Protein AF-0000000069440292 (afdb_homodimer)

pLDDT: mean 96.79, std 5.26, range [40.03, 98.94]

Foldseek 3Di:
DAEAEEEEQLDDLVQLLVVLQLCLPDRHAAYEYEADCWDLPDDPVRTTRGDGDLVSLLVSLQSHAHHAYEYLADACQVDQLLVVLLSQQVSLVSNVNRYEHEYELDDRDVRCVVVVTDSDDPVVSLQLVLQSLQNNQCQQAHQFHAGDDPNDGDDRDHHPDHHPDRRRAYEYEDQDLSSLLSCLVRGQEYEYFDFQPGLQPSLVSSCVSNVVVPHHSLSYAYEYEFEEEADDDDVSQVVQVVVCVPDPGHYAYYHLLRSLVRCLSCLVSRHRYYYYYQPRQDGDPSSSVRVVRNCVNNVVVDPPDD/DAEAEEEEQLDDLVQLLVVLQLCLPDRHAAYEYEADCWDLPDDPVRTTDGDGDLVSLLVSLQSHAGHAYEYLADACQVDQLLVVLLSQQVSLVSNVNRYEHEYELDDRDVRCVVVVTDSDDPVVSLQLVLQSLQNNQCQQAHQFHAGDDPNDGDDRDHHPDHHPDRRRAYEYEDQDLSSLLSCLVRGQEYEYFDFQPGLQVSLVSSCVSNVVVPHHSLSYAYEYEFEEEADDDDVSQVVQVVVCVPDPGHYAYYHLLRSLVRCLSVLVSRHRYYYYYQPRQDGDPSSSVRVVRNCVNNVVVDPPDD

Sequence (612 aa):
MRFSIWGQTNQSWADLLDIAQYADDGTWRAFYAADHFMSHADTAEERTDFHEATALFAALAAATSRIRLAPLVLSMTFRHPAVLANWAATVDHVSQGRFTLGLGAGWQENEHQRYGLELGKPGARVDRFSEGLQVITGLLNEPVTTVDGQYYRLAEGICEPKPLQRPLPILIGATQPRMLALTARYAHEWNQWSSPGTFREVSGRLDAAAEKIGRDPATIWRSTQARVIVTDGPQSEARAAETAAASPIPVLYGTAERIAEQMAPWTQEGVDEVILPDHLLGSGSARRDAYDALAQALRPLSNETDMRFSIWGQTNQSWADLLDIAQYADDGTWRAFYAADHFMSHADTAEERTDFHEATALFAALAAATSRIRLAPLVLSMTFRHPAVLANWAATVDHVSQGRFTLGLGAGWQENEHQRYGLELGKPGARVDRFSEGLQVITGLLNEPVTTVDGQYYRLAEGICEPKPLQRPLPILIGATQPRMLALTARYAHEWNQWSSPGTFREVSGRLDAAAEKIGRDPATIWRSTQARVIVTDGPQSEARAAETAAASPIPVLYGTAERIAEQMAPWTQEGVDEVILPDHLLGSGSARRDAYDALAQALRPLSNETD

Organism: Mycobacteroides abscessus (strain ATCC 19977 / DSM 44196 / CCUG 20993 / CIP 104536 / JCM 13569 / NCTC 13031 / TMC 1543 / L948) (NCBI:txid561007)

Nearest PDB structures (foldseek):
  1xkj-assembly1_A  TM=8.063E-01  e=1.390E-15  Vibrio harveyi
  3fgc-assembly2_C  TM=7.981E-01  e=4.593E-15  Vibrio harveyi
  3fgc-assembly1_A  TM=8.193E-01  e=4.193E-14  Vibrio harveyi
  1luc-assembly1_A  TM=7.952E-01  e=8.864E-15  Vibrio harveyi
  6fri-assembly2_C  TM=7.538E-01  e=2.929E-14  Photobacterium leiognathi

InterPro domains:
  IPR011251 Luciferase-like domain [PF00296] (4-270)
  IPR036661 Luciferase-like domain superfamily [G3DSA:3.20.20.30] (1-301)
  IPR036661 Luciferase-like domain superfamily [SSF51679] (1-298)
  IPR050172 SsuD/RutA monooxygenase [PTHR42847] (7-243)

Secondary structure (DSSP, 8-state):
-EEEEE--SSS-HHHHHHHHHHHHTTT--EEEE---SS-TT--SSS------HHHHHHHHHHH-SSSEEEES-EETTTS-HHHHHHHHHHHHHHHTS-B-EEEE----HHHHHHHT-----HHHHHHHHHHHHHHHHHHHHSSSEEEE-SS-EEEEE---SPPSSSSPPEEEE--SHHHHHHHHHH-SEEEEE--TTTHHHHHHHHHHHHHHTT--GGGSEEEEE-EEEE--SHHHHHHHHHHHHH-SS-EEEESHHHHHHHHHHHHHTT--EEEEE-TTS-SHHHHHHHHHHHHHHHGGG-----/-EEEEE--SSS-HHHHHHHHHHHHTTT--EEEE---SS-TT--SSS------HHHHHHHHHHH-SSSEEEES-EETTTS-HHHHHHHHHHHHHHHTS-B-EEEE----HHHHHHHT-----HHHHHHHHHHHHHHHHHHHHSSSEEEE-SS-EEEEE---SPPSSSSPPEEEE--SHHHHHHHHHH-SEEEEE--TTTHHHHHHHHHHHHHHTT--GGGSEEEEE-EEEE--SHHHHHHHHHHHHH-SS-EEEESHHHHHHHHHHHHHTT--EEEEE-TTS-SHHHHHHHHHHHHHHHGGG-----

Radius of gyration: 25.64 Å; Cα contacts (8 Å, |Δi|>4): 1276; chains: 2; bounding box: 50×78×62 Å

Solvent-accessible surface area (backbone atoms only — not comparable to full-atom values): 30822 Å² total; per-residue (Å²): 52,45,43,27,39,25,52,64,39,65,52,53,62,69,56,49,51,50,52,50,45,52,38,34,76,52,87,38,53,32,44,28,32,47,54,48,58,60,51,90,81,45,45,83,86,50,74,49,42,24,38,27,42,66,29,48,52,18,17,45,25,48,63,45,86,66,40,24,40,30,42,66,31,35,40,54,57,69,46,52,40,66,58,48,36,38,32,49,24,34,34,17,52,56,32,69,52,32,47,35,52,19,38,35,53,56,79,67,58,63,64,24,55,16,55,51,43,73,64,74,54,72,70,59,22,50,52,44,37,52,52,36,49,51,47,26,52,30,28,53,74,34,72,53,23,69,39,88,54,95,82,52,40,26,53,64,21,66,40,28,54,55,35,72,37,85,73,63,43,28,28,32,64,51,79,48,69,73,51,28,42,50,34,48,72,66,32,40,27,38,32,43,80,41,47,66,79,52,51,45,62,57,50,50,55,35,36,53,38,12,47,75,73,71,40,68,50,84,68,45,46,32,34,34,34,40,42,44,35,77,28,90,46,72,66,51,38,52,54,45,49,53,50,38,72,72,43,93,56,47,55,43,58,30,40,38,56,51,36,35,59,58,48,49,51,32,58,80,51,63,39,45,28,42,38,42,44,41,85,56,36,65,59,73,66,53,25,50,52,47,49,50,46,36,53,61,42,37,48,85,62,38,59,77,72,126,52,44,42,26,40,26,50,65,40,66,52,54,63,70,55,50,51,52,53,49,46,52,38,34,75,51,86,38,54,32,43,28,33,47,55,46,57,60,52,90,79,46,46,83,86,50,71,49,42,23,40,26,42,67,29,47,52,17,17,46,26,46,63,46,85,66,41,25,40,30,41,64,32,35,40,54,56,68,46,50,39,66,57,48,37,39,31,50,24,35,34,15,52,55,32,69,52,33,47,34,52,20,38,35,52,57,81,68,59,64,63,24,54,16,55,52,41,72,65,76,55,72,70,58,22,52,53,44,38,53,54,36,50,52,46,26,53,29,27,55,74,35,74,54,22,71,40,89,53,95,82,48,39,27,53,63,21,65,40,26,54,56,36,70,38,85,71,64,43,27,29,32,64,51,81,49,71,73,51,28,41,48,34,46,72,67,31,40,27,38,31,42,80,43,47,66,80,50,50,43,62,55,49,49,54,34,37,53,39,11,48,75,73,71,40,67,51,84,70,43,45,33,34,32,34,38,46,46,37,75,28,90,46,73,66,52,37,51,55,45,49,54,51,38,71,71,42,95,55,46,54,44,56,30,40,38,58,53,35,34,60,58,47,49,50,32,59,79,51,63,39,46,29,42,37,43,44,42,85,56,36,64,59,74,68,52,26,52,51,48,50,52,44,36,53,62,42,37,49,84,60,37,60,76,72,126

Structure (mmCIF, N/CA/C/O backbone):
data_AF-0000000069440292-model_v1
#
loop_
_entity.id
_entity.type
_entity.pdbx_description
1 polymer 'Luciferase-like domain-containing protein'
#
loop_
_atom_site.group_PDB
_atom_site.id
_atom_site.type_symbol
_atom_site.label_atom_id
_atom_site.label_alt_id
_atom_site.label_comp_id
_atom_site.label_asym_id
_atom_site.label_entity_id
_atom_site.label_seq_id
_atom_site.pdbx_PDB_ins_code
_atom_site.Cartn_x
_atom_site.Cartn_y
_atom_site.Cartn_z
_atom_site.occupancy
_atom_site.B_iso_or_equiv
_atom_site.auth_seq_id
_atom_site.auth_comp_id
_atom_site.auth_asym_id
_atom_site.auth_atom_id
_atom_site.pdbx_PDB_model_num
ATOM 1 N N . MET A 1 1 ? 14.062 -28.734 -5.395 1 96 1 MET A N 1
ATOM 2 C CA . MET A 1 1 ? 12.891 -27.875 -5.496 1 96 1 MET A CA 1
ATOM 3 C C . MET A 1 1 ? 12.57 -27.234 -4.148 1 96 1 MET A C 1
ATOM 5 O O . MET A 1 1 ? 12.812 -27.828 -3.098 1 96 1 MET A O 1
ATOM 9 N N . ARG A 1 2 ? 12.141 -26 -4.121 1 97.81 2 ARG A N 1
ATOM 10 C CA . ARG A 1 2 ? 11.656 -25.312 -2.924 1 97.81 2 ARG A CA 1
ATOM 11 C C . ARG A 1 2 ? 10.133 -25.266 -2.906 1 97.81 2 ARG A C 1
ATOM 13 O O . ARG A 1 2 ? 9.492 -25.484 -3.932 1 97.81 2 ARG A O 1
ATOM 20 N N . PHE A 1 3 ? 9.602 -25.031 -1.717 1 98.44 3 PHE A N 1
ATOM 21 C CA . PHE A 1 3 ? 8.148 -25 -1.565 1 98.44 3 PHE A CA 1
ATOM 22 C C . PHE A 1 3 ? 7.711 -23.719 -0.87 1 98.44 3 PHE A C 1
ATOM 24 O O . PHE A 1 3 ? 8.383 -23.234 0.044 1 98.44 3 PHE A O 1
ATOM 31 N N . SER A 1 4 ? 6.621 -23.172 -1.299 1 98.62 4 SER A N 1
ATOM 32 C CA . SER A 1 4 ? 6.086 -21.922 -0.775 1 98.62 4 SER A CA 1
ATOM 33 C C . SER A 1 4 ? 4.586 -22.031 -0.511 1 98.62 4 SER A C 1
ATOM 35 O O . SER A 1 4 ? 3.941 -22.984 -0.939 1 98.62 4 SER A O 1
ATOM 37 N N . ILE A 1 5 ? 4.102 -21.062 0.195 1 98.38 5 ILE A N 1
ATOM 38 C CA . ILE A 1 5 ? 2.689 -21 0.552 1 98.38 5 ILE A CA 1
ATOM 39 C C . ILE A 1 5 ? 2.02 -19.859 -0.205 1 98.38 5 ILE A C 1
ATOM 41 O O . ILE A 1 5 ? 2.598 -18.781 -0.35 1 98.38 5 ILE A O 1
ATOM 45 N N . TRP A 1 6 ? 0.83 -20.125 -0.691 1 98.62 6 TRP A N 1
ATOM 46 C CA . TRP A 1 6 ? -0.052 -19.094 -1.233 1 98.62 6 TRP A CA 1
ATOM 47 C C . TRP A 1 6 ? -1.276 -18.906 -0.344 1 98.62 6 TRP A C 1
ATOM 49 O O . TRP A 1 6 ? -2.197 -19.719 -0.358 1 98.62 6 TRP A O 1
ATOM 59 N N . GLY A 1 7 ? -1.251 -17.797 0.411 1 97.75 7 GLY A N 1
ATOM 60 C CA . GLY A 1 7 ? -2.402 -17.453 1.235 1 97.75 7 GLY A CA 1
ATOM 61 C C . GLY A 1 7 ? -3.486 -16.719 0.476 1 97.75 7 GLY A C 1
ATOM 62 O O . GLY A 1 7 ? -3.215 -15.711 -0.184 1 97.75 7 GLY A O 1
ATOM 63 N N . GLN A 1 8 ? -4.742 -17.203 0.625 1 95.81 8 GLN A N 1
ATOM 64 C CA . GLN A 1 8 ? -5.871 -16.5 0.026 1 95.81 8 GLN A CA 1
ATOM 65 C C . GLN A 1 8 ? -6.16 -15.203 0.768 1 95.81 8 GLN A C 1
ATOM 67 O O . GLN A 1 8 ? -6.172 -15.172 2 1 95.81 8 GLN A O 1
ATOM 72 N N . THR A 1 9 ? -6.48 -14.164 0.031 1 96.88 9 THR A N 1
ATOM 73 C CA . THR A 1 9 ? -6.68 -12.859 0.664 1 96.88 9 THR A CA 1
ATOM 74 C C . THR A 1 9 ? -8.117 -12.711 1.146 1 96.88 9 THR A C 1
ATOM 76 O O . THR A 1 9 ? -8.453 -11.734 1.827 1 96.88 9 THR A O 1
ATOM 79 N N . ASN A 1 10 ? -8.969 -13.672 0.754 1 95.81 10 ASN A N 1
ATOM 80 C CA . ASN A 1 10 ? -10.352 -13.648 1.21 1 95.81 10 ASN A CA 1
ATOM 81 C C . ASN A 1 10 ? -10.508 -14.328 2.568 1 95.81 10 ASN A C 1
ATOM 83 O O . ASN A 1 10 ? -11.352 -15.211 2.734 1 95.81 10 ASN A O 1
ATOM 87 N N . GLN A 1 11 ? -9.727 -14.047 3.492 1 94.75 11 GLN A N 1
ATOM 88 C CA . GLN A 1 11 ? -9.773 -14.438 4.895 1 94.75 11 GLN A CA 1
ATOM 89 C C . GLN A 1 11 ? -9.445 -13.266 5.809 1 94.75 11 GLN A C 1
ATOM 91 O O . GLN A 1 11 ? -9.031 -12.203 5.34 1 94.75 11 GLN A O 1
ATOM 96 N N . SER A 1 12 ? -9.68 -13.453 7.098 1 96.25 12 SER A N 1
ATOM 97 C CA . SER A 1 12 ? -9.43 -12.352 8.031 1 96.25 12 SER A CA 1
ATOM 98 C C . SER A 1 12 ? -7.949 -12 8.078 1 96.25 12 SER A C 1
ATOM 100 O O . SER A 1 12 ? -7.094 -12.836 7.773 1 96.25 12 SER A O 1
ATOM 102 N N . TRP A 1 13 ? -7.68 -10.789 8.414 1 97.5 13 TRP A N 1
ATOM 103 C CA . TRP A 1 13 ? -6.289 -10.398 8.617 1 97.5 13 TRP A CA 1
ATOM 104 C C . TRP A 1 13 ? -5.613 -11.312 9.633 1 97.5 13 TRP A C 1
ATOM 106 O O . TRP A 1 13 ? -4.473 -11.734 9.445 1 97.5 13 TRP A O 1
ATOM 116 N N . ALA A 1 14 ? -6.301 -11.602 10.695 1 96.56 14 ALA A N 1
ATOM 117 C CA . ALA A 1 14 ? -5.746 -12.469 11.734 1 96.56 14 ALA A CA 1
ATOM 118 C C . ALA A 1 14 ? -5.32 -13.812 11.164 1 96.56 14 ALA A C 1
ATOM 120 O O . ALA A 1 14 ? -4.246 -14.328 11.492 1 96.56 14 ALA A O 1
ATOM 121 N N . ASP A 1 15 ? -6.125 -14.359 10.273 1 96.06 15 ASP A N 1
ATOM 122 C CA . ASP A 1 15 ? -5.82 -15.648 9.664 1 96.06 15 ASP A CA 1
ATOM 123 C C . ASP A 1 15 ? -4.641 -15.539 8.703 1 96.06 15 ASP A C 1
ATOM 125 O O . ASP A 1 15 ? -3.785 -16.422 8.648 1 96.06 15 ASP A O 1
ATOM 129 N N . LEU A 1 16 ? -4.578 -14.469 7.945 1 97.19 16 LEU A N 1
ATOM 130 C CA . LEU A 1 16 ? -3.484 -14.227 7.008 1 97.19 16 LEU A CA 1
ATOM 131 C C . LEU A 1 16 ? -2.164 -14.055 7.754 1 97.19 16 LEU A C 1
ATOM 133 O O . LEU A 1 16 ? -1.143 -14.617 7.348 1 97.19 16 LEU A O 1
ATOM 137 N N . LEU A 1 17 ? -2.244 -13.273 8.797 1 97.69 17 LEU A N 1
ATOM 138 C CA . LEU A 1 17 ? -1.057 -13.078 9.617 1 97.69 17 LEU A CA 1
ATOM 139 C C . LEU A 1 17 ? -0.584 -14.398 10.219 1 97.69 17 LEU A C 1
ATOM 141 O O . LEU A 1 17 ? 0.614 -14.695 10.211 1 97.69 17 LEU A O 1
ATOM 145 N N . ASP A 1 18 ? -1.533 -15.188 10.688 1 96.62 18 ASP A N 1
ATOM 146 C CA . ASP A 1 18 ? -1.228 -16.469 11.312 1 96.62 18 ASP A CA 1
ATOM 147 C C . ASP A 1 18 ? -0.489 -17.391 10.344 1 96.62 18 ASP A C 1
ATOM 149 O O . ASP A 1 18 ? 0.55 -17.953 10.688 1 96.62 18 ASP A O 1
ATOM 153 N N . ILE A 1 19 ? -0.958 -17.5 9.117 1 97.19 19 ILE A N 1
ATOM 154 C CA . ILE A 1 19 ? -0.358 -18.422 8.172 1 97.19 19 ILE A CA 1
ATOM 155 C C . ILE A 1 19 ? 0.972 -17.859 7.668 1 97.19 19 ILE A C 1
ATOM 157 O O . ILE A 1 19 ? 1.912 -18.625 7.41 1 97.19 19 ILE A O 1
ATOM 161 N N . ALA A 1 20 ? 1.099 -16.578 7.535 1 98.31 20 ALA A N 1
ATOM 162 C CA . ALA A 1 20 ? 2.361 -15.961 7.125 1 98.31 20 ALA A CA 1
ATOM 163 C C . ALA A 1 20 ? 3.441 -16.172 8.18 1 98.31 20 ALA A C 1
ATOM 165 O O . ALA A 1 20 ? 4.59 -16.484 7.844 1 98.31 20 ALA A O 1
ATOM 166 N N . GLN A 1 21 ? 3.092 -16.016 9.445 1 98 21 GLN A N 1
ATOM 167 C CA . GLN A 1 21 ? 4.047 -16.219 10.531 1 98 21 GLN A CA 1
ATOM 168 C C . GLN A 1 21 ? 4.414 -17.703 10.672 1 98 21 GLN A C 1
ATOM 170 O O . GLN A 1 21 ? 5.566 -18.031 10.969 1 98 21 GLN A O 1
ATOM 175 N N . TYR A 1 22 ? 3.41 -18.516 10.461 1 97.12 22 TYR A N 1
ATOM 176 C CA . TYR A 1 22 ? 3.689 -19.938 10.391 1 97.12 22 TYR A CA 1
ATOM 177 C C . TYR A 1 22 ? 4.738 -20.25 9.328 1 97.12 22 TYR A C 1
ATOM 179 O O . TYR A 1 22 ? 5.711 -20.953 9.594 1 97.12 22 TYR A O 1
ATOM 187 N N . ALA A 1 23 ? 4.535 -19.719 8.156 1 97.94 23 ALA A N 1
ATOM 188 C CA . ALA A 1 23 ? 5.477 -19.922 7.059 1 97.94 23 ALA A CA 1
ATOM 189 C C . ALA A 1 23 ? 6.84 -19.312 7.387 1 97.94 23 ALA A C 1
ATOM 191 O O . ALA A 1 23 ? 7.875 -19.906 7.066 1 97.94 23 ALA A O 1
ATOM 192 N N . ASP A 1 24 ? 6.836 -18.188 8.008 1 98.44 24 ASP A N 1
ATOM 193 C CA . ASP A 1 24 ? 8.039 -17.453 8.391 1 98.44 24 ASP A CA 1
ATOM 194 C C . ASP A 1 24 ? 8.914 -18.281 9.328 1 98.44 24 ASP A C 1
ATOM 196 O O . ASP A 1 24 ? 10.141 -18.203 9.266 1 98.44 24 ASP A O 1
ATOM 200 N N . ASP A 1 25 ? 8.336 -19.062 10.188 1 96.75 25 ASP A N 1
A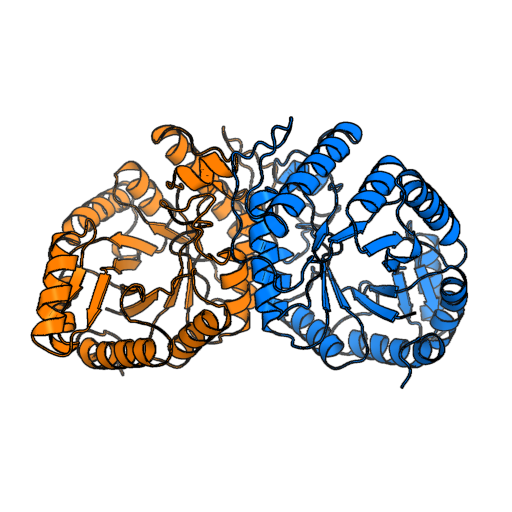TOM 201 C CA . ASP A 1 25 ? 9.031 -19.859 11.203 1 96.75 25 ASP A CA 1
ATOM 202 C C . ASP A 1 25 ? 9.414 -21.234 10.656 1 96.75 25 ASP A C 1
ATOM 204 O O . ASP A 1 25 ? 10.078 -22.016 11.344 1 96.75 25 ASP A O 1
ATOM 208 N N . GLY A 1 26 ? 9 -21.484 9.414 1 94.94 26 GLY A N 1
ATOM 209 C CA . GLY A 1 26 ? 9.18 -22.812 8.859 1 94.94 26 GLY A CA 1
ATOM 210 C C . GLY A 1 26 ? 10.219 -22.875 7.758 1 94.94 26 GLY A C 1
ATOM 211 O O . GLY A 1 26 ? 11.172 -22.094 7.758 1 94.94 26 GLY A O 1
ATOM 212 N N . THR A 1 27 ? 10.055 -23.875 6.914 1 94.5 27 THR A N 1
ATOM 213 C CA . THR A 1 27 ? 11.039 -24.141 5.875 1 94.5 27 THR A CA 1
ATOM 214 C C . THR A 1 27 ? 10.555 -23.641 4.52 1 94.5 27 THR A C 1
ATOM 216 O O . THR A 1 27 ? 11.172 -23.922 3.488 1 94.5 27 THR A O 1
ATOM 219 N N . TRP A 1 28 ? 9.469 -22.906 4.527 1 97.81 28 TRP A N 1
ATOM 220 C CA . TRP A 1 28 ? 8.867 -22.406 3.297 1 97.81 28 TRP A CA 1
ATOM 221 C C . TRP A 1 28 ? 9.711 -21.297 2.691 1 97.81 28 TRP A C 1
ATOM 223 O O . TRP A 1 28 ? 10.25 -20.453 3.416 1 97.81 28 TRP A O 1
ATOM 233 N N . ARG A 1 29 ? 9.766 -21.234 1.424 1 97.94 29 ARG A N 1
ATOM 234 C CA . ARG A 1 29 ? 10.609 -20.266 0.727 1 97.94 29 ARG A CA 1
ATOM 235 C C . ARG A 1 29 ? 9.969 -18.875 0.712 1 97.94 29 ARG A C 1
ATOM 237 O O . ARG A 1 29 ? 10.633 -17.875 0.969 1 97.94 29 ARG A O 1
ATOM 244 N N . ALA A 1 30 ? 8.688 -18.859 0.394 1 98.81 30 ALA A N 1
ATOM 245 C CA . ALA A 1 30 ? 8.023 -17.578 0.196 1 98.81 30 ALA A CA 1
ATOM 246 C C . ALA A 1 30 ? 6.543 -17.672 0.552 1 98.81 30 ALA A C 1
ATOM 248 O O . ALA A 1 30 ? 5.98 -18.766 0.629 1 98.81 30 ALA A O 1
ATOM 249 N N . PHE A 1 31 ? 5.992 -16.578 0.868 1 98.94 31 PHE A N 1
ATOM 250 C CA . PHE A 1 31 ? 4.555 -16.375 1.009 1 98.94 31 PHE A CA 1
ATOM 251 C C . PHE A 1 31 ? 3.998 -15.586 -0.171 1 98.94 31 PHE A C 1
ATOM 253 O O . PHE A 1 31 ? 4.438 -14.461 -0.437 1 98.94 31 PHE A O 1
ATOM 260 N N . TYR A 1 32 ? 3.027 -16.172 -0.877 1 98.94 32 TYR A N 1
ATOM 261 C CA . TYR A 1 32 ? 2.391 -15.555 -2.037 1 98.94 32 TYR A CA 1
ATOM 262 C C . TYR A 1 32 ? 0.94 -15.195 -1.735 1 98.94 32 TYR A C 1
ATOM 264 O O . TYR A 1 32 ? 0.305 -15.82 -0.879 1 98.94 32 TYR A O 1
ATOM 272 N N . ALA A 1 33 ? 0.431 -14.234 -2.443 1 98.75 33 ALA A N 1
ATOM 273 C CA . ALA A 1 33 ? -0.986 -13.883 -2.467 1 98.75 33 ALA A CA 1
ATOM 274 C C . ALA A 1 33 ? -1.357 -13.18 -3.771 1 98.75 33 ALA A C 1
ATOM 276 O O . ALA A 1 33 ? -0.508 -12.555 -4.41 1 98.75 33 ALA A O 1
ATOM 277 N N . ALA A 1 34 ? -2.596 -13.266 -4.137 1 98 34 ALA A N 1
ATOM 278 C CA . ALA A 1 34 ? -3.061 -12.695 -5.398 1 98 34 ALA A CA 1
ATOM 279 C C . ALA A 1 34 ? -3.662 -11.305 -5.18 1 98 34 ALA A C 1
ATOM 281 O O . ALA A 1 34 ? -3.99 -10.938 -4.047 1 98 34 ALA A O 1
ATOM 282 N N . ASP A 1 35 ? -3.715 -10.594 -6.246 1 98.25 35 ASP A N 1
ATOM 283 C CA . ASP A 1 35 ? -4.254 -9.234 -6.258 1 98.25 35 ASP A CA 1
ATOM 284 C C . ASP A 1 35 ? -5.66 -9.211 -6.848 1 98.25 35 ASP A C 1
ATOM 286 O O . ASP A 1 35 ? -5.832 -9 -8.047 1 98.25 35 ASP A O 1
ATOM 290 N N . HIS A 1 36 ? -6.645 -9.367 -6 1 97.94 36 HIS A N 1
ATOM 291 C CA . HIS A 1 36 ? -8.047 -9.258 -6.379 1 97.94 36 HIS A CA 1
ATOM 292 C C . HIS A 1 36 ? -8.828 -8.43 -5.359 1 97.94 36 HIS A C 1
ATOM 294 O O . HIS A 1 36 ? -8.5 -8.438 -4.172 1 97.94 36 HIS A O 1
ATOM 300 N N . PHE A 1 37 ? -9.883 -7.785 -5.91 1 97.94 37 PHE A N 1
ATOM 301 C CA . PHE A 1 37 ? -10.742 -6.984 -5.043 1 97.94 37 PHE A CA 1
ATOM 302 C C . PHE A 1 37 ? -12.055 -7.707 -4.758 1 97.94 37 PHE A C 1
ATOM 304 O O . PHE A 1 37 ? -12.766 -7.363 -3.812 1 97.94 37 PHE A O 1
ATOM 311 N N . MET A 1 38 ? -12.398 -8.648 -5.625 1 97.44 38 MET A N 1
ATOM 312 C CA . MET A 1 38 ? -13.656 -9.391 -5.535 1 97.44 38 MET A CA 1
ATOM 313 C C . MET A 1 38 ? -13.562 -10.711 -6.301 1 97.44 38 MET A C 1
ATOM 315 O O . MET A 1 38 ? -12.648 -10.898 -7.109 1 97.44 38 MET A O 1
ATOM 319 N N . SER A 1 39 ? -14.469 -11.594 -5.977 1 95.62 39 SER A N 1
ATOM 320 C CA . SER A 1 39 ? -14.578 -12.844 -6.73 1 95.62 39 SER A CA 1
ATOM 321 C C . SER A 1 39 ? -15.258 -12.617 -8.078 1 95.62 39 SER A C 1
ATOM 323 O O . SER A 1 39 ? -16.062 -11.695 -8.219 1 95.62 39 SER A O 1
ATOM 325 N N . HIS A 1 40 ? -14.953 -13.469 -9 1 91.81 40 HIS A N 1
ATOM 326 C CA . HIS A 1 40 ? -15.602 -13.406 -10.305 1 91.81 40 HIS A CA 1
ATOM 327 C C . HIS A 1 40 ? -17.109 -13.57 -10.172 1 91.81 40 HIS A C 1
ATOM 329 O O . HIS A 1 40 ? -17.875 -13 -10.961 1 91.81 40 HIS A O 1
ATOM 335 N N . ALA A 1 41 ? -17.5 -14.25 -9.141 1 91.38 41 ALA A N 1
ATOM 336 C CA . ALA A 1 41 ? -18.906 -14.617 -9 1 91.38 41 ALA A CA 1
ATOM 337 C C . ALA A 1 41 ? -19.641 -13.656 -8.062 1 91.38 41 ALA A C 1
ATOM 339 O O . ALA A 1 41 ? -20.844 -13.805 -7.828 1 91.38 41 ALA A O 1
ATOM 340 N N . ASP A 1 42 ? -18.891 -12.672 -7.559 1 93.88 42 ASP A N 1
ATOM 341 C CA . ASP A 1 42 ? -19.5 -11.766 -6.586 1 93.88 42 ASP A CA 1
ATOM 342 C C . ASP A 1 42 ? -20.641 -10.969 -7.219 1 93.88 42 ASP A C 1
ATOM 344 O O . ASP A 1 42 ? -20.547 -10.562 -8.375 1 93.88 42 ASP A O 1
ATOM 348 N N . THR A 1 43 ? -21.703 -10.844 -6.5 1 89.81 43 THR A N 1
ATOM 349 C CA . THR A 1 43 ? -22.859 -10.008 -6.832 1 89.81 43 THR A CA 1
ATOM 350 C C . THR A 1 43 ? -23.094 -8.969 -5.746 1 89.81 43 THR A C 1
ATOM 352 O O . THR A 1 43 ? -22.375 -8.922 -4.75 1 89.81 43 THR A O 1
ATOM 355 N N . ALA A 1 44 ? -24.047 -8.102 -6.02 1 86.56 44 ALA A N 1
ATOM 356 C CA . ALA A 1 44 ? -24.422 -7.121 -5.012 1 86.56 44 ALA A CA 1
ATOM 357 C C . ALA A 1 44 ? -24.875 -7.801 -3.723 1 86.56 44 ALA A C 1
ATOM 359 O O . ALA A 1 44 ? -24.672 -7.266 -2.629 1 86.56 44 ALA A O 1
ATOM 360 N N . GLU A 1 45 ? -25.438 -8.984 -3.836 1 90.12 45 GLU A N 1
ATOM 361 C CA . GLU A 1 45 ? -26.047 -9.672 -2.705 1 90.12 45 GLU A CA 1
ATOM 362 C C . GLU A 1 45 ? -25.047 -10.625 -2.039 1 90.12 45 GLU A C 1
ATOM 364 O O . GLU A 1 45 ? -25.141 -10.883 -0.837 1 90.12 45 GLU A O 1
ATOM 369 N N . GLU A 1 46 ? -24.25 -11.172 -2.781 1 92.19 46 GLU A N 1
ATOM 370 C CA . GLU A 1 46 ? -23.266 -12.125 -2.291 1 92.19 46 GLU A CA 1
ATOM 371 C C . GLU A 1 46 ? -21.844 -11.672 -2.617 1 92.19 46 GLU A C 1
ATOM 373 O O . GLU A 1 46 ? -21.406 -11.766 -3.766 1 92.19 46 GLU A O 1
ATOM 378 N N . ARG A 1 47 ? -21.188 -11.203 -1.604 1 93.75 47 ARG A N 1
ATOM 379 C CA . ARG A 1 47 ? -19.859 -10.602 -1.775 1 93.75 47 ARG A CA 1
ATOM 380 C C . ARG A 1 47 ? -18.812 -11.352 -0.956 1 93.75 47 ARG A C 1
ATOM 382 O O . ARG A 1 47 ? -19.125 -11.898 0.104 1 93.75 47 ARG A O 1
ATOM 389 N N . THR A 1 48 ? -17.609 -11.383 -1.497 1 94.69 48 THR A N 1
ATOM 390 C CA . THR A 1 48 ? -16.484 -12.062 -0.847 1 94.69 48 THR A CA 1
ATOM 391 C C . THR A 1 48 ? -15.516 -11.039 -0.266 1 94.69 48 THR A C 1
ATOM 393 O O . THR A 1 48 ? -15.211 -10.031 -0.9 1 94.69 48 THR A O 1
ATOM 396 N N . ASP A 1 49 ? -15.031 -11.281 0.94 1 96.12 49 ASP A N 1
ATOM 397 C CA . ASP A 1 49 ? -14.062 -10.406 1.597 1 96.12 49 ASP A CA 1
ATOM 398 C C . ASP A 1 49 ? -12.656 -10.625 1.042 1 96.12 49 ASP A C 1
ATOM 400 O O . ASP A 1 49 ? -12.062 -11.688 1.249 1 96.12 49 ASP A O 1
ATOM 404 N N . PHE A 1 50 ? -12.141 -9.648 0.29 1 97.69 50 PHE A N 1
ATOM 405 C CA . PHE A 1 50 ? -10.773 -9.695 -0.212 1 97.69 50 PHE A CA 1
ATOM 406 C C . PHE A 1 50 ? -9.945 -8.555 0.369 1 97.69 50 PHE A C 1
ATOM 408 O O . PHE A 1 50 ? -10.266 -7.383 0.172 1 97.69 50 PHE A O 1
ATOM 415 N N . HIS A 1 51 ? -8.891 -8.906 1.022 1 98.56 51 HIS A N 1
ATOM 416 C CA . HIS A 1 51 ? -7.961 -7.859 1.429 1 98.56 51 HIS A CA 1
ATOM 417 C C . HIS A 1 51 ? -7.105 -7.395 0.253 1 98.56 51 HIS A C 1
ATOM 419 O O . HIS A 1 51 ? -6.715 -8.203 -0.591 1 98.56 51 HIS A O 1
ATOM 425 N N . GLU A 1 52 ? -6.852 -6.113 0.261 1 98.81 52 GLU A N 1
ATOM 426 C CA . GLU A 1 52 ? -6.082 -5.484 -0.808 1 98.81 52 GLU A CA 1
ATOM 427 C C . GLU A 1 52 ? -4.609 -5.879 -0.73 1 98.81 52 GLU A C 1
ATOM 429 O O . GLU A 1 52 ? -4.012 -5.859 0.348 1 98.81 52 GLU A O 1
ATOM 434 N N . ALA A 1 53 ? -3.994 -6.223 -1.809 1 98.75 53 ALA A N 1
ATOM 435 C CA . ALA A 1 53 ? -2.729 -6.949 -1.861 1 98.75 53 ALA A CA 1
ATOM 436 C C . ALA A 1 53 ? -1.568 -6.062 -1.419 1 98.75 53 ALA A C 1
ATOM 438 O O . ALA A 1 53 ? -0.677 -6.512 -0.694 1 98.75 53 ALA A O 1
ATOM 439 N N . THR A 1 54 ? -1.512 -4.797 -1.84 1 98.88 54 THR A N 1
ATOM 440 C CA . THR A 1 54 ? -0.347 -3.977 -1.531 1 98.88 54 THR A CA 1
ATOM 441 C C . THR A 1 54 ? -0.3 -3.643 -0.043 1 98.88 54 THR A C 1
ATOM 443 O O . THR A 1 54 ? 0.778 -3.594 0.553 1 98.88 54 THR A O 1
ATOM 446 N N . ALA A 1 55 ? -1.465 -3.414 0.544 1 98.94 55 ALA A N 1
ATOM 447 C CA . ALA A 1 55 ? -1.517 -3.254 1.995 1 98.94 55 ALA A CA 1
ATOM 448 C C . ALA A 1 55 ? -1.051 -4.523 2.703 1 98.94 55 ALA A C 1
ATOM 450 O O . ALA A 1 55 ? -0.249 -4.461 3.639 1 98.94 55 ALA A O 1
ATOM 451 N N . LEU A 1 56 ? -1.533 -5.613 2.236 1 98.88 56 LEU A N 1
ATOM 452 C CA . LEU A 1 56 ? -1.222 -6.91 2.822 1 98.88 56 LEU A CA 1
ATOM 453 C C . LEU A 1 56 ? 0.283 -7.16 2.824 1 98.88 56 LEU A C 1
ATOM 455 O O . LEU A 1 56 ? 0.861 -7.484 3.863 1 98.88 56 LEU A O 1
ATOM 459 N N . PHE A 1 57 ? 0.91 -6.949 1.728 1 98.94 57 PHE A N 1
ATOM 460 C CA . PHE A 1 57 ? 2.322 -7.293 1.611 1 98.94 57 PHE A CA 1
ATOM 461 C C . PHE A 1 57 ? 3.182 -6.328 2.422 1 98.94 57 PHE A C 1
ATOM 463 O O . PHE A 1 57 ? 4.172 -6.738 3.033 1 98.94 57 PHE A O 1
ATOM 470 N N . ALA A 1 58 ? 2.82 -5.047 2.408 1 98.94 58 ALA A N 1
ATOM 471 C CA . ALA A 1 58 ? 3.566 -4.105 3.24 1 98.94 58 ALA A CA 1
ATOM 472 C C . ALA A 1 58 ? 3.439 -4.461 4.719 1 98.94 58 ALA A C 1
ATOM 474 O O . ALA A 1 58 ? 4.426 -4.434 5.457 1 98.94 58 ALA A O 1
ATOM 475 N N . ALA A 1 59 ? 2.234 -4.805 5.137 1 98.94 59 ALA A N 1
ATOM 476 C CA . ALA A 1 59 ? 1.982 -5.188 6.523 1 98.94 59 ALA A CA 1
ATOM 477 C C . ALA A 1 59 ? 2.748 -6.457 6.887 1 98.94 59 ALA A C 1
ATOM 479 O O . ALA A 1 59 ? 3.387 -6.523 7.938 1 98.94 59 ALA A O 1
ATOM 480 N N . LEU A 1 60 ? 2.721 -7.449 6.016 1 98.94 60 LEU A N 1
ATOM 481 C CA . LEU A 1 60 ? 3.398 -8.719 6.281 1 98.94 60 LEU A CA 1
ATOM 482 C C . LEU A 1 60 ? 4.91 -8.531 6.293 1 98.94 60 LEU A C 1
ATOM 484 O O . LEU A 1 60 ? 5.621 -9.203 7.043 1 98.94 60 LEU A O 1
ATOM 488 N N . ALA A 1 61 ? 5.41 -7.621 5.434 1 98.94 61 ALA A N 1
ATOM 489 C CA . ALA A 1 61 ? 6.84 -7.324 5.445 1 98.94 61 ALA A CA 1
ATOM 490 C C . ALA A 1 61 ? 7.297 -6.871 6.828 1 98.94 61 ALA A C 1
ATOM 492 O O . ALA A 1 61 ? 8.375 -7.25 7.289 1 98.94 61 ALA A O 1
ATOM 493 N N . ALA A 1 62 ? 6.461 -6.082 7.48 1 98.88 62 ALA A N 1
ATOM 494 C CA . ALA A 1 62 ? 6.785 -5.586 8.812 1 98.88 62 ALA A CA 1
ATOM 495 C C . ALA A 1 62 ? 6.555 -6.66 9.875 1 98.88 62 ALA A C 1
ATOM 497 O O . ALA A 1 62 ? 7.203 -6.656 10.922 1 98.88 62 ALA A O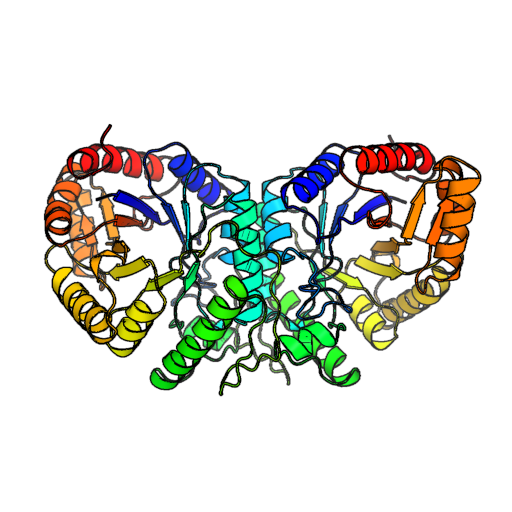 1
ATOM 498 N N . ALA A 1 63 ? 5.684 -7.645 9.586 1 98.75 63 ALA A N 1
ATOM 499 C CA . ALA A 1 63 ? 5.223 -8.586 10.602 1 98.75 63 ALA A CA 1
ATOM 500 C C . ALA A 1 63 ? 5.992 -9.906 10.516 1 98.75 63 ALA A C 1
ATOM 502 O O . ALA A 1 63 ? 5.77 -10.812 11.312 1 98.75 63 ALA A O 1
ATOM 503 N N . THR A 1 64 ? 6.867 -10.078 9.508 1 98.75 64 THR A N 1
ATOM 504 C CA . THR A 1 64 ? 7.699 -11.266 9.344 1 98.75 64 THR A CA 1
ATOM 505 C C . THR A 1 64 ? 9.172 -10.875 9.234 1 98.75 64 THR A C 1
ATOM 507 O O . THR A 1 64 ? 9.5 -9.703 9.07 1 98.75 64 THR A O 1
ATOM 510 N N . SER A 1 65 ? 10.07 -11.914 9.289 1 98.19 65 SER A N 1
ATOM 511 C CA . SER A 1 65 ? 11.484 -11.555 9.391 1 98.19 65 SER A CA 1
ATOM 512 C C . SER A 1 65 ? 12.344 -12.406 8.461 1 98.19 65 SER A C 1
ATOM 514 O O . SER A 1 65 ? 13.492 -12.062 8.188 1 98.19 65 SER A O 1
ATOM 516 N N . ARG A 1 66 ? 11.805 -13.523 7.938 1 98.31 66 ARG A N 1
ATOM 517 C CA . ARG A 1 66 ? 12.656 -14.453 7.207 1 98.31 66 ARG A CA 1
ATOM 518 C C . ARG A 1 66 ? 12.062 -14.789 5.844 1 98.31 66 ARG A C 1
ATOM 520 O O . ARG A 1 66 ? 12.773 -14.852 4.844 1 98.31 66 ARG A O 1
ATOM 527 N N . ILE A 1 67 ? 10.781 -15.031 5.844 1 98.69 67 ILE A N 1
ATOM 528 C CA . ILE A 1 67 ? 10.109 -15.562 4.66 1 98.69 67 ILE A CA 1
ATOM 529 C C . ILE A 1 67 ? 10.125 -14.508 3.549 1 98.69 67 ILE A C 1
ATOM 531 O O . ILE A 1 67 ? 9.953 -13.32 3.812 1 98.69 67 ILE A O 1
ATOM 535 N N . ARG A 1 68 ? 10.391 -14.898 2.352 1 98.81 68 ARG A N 1
ATOM 536 C CA . ARG A 1 68 ? 10.227 -14.008 1.207 1 98.81 68 ARG A CA 1
ATOM 537 C C . ARG A 1 68 ? 8.75 -13.734 0.938 1 98.81 68 ARG A C 1
ATOM 539 O O . ARG A 1 68 ? 7.895 -14.57 1.223 1 98.81 68 ARG A O 1
ATOM 546 N N . LEU A 1 69 ? 8.453 -12.562 0.463 1 98.94 69 LEU A N 1
ATOM 547 C CA . LEU A 1 69 ? 7.098 -12.133 0.156 1 98.94 69 LEU A CA 1
ATOM 548 C C . LEU A 1 69 ? 6.957 -11.781 -1.322 1 98.94 69 LEU A C 1
ATOM 550 O O . LEU A 1 69 ? 7.809 -11.086 -1.883 1 98.94 69 LEU A O 1
ATOM 554 N N . ALA A 1 70 ? 5.898 -12.266 -1.975 1 98.94 70 ALA A N 1
ATOM 555 C CA . ALA A 1 70 ? 5.75 -11.992 -3.402 1 98.94 70 ALA A CA 1
ATOM 556 C C . ALA A 1 70 ? 4.281 -12.023 -3.818 1 98.94 70 ALA A C 1
ATOM 558 O O . ALA A 1 70 ? 3.596 -13.031 -3.623 1 98.94 70 ALA A O 1
ATOM 559 N N . PRO A 1 71 ? 3.771 -10.922 -4.391 1 98.88 71 PRO A N 1
ATOM 560 C CA . PRO A 1 71 ? 2.473 -11.039 -5.055 1 98.88 71 PRO A CA 1
ATOM 561 C C . PRO A 1 71 ? 2.5 -12.008 -6.238 1 98.88 71 PRO A C 1
ATOM 563 O O . PRO A 1 71 ? 3.496 -12.07 -6.965 1 98.88 71 PRO A O 1
ATOM 566 N N . LEU A 1 72 ? 1.443 -12.75 -6.484 1 98.62 72 LEU A N 1
ATOM 567 C CA . LEU A 1 72 ? 1.312 -13.688 -7.59 1 98.62 72 LEU A CA 1
ATOM 568 C C . LEU A 1 72 ? -0.029 -13.508 -8.297 1 98.62 72 LEU A C 1
ATOM 570 O O . LEU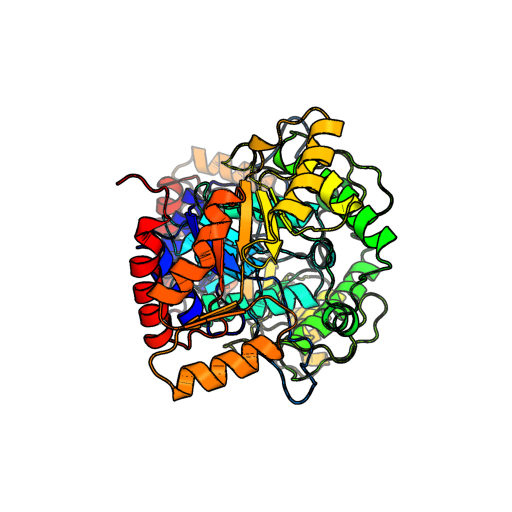 A 1 72 ? -0.976 -14.258 -8.039 1 98.62 72 LEU A O 1
ATOM 574 N N . VAL A 1 73 ? -0.085 -12.438 -8.938 1 98.31 73 VAL A N 1
ATOM 575 C CA . VAL A 1 73 ? 0.751 -11.266 -9.18 1 98.31 73 VAL A CA 1
ATOM 576 C C . VAL A 1 73 ? -0.081 -9.992 -9.031 1 98.31 73 VAL A C 1
ATOM 578 O O . VAL A 1 73 ? -1.313 -10.047 -9.008 1 98.31 73 VAL A O 1
ATOM 581 N N . LEU A 1 74 ? 0.525 -8.836 -8.898 1 98.62 74 LEU A N 1
ATOM 582 C CA . LEU A 1 74 ? -0.17 -7.555 -8.977 1 98.62 74 LEU A CA 1
ATOM 583 C C . LEU A 1 74 ? -0.599 -7.254 -10.406 1 98.62 74 LEU A C 1
ATOM 585 O O . LEU A 1 74 ? 0.177 -7.445 -11.344 1 98.62 74 LEU A O 1
ATOM 589 N N . SER A 1 75 ? -1.812 -6.746 -10.57 1 97.56 75 SER A N 1
ATOM 590 C CA . SER A 1 75 ? -2.281 -6.305 -11.883 1 97.56 75 SER A CA 1
ATOM 591 C C . SER A 1 75 ? -1.78 -4.898 -12.203 1 97.56 75 SER A C 1
ATOM 593 O O . SER A 1 75 ? -2.039 -3.957 -11.453 1 97.56 75 SER A O 1
ATOM 595 N N . MET A 1 76 ? -1.169 -4.766 -13.297 1 96.44 76 MET A N 1
ATOM 596 C CA . MET A 1 76 ? -0.621 -3.467 -13.68 1 96.44 76 MET A CA 1
ATOM 597 C C . MET A 1 76 ? -1.731 -2.512 -14.102 1 96.44 76 MET A C 1
ATOM 599 O O . MET A 1 76 ? -1.489 -1.318 -14.297 1 96.44 76 MET A O 1
ATOM 603 N N . THR A 1 77 ? -2.953 -2.996 -14.219 1 97.56 77 THR A N 1
ATOM 604 C CA . THR A 1 77 ? -4.078 -2.17 -14.648 1 97.56 77 THR A CA 1
ATOM 605 C C . THR A 1 77 ? -4.66 -1.4 -13.461 1 97.56 77 THR A C 1
ATOM 607 O O . THR A 1 77 ? -5.441 -0.465 -13.648 1 97.56 77 THR A O 1
ATOM 610 N N . PHE A 1 78 ? -4.262 -1.797 -12.266 1 98 78 PHE A N 1
ATOM 611 C CA . PHE A 1 78 ? -4.898 -1.21 -11.094 1 98 78 PHE A CA 1
ATOM 612 C C . PHE A 1 78 ? -4.129 0.015 -10.609 1 98 78 PHE A C 1
ATOM 614 O O . PHE A 1 78 ? -4.684 0.877 -9.93 1 98 78 PHE A O 1
ATOM 621 N N . ARG A 1 79 ? -2.84 0.096 -10.945 1 97.94 79 ARG A N 1
ATOM 622 C CA . ARG A 1 79 ? -1.953 1.088 -10.344 1 97.94 79 ARG A CA 1
ATOM 623 C C . ARG A 1 79 ? -0.979 1.647 -11.375 1 97.94 79 ARG A C 1
ATOM 625 O O . ARG A 1 79 ? -0.465 0.907 -12.219 1 97.94 79 ARG A O 1
ATOM 632 N N . HIS A 1 80 ? -0.722 2.918 -11.281 1 98.38 80 HIS A N 1
ATOM 633 C CA . HIS A 1 80 ? 0.281 3.527 -12.148 1 98.38 80 HIS A CA 1
ATOM 634 C C . HIS A 1 80 ? 1.664 2.939 -11.883 1 98.38 80 HIS A C 1
ATOM 636 O O . HIS A 1 80 ? 2.084 2.814 -10.734 1 98.38 80 HIS A O 1
ATOM 642 N N . PRO A 1 81 ? 2.434 2.613 -12.945 1 98.69 81 PRO A N 1
ATOM 643 C CA . PRO A 1 81 ? 3.691 1.89 -12.75 1 98.69 81 PRO A CA 1
ATOM 644 C C . PRO A 1 81 ? 4.715 2.693 -11.953 1 98.69 81 PRO A C 1
ATOM 646 O O . PRO A 1 81 ? 5.512 2.117 -11.203 1 98.69 81 PRO A O 1
ATOM 649 N N . ALA A 1 82 ? 4.723 4.027 -12.055 1 98.81 82 ALA A N 1
ATOM 650 C CA . ALA A 1 82 ? 5.652 4.828 -11.266 1 98.81 82 ALA A CA 1
ATOM 651 C C . ALA A 1 82 ? 5.332 4.734 -9.781 1 98.81 82 ALA A C 1
ATOM 653 O O . ALA A 1 82 ? 6.234 4.633 -8.945 1 98.81 82 ALA A O 1
ATOM 654 N N . VAL A 1 83 ? 4.035 4.746 -9.461 1 98.75 83 VAL A N 1
ATOM 655 C CA . VAL A 1 83 ? 3.592 4.609 -8.07 1 98.75 83 VAL A CA 1
ATOM 656 C C . VAL A 1 83 ? 3.953 3.223 -7.551 1 98.75 83 VAL A C 1
ATOM 658 O O . VAL A 1 83 ? 4.465 3.086 -6.438 1 98.75 83 VAL A O 1
ATOM 661 N N . LEU A 1 84 ? 3.789 2.262 -8.414 1 98.75 84 LEU A N 1
ATOM 662 C CA . LEU A 1 84 ? 4.086 0.881 -8.047 1 98.75 84 LEU A CA 1
ATOM 663 C C . LEU A 1 84 ? 5.578 0.697 -7.789 1 98.75 84 LEU A C 1
ATOM 665 O O . LEU A 1 84 ? 5.969 -0.037 -6.879 1 98.75 84 LEU A O 1
ATOM 669 N N . ALA A 1 85 ? 6.41 1.314 -8.578 1 98.88 85 ALA A N 1
ATOM 670 C CA . ALA A 1 85 ? 7.855 1.238 -8.375 1 98.88 85 ALA A CA 1
ATOM 671 C C . ALA A 1 85 ? 8.25 1.791 -7.012 1 98.88 85 ALA A C 1
ATOM 673 O O . ALA A 1 85 ? 9.047 1.178 -6.297 1 98.88 85 ALA A O 1
ATOM 674 N N . ASN A 1 86 ? 7.691 2.943 -6.66 1 98.88 86 ASN A N 1
ATOM 675 C CA . ASN A 1 86 ? 7.984 3.539 -5.359 1 98.88 86 ASN A CA 1
ATOM 676 C C . ASN A 1 86 ? 7.492 2.654 -4.215 1 98.88 86 ASN A C 1
ATOM 678 O O . ASN A 1 86 ? 8.195 2.479 -3.217 1 98.88 86 ASN A O 1
ATOM 682 N N . TRP A 1 87 ? 6.324 2.117 -4.387 1 98.94 87 TRP A N 1
ATOM 683 C CA . TRP A 1 87 ? 5.773 1.191 -3.404 1 98.94 87 TRP A CA 1
ATOM 684 C C . TRP A 1 87 ? 6.691 -0.012 -3.217 1 98.94 87 TRP A C 1
ATOM 686 O O . TRP A 1 87 ? 7.035 -0.368 -2.086 1 98.94 87 TRP A O 1
ATOM 696 N N . ALA A 1 88 ? 7.125 -0.575 -4.301 1 98.94 88 ALA A N 1
ATOM 697 C CA . ALA A 1 88 ? 7.957 -1.776 -4.262 1 98.94 88 ALA A CA 1
ATOM 698 C C . ALA A 1 88 ? 9.289 -1.499 -3.578 1 98.94 88 ALA A C 1
ATOM 700 O O . ALA A 1 88 ? 9.773 -2.312 -2.785 1 98.94 88 ALA A O 1
ATOM 701 N N . ALA A 1 89 ? 9.891 -0.379 -3.902 1 98.94 89 ALA A N 1
ATOM 702 C CA . ALA A 1 89 ? 11.148 -0.005 -3.254 1 98.94 89 ALA A CA 1
ATOM 703 C C . ALA A 1 89 ? 10.969 0.108 -1.742 1 98.94 89 ALA A C 1
ATOM 705 O O . ALA A 1 89 ? 11.805 -0.383 -0.975 1 98.94 89 ALA A O 1
ATOM 706 N N . THR A 1 90 ? 9.891 0.718 -1.314 1 98.94 90 THR A N 1
ATOM 707 C CA . THR A 1 90 ? 9.617 0.881 0.109 1 98.94 90 THR A CA 1
ATOM 708 C C . THR A 1 90 ? 9.391 -0.474 0.774 1 98.94 90 THR A C 1
ATOM 710 O O . THR A 1 90 ? 9.945 -0.748 1.841 1 98.94 90 THR A O 1
ATOM 713 N N . VAL A 1 91 ? 8.617 -1.354 0.147 1 98.94 91 VAL A N 1
ATOM 714 C CA . VAL A 1 91 ? 8.344 -2.666 0.723 1 98.94 91 VAL A CA 1
ATOM 715 C C . VAL A 1 91 ? 9.633 -3.473 0.817 1 98.94 91 VAL A C 1
ATOM 717 O O . VAL A 1 91 ? 9.828 -4.234 1.769 1 98.94 91 VAL A O 1
ATOM 720 N N . ASP A 1 92 ? 10.539 -3.318 -0.164 1 98.94 92 ASP A N 1
ATOM 721 C CA . ASP A 1 92 ? 11.836 -3.98 -0.11 1 98.94 92 ASP A CA 1
ATOM 722 C C . ASP A 1 92 ? 12.633 -3.537 1.117 1 98.94 92 ASP A C 1
ATOM 724 O O . ASP A 1 92 ? 13.266 -4.355 1.785 1 98.94 92 ASP A O 1
ATOM 728 N N . HIS A 1 93 ? 12.57 -2.256 1.427 1 98.94 93 HIS A N 1
ATOM 729 C CA . HIS A 1 93 ? 13.234 -1.739 2.619 1 98.94 93 HIS A CA 1
ATOM 730 C C . HIS A 1 93 ? 12.57 -2.262 3.889 1 98.94 93 HIS A C 1
ATOM 732 O O . HIS A 1 93 ? 13.258 -2.686 4.824 1 98.94 93 HIS A O 1
ATOM 738 N N . VAL A 1 94 ? 11.242 -2.271 3.916 1 98.94 94 VAL A N 1
ATOM 739 C CA . VAL A 1 94 ? 10.5 -2.732 5.086 1 98.94 94 VAL A CA 1
ATOM 740 C C . VAL A 1 94 ? 10.812 -4.203 5.348 1 98.94 94 VAL A C 1
ATOM 742 O O . VAL A 1 94 ? 10.969 -4.617 6.496 1 98.94 94 VAL A O 1
ATOM 745 N N . SER A 1 95 ? 10.961 -4.984 4.285 1 98.88 95 SER A N 1
ATOM 746 C CA . SER A 1 95 ? 11.188 -6.422 4.402 1 98.88 95 SER A CA 1
ATOM 747 C C . SER A 1 95 ? 12.664 -6.738 4.578 1 98.88 95 SER A C 1
ATOM 749 O O . SER A 1 95 ? 13.039 -7.895 4.793 1 98.88 95 SER A O 1
ATOM 751 N N . GLN A 1 96 ? 13.5 -5.738 4.43 1 98.62 96 GLN A N 1
ATOM 752 C CA . GLN A 1 96 ? 14.945 -5.895 4.52 1 98.62 96 GLN A CA 1
ATOM 753 C C . GLN A 1 96 ? 15.469 -6.824 3.428 1 98.62 96 GLN A C 1
ATOM 755 O O . GLN A 1 96 ? 16.266 -7.727 3.701 1 98.62 96 GLN A O 1
ATOM 760 N N . GLY A 1 97 ? 14.914 -6.645 2.248 1 98.75 97 GLY A N 1
ATOM 761 C CA . GLY A 1 97 ? 15.453 -7.309 1.072 1 98.75 97 GLY A CA 1
ATOM 762 C C . GLY A 1 97 ? 14.828 -8.672 0.815 1 98.75 97 GLY A C 1
ATOM 763 O O . GLY A 1 97 ? 15.469 -9.547 0.233 1 98.75 97 GLY A O 1
ATOM 764 N N . ARG A 1 98 ? 13.602 -8.906 1.21 1 98.81 98 ARG A N 1
ATOM 765 C CA . ARG A 1 98 ? 12.969 -10.219 1.061 1 98.81 98 ARG A CA 1
ATOM 766 C C . ARG A 1 98 ? 11.797 -10.148 0.082 1 98.81 98 ARG A C 1
ATOM 768 O O . ARG A 1 98 ? 10.992 -11.086 0.006 1 98.81 98 ARG A O 1
ATOM 775 N N . PHE A 1 99 ? 11.688 -9.094 -0.631 1 98.94 99 PHE A N 1
ATOM 776 C CA . PHE A 1 99 ? 10.508 -8.867 -1.449 1 98.94 99 PHE A CA 1
ATOM 777 C C . PHE A 1 99 ? 10.781 -9.211 -2.908 1 98.94 99 PHE A C 1
ATOM 779 O O . PHE A 1 99 ? 11.852 -8.898 -3.434 1 98.94 99 PHE A O 1
ATOM 786 N N . THR A 1 100 ? 9.883 -9.852 -3.627 1 98.94 100 THR A N 1
ATOM 787 C CA . THR A 1 100 ? 9.805 -10.031 -5.074 1 98.94 100 THR A CA 1
ATOM 788 C C . THR A 1 100 ? 8.562 -9.359 -5.641 1 98.94 100 THR A C 1
ATOM 790 O O . THR A 1 100 ? 7.457 -9.547 -5.121 1 98.94 100 THR A O 1
ATOM 793 N N . LEU A 1 101 ? 8.758 -8.57 -6.664 1 98.94 101 LEU A N 1
ATOM 794 C CA . LEU A 1 101 ? 7.641 -7.84 -7.258 1 98.94 101 LEU A CA 1
ATOM 795 C C . LEU A 1 101 ? 6.992 -8.648 -8.375 1 98.94 101 LEU A C 1
ATOM 797 O O . LEU A 1 101 ? 7.465 -8.648 -9.508 1 98.94 101 LEU A O 1
ATOM 801 N N . GLY A 1 102 ? 5.891 -9.312 -8.016 1 98.94 102 GLY A N 1
ATOM 802 C CA . GLY A 1 102 ? 5.125 -10.039 -9.023 1 98.94 102 GLY A CA 1
ATOM 803 C C . GLY A 1 102 ? 4.152 -9.156 -9.781 1 98.94 102 GLY A C 1
ATOM 804 O O . GLY A 1 102 ? 3.322 -8.469 -9.172 1 98.94 102 GLY A O 1
ATOM 805 N N . LEU A 1 103 ? 4.25 -9.25 -11.094 1 98.81 103 LEU A N 1
ATOM 806 C CA . LEU A 1 103 ? 3.453 -8.367 -11.938 1 98.81 103 LEU A CA 1
ATOM 807 C C . LEU A 1 103 ? 2.766 -9.164 -13.047 1 98.81 103 LEU A C 1
ATOM 809 O O . LEU A 1 103 ? 3.334 -10.125 -13.578 1 98.81 103 LEU A O 1
ATOM 813 N N . GLY A 1 104 ? 1.605 -8.711 -13.383 1 98.31 104 GLY A N 1
ATOM 814 C CA . GLY A 1 104 ? 0.87 -9.203 -14.531 1 98.31 104 GLY A CA 1
ATOM 815 C C . GLY A 1 104 ? 0.118 -8.117 -15.273 1 98.31 104 GLY A C 1
ATOM 816 O O . GLY A 1 104 ? -0.041 -7.004 -14.758 1 98.31 104 GLY A O 1
ATOM 817 N N . ALA A 1 105 ? -0.397 -8.461 -16.422 1 97.56 105 ALA A N 1
ATOM 818 C CA . ALA A 1 105 ? -1.041 -7.488 -17.297 1 97.56 105 ALA A CA 1
ATOM 819 C C . ALA A 1 105 ? -2.486 -7.238 -16.875 1 97.56 105 ALA A C 1
ATOM 821 O O . ALA A 1 105 ? -3.119 -6.289 -17.344 1 97.56 105 ALA A O 1
ATOM 822 N N . GLY A 1 106 ? -2.953 -8.039 -15.953 1 95.5 106 GLY A N 1
ATOM 823 C CA . GLY A 1 106 ? -4.359 -7.965 -15.594 1 95.5 106 GLY A CA 1
ATOM 824 C C . GLY A 1 106 ? -5.25 -8.82 -16.469 1 95.5 106 GLY A C 1
ATOM 825 O O . GLY A 1 106 ? -4.965 -9.008 -17.656 1 95.5 106 GLY A O 1
ATOM 826 N N . TRP A 1 107 ? -6.414 -9.352 -15.836 1 94.12 107 TRP A N 1
ATOM 827 C CA . TRP A 1 107 ? -7.227 -10.234 -16.672 1 94.12 107 TRP A CA 1
ATOM 828 C C . TRP A 1 107 ? -8.68 -10.227 -16.219 1 94.12 107 TRP A C 1
ATOM 830 O O . TRP A 1 107 ? -9.594 -10.461 -17.016 1 94.12 107 TRP A O 1
ATOM 840 N N . GLN A 1 108 ? -8.914 -10.016 -14.898 1 95.81 108 GLN A N 1
ATOM 841 C CA . GLN A 1 108 ? -10.25 -10.273 -14.375 1 95.81 108 GLN A CA 1
ATOM 842 C C . GLN A 1 108 ? -11.234 -9.195 -14.82 1 95.81 108 GLN A C 1
ATOM 844 O O . GLN A 1 108 ? -11.195 -8.07 -14.328 1 95.81 108 GLN A O 1
ATOM 849 N N . GLU A 1 109 ? -12.188 -9.516 -15.578 1 96.19 109 GLU A N 1
ATOM 850 C CA . GLU A 1 109 ? -13.055 -8.578 -16.281 1 96.19 109 GLU A CA 1
ATOM 851 C C . GLU A 1 109 ? -14.016 -7.879 -15.32 1 96.19 109 GLU A C 1
ATOM 853 O O . GLU A 1 109 ? -14.18 -6.656 -15.383 1 96.19 109 GLU A O 1
ATOM 858 N N . ASN A 1 110 ? -14.641 -8.609 -14.383 1 95.75 110 ASN A N 1
ATOM 859 C CA . ASN A 1 110 ? -15.688 -8.039 -13.547 1 95.75 110 ASN A CA 1
ATOM 860 C C . ASN A 1 110 ? -15.156 -6.922 -12.656 1 95.75 110 ASN A C 1
ATOM 862 O O . ASN A 1 110 ? -15.82 -5.906 -12.461 1 95.75 110 ASN A O 1
ATOM 866 N N . GLU A 1 111 ? -13.953 -7.082 -12.117 1 95.94 111 GLU A N 1
ATOM 867 C CA . GLU A 1 111 ? -13.375 -6.043 -11.266 1 95.94 111 GLU A CA 1
ATOM 868 C C . GLU A 1 111 ? -13.117 -4.766 -12.062 1 95.94 111 GLU A C 1
ATOM 870 O O . GLU A 1 111 ? -13.344 -3.66 -11.57 1 95.94 111 GLU A O 1
ATOM 875 N N . HIS A 1 112 ? -12.672 -4.934 -13.32 1 97.75 112 HIS A N 1
ATOM 876 C CA . HIS A 1 112 ? -12.422 -3.789 -14.188 1 97.75 112 HIS A CA 1
ATOM 877 C C . HIS A 1 112 ? -13.727 -3.08 -14.547 1 97.75 112 HIS A C 1
ATOM 879 O O . HIS A 1 112 ? -13.805 -1.85 -14.492 1 97.75 112 HIS A O 1
ATOM 885 N N . GLN A 1 113 ? -14.711 -3.855 -14.805 1 96.81 113 GLN A N 1
ATOM 886 C CA . GLN A 1 113 ? -16 -3.293 -15.164 1 96.81 113 GLN A CA 1
ATOM 887 C C . GLN A 1 113 ? -16.625 -2.553 -13.984 1 96.81 113 GLN A C 1
ATOM 889 O O . GLN A 1 113 ? -17.078 -1.41 -14.125 1 96.81 113 GLN A O 1
ATOM 894 N N . ARG A 1 114 ? -16.609 -3.141 -12.836 1 97.56 114 ARG A N 1
ATOM 895 C CA . ARG A 1 114 ? -17.297 -2.588 -11.672 1 97.56 114 ARG A CA 1
ATOM 896 C C . ARG A 1 114 ? -16.578 -1.341 -11.164 1 97.56 114 ARG A C 1
ATOM 898 O O . ARG A 1 114 ? -17.219 -0.426 -10.641 1 97.56 114 ARG A O 1
ATOM 905 N N . TYR A 1 115 ? -15.273 -1.271 -11.297 1 98.25 115 TYR A N 1
ATOM 906 C CA . TYR A 1 115 ? -14.516 -0.143 -10.773 1 98.25 115 TYR A CA 1
ATOM 907 C C . TYR A 1 115 ? -14.211 0.87 -11.875 1 98.25 115 TYR A C 1
ATOM 909 O O . TYR A 1 115 ? -13.594 1.906 -11.617 1 98.25 115 TYR A O 1
ATOM 917 N N . GLY A 1 116 ? -14.656 0.595 -13.102 1 98.06 116 GLY A N 1
ATOM 918 C CA . GLY A 1 116 ? -14.414 1.508 -14.211 1 98.06 116 GLY A CA 1
ATOM 919 C C . GLY A 1 116 ? -12.953 1.594 -14.609 1 98.06 116 GLY A C 1
ATOM 920 O O . GLY A 1 116 ? -12.477 2.658 -15 1 98.06 116 GLY A O 1
ATOM 921 N N . LEU A 1 117 ? -12.172 0.567 -14.414 1 97.69 117 LEU A N 1
ATOM 922 C CA . LEU A 1 117 ? -10.781 0.472 -14.828 1 97.69 117 LEU A CA 1
ATOM 923 C C . LEU A 1 117 ? -10.664 -0.117 -16.234 1 97.69 117 LEU A C 1
ATOM 925 O O . LEU A 1 117 ? -11.406 -1.032 -16.578 1 97.69 117 LEU A O 1
ATOM 929 N N . GLU A 1 118 ? -9.75 0.385 -16.984 1 96.06 118 GLU A N 1
ATOM 930 C CA . GLU A 1 118 ? -9.578 -0.096 -18.359 1 96.06 118 GLU A CA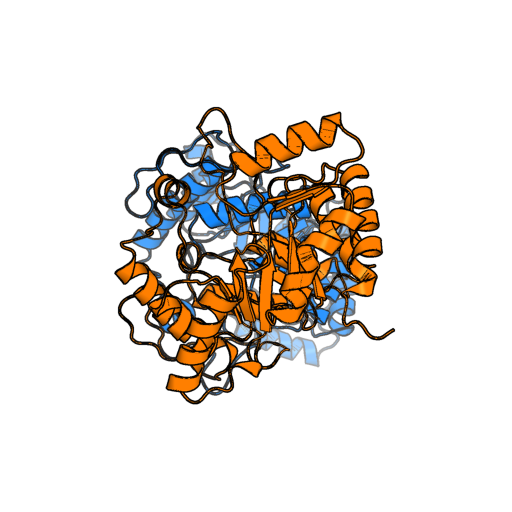 1
ATOM 931 C C . GLU A 1 118 ? -8.766 -1.391 -18.391 1 96.06 118 GLU A C 1
ATOM 933 O O . GLU A 1 118 ? -7.602 -1.412 -17.984 1 96.06 118 GLU A O 1
ATOM 938 N N . LEU A 1 119 ? -9.305 -2.43 -18.812 1 96.88 119 LEU A N 1
ATOM 939 C CA . LEU A 1 119 ? -8.578 -3.674 -19.047 1 96.88 119 LEU A CA 1
ATOM 940 C C . LEU A 1 119 ? -8.008 -3.709 -20.469 1 96.88 119 LEU A C 1
ATOM 942 O O . LEU A 1 119 ? -6.832 -4.016 -20.656 1 96.88 119 LEU A O 1
ATOM 946 N N . GLY A 1 120 ? -8.883 -3.201 -21.422 1 94.88 120 GLY A N 1
ATOM 947 C CA . GLY A 1 120 ? -8.469 -3.119 -22.812 1 94.88 120 GLY A CA 1
ATOM 948 C C . GLY A 1 120 ? -8.422 -4.469 -23.5 1 94.88 120 GLY A C 1
ATOM 949 O O . GLY A 1 120 ? -8.656 -5.504 -22.875 1 94.88 120 GLY A O 1
ATOM 950 N N . LYS A 1 121 ? -8.102 -4.465 -24.859 1 96.06 121 LYS A N 1
ATOM 951 C CA . LYS A 1 121 ? -7.953 -5.68 -25.656 1 96.06 121 LYS A CA 1
ATOM 952 C C . LYS A 1 121 ? -6.645 -6.395 -25.328 1 96.06 121 LYS A C 1
ATOM 954 O O . LYS A 1 121 ? -5.676 -5.758 -24.906 1 96.06 121 LYS A O 1
ATOM 959 N N . PRO A 1 122 ? -6.559 -7.715 -25.547 1 95.06 122 PRO A N 1
ATOM 960 C CA . PRO A 1 122 ? -5.379 -8.484 -25.141 1 95.06 122 PRO A CA 1
ATOM 961 C C . PRO A 1 122 ? -4.078 -7.91 -25.703 1 95.06 122 PRO A C 1
ATOM 963 O O . PRO A 1 122 ? -3.102 -7.762 -24.969 1 95.06 122 PRO A O 1
ATOM 966 N N . GLY A 1 123 ? -4.055 -7.613 -26.969 1 96.31 123 GLY A N 1
ATOM 967 C CA . GLY A 1 123 ? -2.852 -7.039 -27.562 1 96.31 123 GLY A CA 1
ATOM 968 C C . GLY A 1 123 ? -2.424 -5.742 -26.891 1 96.31 123 GLY A C 1
ATOM 969 O O . GLY A 1 123 ? -1.264 -5.59 -26.516 1 96.31 123 GLY A O 1
ATOM 970 N N . ALA A 1 124 ? -3.381 -4.824 -26.766 1 96.5 124 ALA A N 1
ATOM 971 C CA . ALA A 1 124 ? -3.123 -3.531 -26.141 1 96.5 124 ALA A CA 1
ATOM 972 C C . ALA A 1 124 ? -2.715 -3.703 -24.672 1 96.5 124 ALA A C 1
ATOM 974 O O . ALA A 1 124 ? -1.895 -2.941 -24.156 1 96.5 124 ALA A O 1
ATOM 975 N N . ARG A 1 125 ? -3.295 -4.723 -24.047 1 96.94 125 ARG A N 1
ATOM 976 C CA . ARG A 1 125 ? -2.971 -5.008 -22.656 1 96.94 125 ARG A CA 1
ATOM 977 C C . ARG A 1 125 ? -1.503 -5.391 -22.5 1 96.94 125 ARG A C 1
ATOM 979 O O . ARG A 1 125 ? -0.837 -4.949 -21.562 1 96.94 125 ARG A O 1
ATOM 986 N N . VAL A 1 126 ? -1.002 -6.18 -23.406 1 98.12 126 VAL A N 1
ATOM 987 C CA . VAL A 1 126 ? 0.392 -6.609 -23.359 1 98.12 126 VAL A CA 1
ATOM 988 C C . VAL A 1 126 ? 1.306 -5.434 -23.703 1 98.12 126 VAL A C 1
ATOM 990 O O . VAL A 1 126 ? 2.373 -5.277 -23.094 1 98.12 126 VAL A O 1
ATOM 993 N N . ASP A 1 127 ? 0.867 -4.551 -24.672 1 98.38 127 ASP A N 1
ATOM 994 C CA . ASP A 1 127 ? 1.635 -3.35 -24.984 1 98.38 127 ASP A CA 1
ATOM 995 C C . ASP A 1 127 ? 1.768 -2.441 -23.766 1 98.38 127 ASP A C 1
ATOM 997 O O . ASP A 1 127 ? 2.855 -1.941 -23.469 1 98.38 127 ASP A O 1
ATOM 1001 N N . ARG A 1 128 ? 0.686 -2.246 -23.109 1 98.5 128 ARG A N 1
ATOM 1002 C CA . ARG A 1 128 ? 0.67 -1.421 -21.906 1 98.5 128 ARG A CA 1
ATOM 1003 C C . ARG A 1 128 ? 1.555 -2.021 -20.828 1 98.5 128 ARG A C 1
ATOM 1005 O O . ARG A 1 128 ? 2.299 -1.301 -20.156 1 98.5 128 ARG A O 1
ATOM 1012 N N . PHE A 1 129 ? 1.483 -3.35 -20.703 1 98.75 129 PHE A N 1
ATOM 1013 C CA . PHE A 1 129 ? 2.309 -4.059 -19.719 1 98.75 129 PHE A CA 1
ATOM 1014 C C . PHE A 1 129 ? 3.789 -3.873 -20.031 1 98.75 129 PHE A C 1
ATOM 1016 O O . PHE A 1 129 ? 4.59 -3.613 -19.141 1 98.75 129 PHE A O 1
ATOM 1023 N N . SER A 1 130 ? 4.145 -3.996 -21.234 1 98.75 130 SER A N 1
ATOM 1024 C CA . SER A 1 130 ? 5.523 -3.82 -21.688 1 98.75 130 SER A CA 1
ATOM 1025 C C . SER A 1 130 ? 6.047 -2.434 -21.328 1 98.75 130 SER A C 1
ATOM 1027 O O . SER A 1 130 ? 7.141 -2.305 -20.766 1 98.75 130 SER A O 1
ATOM 1029 N N . GLU A 1 131 ? 5.25 -1.388 -21.625 1 98.75 131 GLU A N 1
ATOM 1030 C CA . GLU A 1 131 ? 5.648 -0.029 -21.266 1 98.75 131 GLU A CA 1
ATOM 1031 C C . GLU A 1 131 ? 5.77 0.134 -19.75 1 98.75 131 GLU A C 1
ATOM 1033 O O . GLU A 1 131 ? 6.684 0.801 -19.266 1 98.75 131 GLU A O 1
ATOM 1038 N N . GLY A 1 132 ? 4.812 -0.469 -19.031 1 98.81 132 GLY A N 1
ATOM 1039 C CA . GLY A 1 132 ? 4.875 -0.421 -17.578 1 98.81 132 GLY A CA 1
ATOM 1040 C C . GLY A 1 132 ? 6.137 -1.04 -17.016 1 98.81 132 GLY A C 1
ATOM 1041 O O . GLY A 1 132 ? 6.723 -0.514 -16.078 1 98.81 132 GLY A O 1
ATOM 1042 N N . LEU A 1 133 ? 6.578 -2.141 -17.609 1 98.88 133 LEU A N 1
ATOM 1043 C CA . LEU A 1 133 ? 7.812 -2.787 -17.172 1 98.88 133 LEU A CA 1
ATOM 1044 C C . LEU A 1 133 ? 9.016 -1.882 -17.422 1 98.88 133 LEU A C 1
ATOM 1046 O O . LEU A 1 133 ? 9.938 -1.826 -16.609 1 98.88 133 LEU A O 1
ATOM 1050 N N . GLN A 1 134 ? 8.961 -1.179 -18.531 1 98.81 134 GLN A N 1
ATOM 1051 C CA . GLN A 1 134 ? 10.023 -0.218 -18.812 1 98.81 134 GLN A CA 1
ATOM 1052 C C . GLN A 1 134 ? 10.086 0.865 -17.734 1 98.81 134 GLN A C 1
ATOM 1054 O O . GLN A 1 134 ? 11.164 1.2 -17.25 1 98.81 134 GLN A O 1
ATOM 1059 N N . VAL A 1 135 ? 8.961 1.363 -17.375 1 98.94 135 VAL A N 1
ATOM 1060 C CA . VAL A 1 135 ? 8.867 2.4 -16.344 1 98.94 135 VAL A CA 1
ATOM 1061 C C . VAL A 1 135 ? 9.406 1.865 -15.023 1 98.94 135 VAL A C 1
ATOM 1063 O O . VAL A 1 135 ? 10.289 2.469 -14.414 1 98.94 135 VAL A O 1
ATOM 1066 N N . ILE A 1 136 ? 8.922 0.713 -14.609 1 98.94 136 ILE A N 1
ATOM 1067 C CA . ILE A 1 136 ? 9.219 0.161 -13.289 1 98.94 136 ILE A CA 1
ATOM 1068 C C . ILE A 1 136 ? 10.695 -0.193 -13.203 1 98.94 136 ILE A C 1
ATOM 1070 O O . ILE A 1 136 ? 11.383 0.2 -12.25 1 98.94 136 ILE A O 1
ATOM 1074 N N . THR A 1 137 ? 11.227 -0.869 -14.188 1 98.81 137 THR A N 1
ATOM 1075 C CA . THR A 1 137 ? 12.625 -1.284 -14.125 1 98.81 137 THR A CA 1
ATOM 1076 C C . THR A 1 137 ? 13.555 -0.078 -14.242 1 98.81 137 THR A C 1
ATOM 1078 O O . THR A 1 137 ? 14.594 -0.023 -13.586 1 98.81 137 THR A O 1
ATOM 1081 N N . GLY A 1 138 ? 13.148 0.908 -15.055 1 98.75 138 GLY A N 1
ATOM 1082 C CA . GLY A 1 138 ? 13.922 2.137 -15.117 1 98.75 138 GLY A CA 1
ATOM 1083 C C . GLY A 1 138 ? 14.016 2.854 -13.781 1 98.75 138 GLY A C 1
ATOM 1084 O O . GLY A 1 138 ? 15.102 3.201 -13.328 1 98.75 138 GLY A O 1
ATOM 1085 N N . LEU A 1 139 ? 12.883 3.031 -13.172 1 98.75 139 LEU A N 1
ATOM 1086 C CA . LEU A 1 139 ? 12.82 3.764 -11.906 1 98.75 139 LEU A CA 1
ATOM 1087 C C . LEU A 1 139 ? 13.562 3.014 -10.805 1 98.75 139 LEU A C 1
ATOM 1089 O O . LEU A 1 139 ? 14.211 3.629 -9.961 1 98.75 139 LEU A O 1
ATOM 1093 N N . LEU A 1 140 ? 13.539 1.691 -10.805 1 98.81 140 LEU A N 1
ATOM 1094 C CA . LEU A 1 140 ? 14.109 0.894 -9.727 1 98.81 140 LEU A CA 1
ATOM 1095 C C . LEU A 1 140 ? 15.617 0.749 -9.898 1 98.81 140 LEU A C 1
ATOM 1097 O O . LEU A 1 140 ? 16.344 0.528 -8.922 1 98.81 140 LEU A O 1
ATOM 1101 N N . ASN A 1 141 ? 16.156 0.913 -11.125 1 98.31 141 ASN A N 1
ATOM 1102 C CA . ASN A 1 141 ? 17.531 0.516 -11.359 1 98.31 141 ASN A CA 1
ATOM 1103 C C . ASN A 1 141 ? 18.375 1.689 -11.844 1 98.31 141 ASN A C 1
ATOM 1105 O O . ASN A 1 141 ? 19.609 1.648 -11.766 1 98.31 141 ASN A O 1
ATOM 1109 N N . GLU A 1 142 ? 17.719 2.736 -12.422 1 97.81 142 GLU A N 1
ATOM 1110 C CA . GLU A 1 142 ? 18.438 3.861 -12.992 1 97.81 142 GLU A CA 1
ATOM 1111 C C . GLU A 1 142 ? 18.266 5.125 -12.156 1 97.81 142 GLU A C 1
ATOM 1113 O O . GLU A 1 142 ? 17.25 5.285 -11.484 1 97.81 142 GLU A O 1
ATOM 1118 N N . PRO A 1 143 ? 19.25 6.023 -12.188 1 96.25 143 PRO A N 1
ATOM 1119 C CA . PRO A 1 143 ? 19.094 7.277 -11.453 1 96.25 143 PRO A CA 1
ATOM 1120 C C . PRO A 1 143 ? 17.922 8.117 -11.961 1 96.25 143 PRO A C 1
ATOM 1122 O O . PRO A 1 143 ? 17.219 8.742 -11.164 1 96.25 143 PRO A O 1
ATOM 1125 N N . VAL A 1 144 ? 17.781 8.141 -13.242 1 97.19 144 VAL A N 1
ATOM 1126 C CA . VAL A 1 144 ? 16.719 8.891 -13.906 1 97.19 144 VAL A CA 1
ATOM 1127 C C . VAL A 1 144 ? 16.125 8.055 -15.039 1 97.19 144 VAL A C 1
ATOM 1129 O O . VAL A 1 144 ? 16.844 7.305 -15.711 1 97.19 144 VAL A O 1
ATOM 1132 N N . THR A 1 145 ? 14.805 8.148 -15.242 1 98.25 145 THR A N 1
ATOM 1133 C CA . THR A 1 145 ? 14.109 7.344 -16.234 1 98.25 145 THR A CA 1
ATOM 1134 C C . THR A 1 145 ? 13.203 8.219 -17.109 1 98.25 145 THR A C 1
ATOM 1136 O O . THR A 1 145 ? 12.383 8.977 -16.578 1 98.25 145 THR A O 1
ATOM 1139 N N . THR A 1 146 ? 13.359 8.148 -18.375 1 98.5 146 THR A N 1
ATOM 1140 C CA . THR A 1 146 ? 12.469 8.781 -19.344 1 98.5 146 THR A CA 1
ATOM 1141 C C . THR A 1 146 ? 11.781 7.738 -20.219 1 98.5 146 THR A C 1
ATOM 1143 O O . THR A 1 146 ? 12.438 6.828 -20.734 1 98.5 146 THR A O 1
ATOM 1146 N N . VAL A 1 147 ? 10.5 7.742 -20.281 1 98.62 147 VAL A N 1
ATOM 1147 C CA . VAL A 1 147 ? 9.68 6.883 -21.125 1 98.62 147 VAL A CA 1
ATOM 1148 C C . VAL A 1 147 ? 8.688 7.73 -21.906 1 98.62 147 VAL A C 1
ATOM 1150 O O . VAL A 1 147 ? 7.93 8.516 -21.328 1 98.62 147 VAL A O 1
ATOM 1153 N N . ASP A 1 148 ? 8.734 7.629 -23.156 1 98.19 148 ASP A N 1
ATOM 1154 C CA . ASP A 1 148 ? 7.793 8.32 -24.031 1 98.19 148 ASP A CA 1
ATOM 1155 C C . ASP A 1 148 ? 6.898 7.324 -24.766 1 98.19 148 ASP A C 1
ATOM 1157 O O . ASP A 1 148 ? 6.949 7.223 -26 1 98.19 148 ASP A O 1
ATOM 1161 N N . GLY A 1 149 ? 6.074 6.648 -24 1 98.25 149 GLY A N 1
ATOM 1162 C CA . GLY A 1 149 ? 5.25 5.59 -24.562 1 98.25 149 GLY A CA 1
ATOM 1163 C C . GLY A 1 149 ? 3.844 6.047 -24.906 1 98.25 149 GLY A C 1
ATOM 1164 O O . GLY A 1 149 ? 3.51 7.223 -24.734 1 98.25 149 GLY A O 1
ATOM 1165 N N . GLN A 1 150 ? 3.055 5.137 -25.438 1 97.75 150 GLN A N 1
ATOM 1166 C CA . GLN A 1 150 ? 1.645 5.359 -25.734 1 97.75 150 GLN A CA 1
ATOM 1167 C C . GLN A 1 150 ? 0.81 5.406 -24.469 1 97.75 150 GLN A C 1
ATOM 1169 O O . GLN A 1 150 ? -0.136 6.191 -24.359 1 97.75 150 GLN A O 1
ATOM 1174 N N . TYR A 1 151 ? 1.177 4.609 -23.484 1 97.81 151 TYR A N 1
ATOM 1175 C CA . TYR A 1 151 ? 0.367 4.438 -22.281 1 97.81 151 TYR A CA 1
ATOM 1176 C C . TYR A 1 151 ? 0.962 5.211 -21.109 1 97.81 151 TYR A C 1
ATOM 1178 O O . TYR A 1 151 ? 0.233 5.68 -20.234 1 97.81 151 TYR A O 1
ATOM 1186 N N . TYR A 1 152 ? 2.25 5.293 -21.094 1 98.44 152 TYR A N 1
ATOM 1187 C CA . TYR A 1 152 ? 2.934 5.953 -19.984 1 98.44 152 TYR A CA 1
ATOM 1188 C C . TYR A 1 152 ? 3.996 6.918 -20.5 1 98.44 152 TYR A C 1
ATOM 1190 O O . TYR A 1 152 ? 4.715 6.609 -21.453 1 98.44 152 TYR A O 1
ATOM 1198 N N . ARG A 1 153 ? 4.023 8.133 -19.906 1 98.19 153 ARG A N 1
ATOM 1199 C CA . ARG A 1 153 ? 5.039 9.141 -20.188 1 98.19 153 ARG A CA 1
ATOM 1200 C C . ARG A 1 153 ? 5.723 9.602 -18.906 1 98.19 153 ARG A C 1
ATOM 1202 O O . ARG A 1 153 ? 5.059 10.047 -17.969 1 98.19 153 ARG A O 1
ATOM 1209 N N . LEU A 1 154 ? 6.945 9.359 -18.766 1 98.5 154 LEU A N 1
ATOM 1210 C CA . LEU A 1 154 ? 7.781 9.891 -17.688 1 98.5 154 LEU A CA 1
ATOM 1211 C C . LEU A 1 154 ? 8.852 10.82 -18.25 1 98.5 154 LEU A C 1
ATOM 1213 O O . LEU A 1 154 ? 9.469 10.523 -19.281 1 98.5 154 LEU A O 1
ATOM 1217 N N . ALA A 1 155 ? 8.984 11.977 -17.641 1 97.62 155 ALA A N 1
ATOM 1218 C CA . ALA A 1 155 ? 10.039 12.93 -17.984 1 97.62 155 ALA A CA 1
ATOM 1219 C C . ALA A 1 155 ? 11.07 13.039 -16.875 1 97.62 155 ALA A C 1
ATOM 1221 O O . ALA A 1 155 ? 10.875 13.773 -15.906 1 97.62 155 ALA A O 1
ATOM 1222 N N . GLU A 1 156 ? 12.125 12.352 -17 1 96.94 156 GLU A N 1
ATOM 1223 C CA . GLU A 1 156 ? 13.18 12.352 -16 1 96.94 156 GLU A CA 1
ATOM 1224 C C . GLU A 1 156 ? 12.648 11.945 -14.625 1 96.94 156 GLU A C 1
ATOM 1226 O O . GLU A 1 156 ? 12.883 12.641 -13.633 1 96.94 156 GLU A O 1
ATOM 1231 N N . GLY A 1 157 ? 11.961 10.844 -14.648 1 97.94 157 GLY A N 1
ATOM 1232 C CA . GLY A 1 157 ? 11.438 10.312 -13.398 1 97.94 157 GLY A CA 1
ATOM 1233 C C . GLY A 1 157 ? 12.516 9.852 -12.445 1 97.94 157 GLY A C 1
ATOM 1234 O O . GLY A 1 157 ? 13.547 9.32 -12.875 1 97.94 157 GLY A O 1
ATOM 1235 N N . ILE A 1 158 ? 12.234 10.125 -11.133 1 97.62 158 ILE A N 1
ATOM 1236 C CA . ILE A 1 158 ? 13.164 9.758 -10.078 1 97.62 158 ILE A CA 1
ATOM 1237 C C . ILE A 1 158 ? 12.461 8.875 -9.047 1 97.62 158 ILE A C 1
ATOM 1239 O O . ILE A 1 158 ? 11.312 9.133 -8.68 1 97.62 158 ILE A O 1
ATOM 1243 N N . CYS A 1 159 ? 13.133 7.809 -8.633 1 98.19 159 CYS A N 1
ATOM 1244 C CA . CYS A 1 159 ? 12.648 6.945 -7.562 1 98.19 159 CYS A CA 1
ATOM 1245 C C . CYS A 1 159 ? 13.766 6.645 -6.562 1 98.19 159 CYS A C 1
ATOM 1247 O O . CYS A 1 159 ? 14.664 5.859 -6.852 1 98.19 159 CYS A O 1
ATOM 1249 N N . GLU A 1 160 ? 13.719 7.332 -5.457 1 98.06 160 GLU A N 1
ATOM 1250 C CA . GLU A 1 160 ? 14.641 7.117 -4.344 1 98.06 160 GLU A CA 1
ATOM 1251 C C . GLU A 1 160 ? 13.891 6.957 -3.027 1 98.06 160 GLU A C 1
ATOM 1253 O O . GLU A 1 160 ? 12.906 7.652 -2.779 1 98.06 160 GLU A O 1
ATOM 1258 N N . PRO A 1 161 ? 14.383 6.152 -2.115 1 97.94 161 PRO A N 1
ATOM 1259 C CA . PRO A 1 161 ? 15.594 5.344 -2.248 1 97.94 161 PRO A CA 1
ATOM 1260 C C . PRO A 1 161 ? 15.438 4.203 -3.248 1 97.94 161 PRO A C 1
ATOM 1262 O O . PRO A 1 161 ? 14.32 3.754 -3.51 1 97.94 161 PRO A O 1
ATOM 1265 N N . LYS A 1 162 ? 16.516 3.779 -3.855 1 98.5 162 LYS A N 1
ATOM 1266 C CA . LYS A 1 162 ? 16.547 2.527 -4.609 1 98.5 162 LYS A CA 1
ATOM 1267 C C . LYS A 1 162 ? 16.297 1.332 -3.691 1 98.5 162 LYS A C 1
ATOM 1269 O O . LYS A 1 162 ? 16.5 1.425 -2.477 1 98.5 162 LYS A O 1
ATOM 1274 N N . PRO A 1 163 ? 15.812 0.197 -4.281 1 98.75 163 PRO A N 1
ATOM 1275 C CA . PRO A 1 163 ? 15.656 -0.992 -3.443 1 98.75 163 PRO A CA 1
ATOM 1276 C C . PRO A 1 163 ? 16.969 -1.453 -2.812 1 98.75 163 PRO A C 1
ATOM 1278 O O . PRO A 1 163 ? 18.047 -1.15 -3.328 1 98.75 163 PRO A O 1
ATOM 1281 N N . LEU A 1 164 ? 16.844 -2.121 -1.674 1 98.75 164 LEU A N 1
ATOM 1282 C CA . LEU A 1 164 ? 18 -2.766 -1.073 1 98.75 164 LEU A CA 1
ATOM 1283 C C . LEU A 1 164 ? 18.578 -3.822 -2.008 1 98.75 164 LEU A C 1
ATOM 1285 O O . LEU A 1 164 ? 19.797 -3.91 -2.174 1 98.75 164 LEU A O 1
ATOM 1289 N N . GLN A 1 165 ? 17.672 -4.617 -2.531 1 98.69 165 GLN A N 1
ATOM 1290 C CA . GLN A 1 165 ? 18.094 -5.582 -3.545 1 98.69 165 GLN A CA 1
ATOM 1291 C C . GLN A 1 165 ? 18.406 -4.891 -4.863 1 98.69 165 GLN A C 1
ATOM 1293 O O . GLN A 1 165 ? 17.641 -4.051 -5.336 1 98.69 165 GLN A O 1
ATOM 1298 N N . ARG A 1 166 ? 19.516 -5.246 -5.402 1 97 166 ARG A N 1
ATOM 1299 C CA . ARG A 1 166 ? 19.906 -4.66 -6.676 1 97 166 ARG A CA 1
ATOM 1300 C C . ARG A 1 166 ? 20.281 -5.738 -7.688 1 97 166 ARG A C 1
ATOM 1302 O O . ARG A 1 166 ? 21.406 -6.234 -7.695 1 97 166 ARG A O 1
ATOM 1309 N N . PRO A 1 167 ? 19.469 -6.082 -8.445 1 98 167 PRO A N 1
ATOM 1310 C CA . PRO A 1 167 ? 18.109 -5.543 -8.664 1 98 167 PRO A CA 1
ATOM 1311 C C . PRO A 1 167 ? 17.078 -6.176 -7.75 1 98 167 PRO A C 1
ATOM 1313 O O . PRO A 1 167 ? 17.281 -7.273 -7.23 1 98 167 PRO A O 1
ATOM 1316 N N . LEU A 1 168 ? 15.93 -5.488 -7.586 1 98.75 168 LEU A N 1
ATOM 1317 C CA . LEU A 1 168 ? 14.727 -6.086 -7.016 1 98.75 168 LEU A CA 1
ATOM 1318 C C . LEU A 1 168 ? 14.125 -7.113 -7.965 1 98.75 168 LEU A C 1
ATOM 1320 O O . LEU A 1 168 ? 13.836 -6.801 -9.125 1 98.75 168 LEU A O 1
ATOM 1324 N N . PRO A 1 169 ? 13.953 -8.328 -7.52 1 98.88 169 PRO A N 1
ATOM 1325 C CA . PRO A 1 169 ? 13.461 -9.359 -8.438 1 98.88 169 PRO A CA 1
ATOM 1326 C C . PRO A 1 169 ? 12.031 -9.094 -8.906 1 98.88 169 PRO A C 1
ATOM 1328 O O . PRO A 1 169 ? 11.18 -8.711 -8.109 1 98.88 169 PRO A O 1
ATOM 1331 N N . ILE A 1 170 ? 11.875 -9.312 -10.188 1 98.94 170 ILE A N 1
ATOM 1332 C CA . ILE A 1 170 ? 10.562 -9.242 -10.82 1 98.94 170 ILE A CA 1
ATOM 1333 C C . ILE A 1 170 ? 10.086 -10.648 -11.18 1 98.94 170 ILE A C 1
ATOM 1335 O O . ILE A 1 170 ? 10.844 -11.445 -11.734 1 98.94 170 ILE A O 1
ATOM 1339 N N . LEU A 1 171 ? 8.859 -10.961 -10.789 1 98.94 171 LEU A N 1
ATOM 1340 C CA . LEU A 1 171 ? 8.188 -12.203 -11.148 1 98.94 171 LEU A CA 1
ATOM 1341 C C . LEU A 1 171 ? 7.047 -11.945 -12.125 1 98.94 171 LEU A C 1
ATOM 1343 O O . LEU A 1 171 ? 6.277 -11 -11.953 1 98.94 171 LEU A O 1
ATOM 1347 N N . ILE A 1 172 ? 7 -12.688 -13.227 1 98.94 172 ILE A N 1
ATOM 1348 C CA . ILE A 1 172 ? 5.914 -12.562 -14.188 1 98.94 172 ILE A CA 1
ATOM 1349 C C . ILE A 1 172 ? 5.234 -13.914 -14.375 1 98.94 172 ILE A C 1
ATOM 1351 O O . ILE A 1 172 ? 5.906 -14.938 -14.547 1 98.94 172 ILE A O 1
ATOM 1355 N N . GLY A 1 173 ? 3.945 -13.992 -14.211 1 98 173 GLY A N 1
ATOM 1356 C CA . GLY A 1 173 ? 3.152 -15.148 -14.617 1 98 173 GLY A CA 1
ATOM 1357 C C . GLY A 1 173 ? 2.75 -15.102 -16.078 1 98 173 GLY A C 1
ATOM 1358 O O . GLY A 1 173 ? 2.021 -14.203 -16.5 1 98 173 GLY A O 1
ATOM 1359 N N . ALA A 1 174 ? 3.178 -16.109 -16.875 1 96.88 174 ALA A N 1
ATOM 1360 C CA . ALA A 1 174 ? 2.953 -16.031 -18.312 1 96.88 174 ALA A CA 1
ATOM 1361 C C . ALA A 1 174 ? 3.012 -17.406 -18.953 1 96.88 174 ALA A C 1
ATOM 1363 O O . ALA A 1 174 ? 3.754 -18.281 -18.484 1 96.88 174 ALA A O 1
ATOM 1364 N N . THR A 1 175 ? 2.256 -17.578 -20.062 1 96.81 175 THR A N 1
ATOM 1365 C CA . THR A 1 175 ? 2.354 -18.828 -20.797 1 96.81 175 THR A CA 1
ATOM 1366 C C . THR A 1 175 ? 2.348 -18.578 -22.312 1 96.81 175 THR A C 1
ATOM 1368 O O . THR A 1 175 ? 2.672 -19.469 -23.094 1 96.81 175 THR A O 1
ATOM 1371 N N . GLN A 1 176 ? 1.967 -17.391 -22.719 1 97.19 176 GLN A N 1
ATOM 1372 C CA . GLN A 1 176 ? 1.841 -17.109 -24.141 1 97.19 176 GLN A CA 1
ATOM 1373 C C . GLN A 1 176 ? 3.09 -16.406 -24.672 1 97.19 176 GLN A C 1
ATOM 1375 O O . GLN A 1 176 ? 3.82 -15.766 -23.922 1 97.19 176 GLN A O 1
ATOM 1380 N N . PRO A 1 177 ? 3.348 -16.469 -25.953 1 97.62 177 PRO A N 1
ATOM 1381 C CA . PRO A 1 177 ? 4.637 -16.109 -26.547 1 97.62 177 PRO A CA 1
ATOM 1382 C C . PRO A 1 177 ? 5.035 -14.664 -26.25 1 97.62 177 PRO A C 1
ATOM 1384 O O . PRO A 1 177 ? 6.164 -14.406 -25.828 1 97.62 177 PRO A O 1
ATOM 1387 N N . ARG A 1 178 ? 4.152 -13.688 -26.453 1 98.12 178 ARG A N 1
ATOM 1388 C CA . ARG A 1 178 ? 4.523 -12.297 -26.234 1 98.12 178 ARG A CA 1
ATOM 1389 C C . ARG A 1 178 ? 4.891 -12.047 -24.781 1 98.12 178 ARG A C 1
ATOM 1391 O O . ARG A 1 178 ? 5.852 -11.32 -24.5 1 98.12 178 ARG A O 1
ATOM 1398 N N . MET A 1 179 ? 4.121 -12.68 -23.906 1 98.44 179 MET A N 1
ATOM 1399 C CA . MET A 1 179 ? 4.402 -12.516 -22.484 1 98.44 179 MET A CA 1
ATOM 1400 C C . MET A 1 179 ? 5.684 -13.242 -22.094 1 98.44 179 MET A C 1
ATOM 1402 O O . MET A 1 179 ? 6.422 -12.789 -21.219 1 98.44 179 MET A O 1
ATOM 1406 N N . LEU A 1 180 ? 5.941 -14.359 -22.719 1 98.81 180 LEU A N 1
ATOM 1407 C CA . LEU A 1 180 ? 7.184 -15.078 -22.453 1 98.81 180 LEU A CA 1
ATOM 1408 C C . LEU A 1 180 ? 8.391 -14.273 -22.922 1 98.81 180 LEU A C 1
ATOM 1410 O O . LEU A 1 180 ? 9.453 -14.305 -22.297 1 98.81 180 LEU A O 1
ATOM 1414 N N . ALA A 1 181 ? 8.234 -13.555 -24 1 98.81 181 ALA A N 1
ATOM 1415 C CA . ALA A 1 181 ? 9.305 -12.672 -24.469 1 98.81 181 ALA A CA 1
ATOM 1416 C C . ALA A 1 181 ? 9.594 -11.57 -23.453 1 98.81 181 ALA A C 1
ATOM 1418 O O . ALA A 1 181 ? 10.75 -11.258 -23.188 1 98.81 181 ALA A O 1
ATOM 1419 N N . LEU A 1 182 ? 8.562 -11 -22.906 1 98.88 182 LEU A N 1
ATOM 1420 C CA . LEU A 1 182 ? 8.734 -9.992 -21.875 1 98.88 182 LEU A CA 1
ATOM 1421 C C . LEU A 1 182 ? 9.359 -10.602 -20.625 1 98.88 182 LEU A C 1
ATOM 1423 O O . LEU A 1 182 ? 10.18 -9.961 -19.953 1 98.88 182 LEU A O 1
ATOM 1427 N N . THR A 1 183 ? 8.914 -11.805 -20.297 1 98.88 183 THR A N 1
ATOM 1428 C CA . THR A 1 183 ? 9.5 -12.516 -19.172 1 98.88 183 THR A CA 1
ATOM 1429 C C . THR A 1 183 ? 11.008 -12.695 -19.359 1 98.88 183 THR A C 1
ATOM 1431 O O . THR A 1 183 ? 11.789 -12.383 -18.469 1 98.88 183 THR A O 1
ATOM 1434 N N . ALA A 1 184 ? 11.367 -13.172 -20.484 1 98.88 184 ALA A N 1
ATOM 1435 C CA . ALA A 1 184 ? 12.781 -13.352 -20.812 1 98.88 184 ALA A CA 1
ATOM 1436 C C . ALA A 1 184 ? 13.555 -12.047 -20.641 1 98.88 184 ALA A C 1
ATOM 1438 O O . ALA A 1 184 ? 14.672 -12.039 -20.109 1 98.88 184 ALA A O 1
ATOM 1439 N N . ARG A 1 185 ? 12.922 -11.008 -20.984 1 98.75 185 ARG A N 1
ATOM 1440 C CA . ARG A 1 185 ? 13.617 -9.727 -21.031 1 98.75 185 ARG A CA 1
ATOM 1441 C C . ARG A 1 185 ? 13.703 -9.109 -19.625 1 98.75 185 ARG A C 1
ATOM 1443 O O . ARG A 1 185 ? 14.734 -8.539 -19.266 1 98.75 185 ARG A O 1
ATOM 1450 N N . TYR A 1 186 ? 12.641 -9.25 -18.812 1 98.75 186 TYR A N 1
ATOM 1451 C CA . TYR A 1 186 ? 12.531 -8.391 -17.641 1 98.75 186 TYR A CA 1
ATOM 1452 C C . TYR A 1 186 ? 12.547 -9.203 -16.344 1 98.75 186 TYR A C 1
ATOM 1454 O O . TYR A 1 186 ? 12.867 -8.688 -15.281 1 98.75 186 TYR A O 1
ATOM 1462 N N . ALA A 1 187 ? 12.156 -10.445 -16.406 1 98.88 187 ALA A N 1
ATOM 1463 C CA . ALA A 1 187 ? 11.805 -11.141 -15.172 1 98.88 187 ALA A CA 1
ATOM 1464 C C . ALA A 1 187 ? 12.992 -11.914 -14.609 1 98.88 187 ALA A C 1
ATOM 1466 O O . ALA A 1 187 ? 13.82 -12.43 -15.367 1 98.88 187 ALA A O 1
ATOM 1467 N N . HIS A 1 188 ? 13.086 -11.969 -13.336 1 98.88 188 HIS A N 1
ATOM 1468 C CA . HIS A 1 188 ? 14.023 -12.828 -12.625 1 98.88 188 HIS A CA 1
ATOM 1469 C C . HIS A 1 188 ? 13.375 -14.148 -12.234 1 98.88 188 HIS A C 1
ATOM 1471 O O . HIS A 1 188 ? 14.062 -15.156 -12.062 1 98.88 188 HIS A O 1
ATOM 1477 N N . GLU A 1 189 ? 12.102 -14.102 -12.078 1 98.94 189 GLU A N 1
ATOM 1478 C CA . GLU A 1 189 ? 11.297 -15.273 -11.742 1 98.94 189 GLU A CA 1
ATOM 1479 C C . GLU A 1 189 ? 10.094 -15.406 -12.68 1 98.94 189 GLU A C 1
ATOM 1481 O O . GLU A 1 189 ? 9.539 -14.398 -13.133 1 98.94 189 GLU A O 1
ATOM 1486 N N . TRP A 1 190 ? 9.734 -16.625 -12.93 1 98.94 190 TRP A N 1
ATOM 1487 C CA . TRP A 1 190 ? 8.625 -16.953 -13.82 1 98.94 190 TRP A CA 1
ATOM 1488 C C . TRP A 1 190 ? 7.688 -17.969 -13.148 1 98.94 190 TRP A C 1
ATOM 1490 O O . TRP A 1 190 ? 8.133 -18.859 -12.43 1 98.94 190 TRP A O 1
ATOM 1500 N N . ASN A 1 191 ? 6.391 -17.781 -13.453 1 98.88 191 ASN A N 1
ATOM 1501 C CA . ASN A 1 191 ? 5.398 -18.672 -12.875 1 98.88 191 ASN A CA 1
ATOM 1502 C C . ASN A 1 191 ? 4.387 -19.141 -13.922 1 98.88 191 ASN A C 1
ATOM 1504 O O . ASN A 1 191 ? 4.02 -18.375 -14.812 1 98.88 191 ASN A O 1
ATOM 1508 N N . GLN A 1 192 ? 3.945 -20.359 -13.836 1 98.12 192 GLN A N 1
ATOM 1509 C CA . GLN A 1 192 ? 2.809 -20.875 -14.578 1 98.12 192 GLN A CA 1
ATOM 1510 C C . GLN A 1 192 ? 2.037 -21.906 -13.75 1 98.12 192 GLN A C 1
ATOM 1512 O O . GLN A 1 192 ? 2.582 -22.5 -12.812 1 98.12 192 GLN A O 1
ATOM 1517 N N . TRP A 1 193 ? 0.742 -22.094 -14.102 1 97.62 193 TRP A N 1
ATOM 1518 C CA . TRP A 1 193 ? 0.011 -23.281 -13.664 1 97.62 193 TRP A CA 1
ATOM 1519 C C . TRP A 1 193 ? 0.377 -24.484 -14.523 1 97.62 193 TRP A C 1
ATOM 1521 O O . TRP A 1 193 ? 0.411 -24.406 -15.75 1 97.62 193 TRP A O 1
ATOM 1531 N N . SER A 1 194 ? 0.655 -25.594 -13.891 1 97.38 194 SER A N 1
ATOM 1532 C CA . SER A 1 194 ? 0.92 -26.781 -14.68 1 97.38 194 SER A CA 1
ATOM 1533 C C . SER A 1 194 ? 0.632 -28.047 -13.875 1 97.38 194 SER A C 1
ATOM 1535 O O . SER A 1 194 ? 0.726 -28.047 -12.648 1 97.38 194 SER A O 1
ATOM 1537 N N . SER A 1 195 ? 0.225 -29.078 -14.594 1 97.19 195 SER A N 1
ATOM 1538 C CA . SER A 1 195 ? 0.225 -30.422 -14.016 1 97.19 195 SER A CA 1
ATOM 1539 C C . SER A 1 195 ? 1.614 -31.047 -14.078 1 97.19 195 SER A C 1
ATOM 1541 O O . SER A 1 195 ? 2.387 -30.781 -15 1 97.19 195 SER A O 1
ATOM 1543 N N . PRO A 1 196 ? 1.926 -31.922 -13.039 1 97.81 196 PRO A N 1
ATOM 1544 C CA . PRO A 1 196 ? 3.172 -32.688 -13.188 1 97.81 196 PRO A CA 1
ATOM 1545 C C . PRO A 1 196 ? 3.254 -33.438 -14.523 1 97.81 196 PRO A C 1
ATOM 1547 O O . PRO A 1 196 ? 2.291 -34.094 -14.922 1 97.81 196 PRO A O 1
ATOM 1550 N N . GLY A 1 197 ? 4.328 -33.25 -15.18 1 97.19 197 GLY A N 1
ATOM 1551 C CA . GLY A 1 197 ? 4.508 -33.875 -16.484 1 97.19 197 GLY A CA 1
ATOM 1552 C C . GLY A 1 197 ? 4.297 -32.906 -17.641 1 97.19 197 GLY A C 1
ATOM 1553 O O . GLY A 1 197 ? 4.648 -33.219 -18.781 1 97.19 197 GLY A O 1
ATOM 1554 N N . THR A 1 198 ? 3.82 -31.688 -17.359 1 97.31 198 THR A N 1
ATOM 1555 C CA . THR A 1 198 ? 3.475 -30.812 -18.469 1 97.31 198 THR A CA 1
ATOM 1556 C C . THR A 1 198 ? 4.266 -29.5 -18.391 1 97.31 198 THR A C 1
ATOM 1558 O O . THR A 1 198 ? 4.184 -28.656 -19.281 1 97.31 198 THR A O 1
ATOM 1561 N N . PHE A 1 199 ? 5.094 -29.328 -17.375 1 98 199 PHE A N 1
ATOM 1562 C CA . PHE A 1 199 ? 5.785 -28.078 -17.094 1 98 199 PHE A CA 1
ATOM 1563 C C . PHE A 1 199 ? 6.766 -27.734 -18.219 1 98 199 PHE A C 1
ATOM 1565 O O . PHE A 1 199 ? 6.949 -26.562 -18.547 1 98 199 PHE A O 1
ATOM 1572 N N . ARG A 1 200 ? 7.332 -28.734 -18.891 1 97.62 200 ARG A N 1
ATOM 1573 C CA . ARG A 1 200 ? 8.461 -28.578 -19.812 1 97.62 200 ARG A CA 1
ATOM 1574 C C . ARG A 1 200 ? 8.031 -27.875 -21.094 1 97.62 200 ARG A C 1
ATOM 1576 O O . ARG A 1 200 ? 8.82 -27.172 -21.719 1 97.62 200 ARG A O 1
ATOM 1583 N N . GLU A 1 201 ? 6.82 -28.062 -21.391 1 97.31 201 GLU A N 1
ATOM 1584 C CA . GLU A 1 201 ? 6.375 -27.531 -22.672 1 97.31 201 GLU A CA 1
ATOM 1585 C C . GLU A 1 201 ? 6.523 -26 -22.703 1 97.31 201 GLU A C 1
ATOM 1587 O O . GLU A 1 201 ? 7.246 -25.469 -23.547 1 97.31 201 GLU A O 1
ATOM 1592 N N . VAL A 1 202 ? 5.902 -25.344 -21.781 1 98.25 202 VAL A N 1
ATOM 1593 C CA . VAL A 1 202 ? 5.961 -23.891 -21.75 1 98.25 202 VAL A CA 1
ATOM 1594 C C . VAL A 1 202 ? 7.348 -23.438 -21.297 1 98.25 202 VAL A C 1
ATOM 1596 O O . VAL A 1 202 ? 7.859 -22.422 -21.781 1 98.25 202 VAL A O 1
ATOM 1599 N N . SER A 1 203 ? 7.98 -24.188 -20.453 1 98.5 203 SER A N 1
ATOM 1600 C CA . SER A 1 203 ? 9.344 -23.875 -20.031 1 98.5 203 SER A CA 1
ATOM 1601 C C . SER A 1 203 ? 10.297 -23.844 -21.219 1 98.5 203 SER A C 1
ATOM 1603 O O . SER A 1 203 ? 11.172 -22.984 -21.297 1 98.5 203 SER A O 1
ATOM 1605 N N . GLY A 1 204 ? 10.117 -24.766 -22.109 1 98.56 204 GLY A N 1
ATOM 1606 C CA . GLY A 1 204 ? 10.93 -24.781 -23.312 1 98.56 204 GLY A CA 1
ATOM 1607 C C . GLY A 1 204 ? 10.734 -23.547 -24.172 1 98.56 204 GLY A C 1
ATOM 1608 O O . GLY A 1 204 ? 11.688 -23.031 -24.766 1 98.56 204 GLY A O 1
ATOM 1609 N N . ARG A 1 205 ? 9.516 -23.078 -24.281 1 98.75 205 ARG A N 1
ATOM 1610 C CA . ARG A 1 205 ? 9.234 -21.859 -25.016 1 98.75 205 ARG A CA 1
ATOM 1611 C C . ARG A 1 205 ? 9.906 -20.656 -24.359 1 98.75 205 ARG A C 1
ATOM 1613 O O . ARG A 1 205 ? 10.383 -19.75 -25.047 1 98.75 205 ARG A O 1
ATOM 1620 N N . LEU A 1 206 ? 9.945 -20.641 -23.031 1 98.81 206 LEU A N 1
ATOM 1621 C CA . LEU A 1 206 ? 10.664 -19.578 -22.312 1 98.81 206 LEU A CA 1
ATOM 1622 C C . LEU A 1 206 ? 12.156 -19.656 -22.609 1 98.81 206 LEU A C 1
ATOM 1624 O O . LEU A 1 206 ? 12.805 -18.625 -22.797 1 98.81 206 LEU A O 1
ATOM 1628 N N . ASP A 1 207 ? 12.727 -20.891 -22.641 1 98.75 207 ASP A N 1
ATOM 1629 C CA . ASP A 1 207 ? 14.133 -21.062 -23 1 98.75 207 ASP A CA 1
ATOM 1630 C C . ASP A 1 207 ? 14.438 -20.438 -24.359 1 98.75 207 ASP A C 1
ATOM 1632 O O . ASP A 1 207 ? 15.406 -19.703 -24.5 1 98.75 207 ASP A O 1
ATOM 1636 N N . ALA A 1 208 ? 13.602 -20.766 -25.266 1 98.69 208 ALA A N 1
ATOM 1637 C CA . ALA A 1 208 ? 13.789 -20.25 -26.609 1 98.69 208 ALA A CA 1
ATOM 1638 C C . ALA A 1 208 ? 13.734 -18.734 -26.641 1 98.69 208 ALA A C 1
ATOM 1640 O O . ALA A 1 208 ? 14.523 -18.078 -27.328 1 98.69 208 ALA A O 1
ATOM 1641 N N . ALA A 1 209 ? 12.781 -18.141 -25.922 1 98.81 209 ALA A N 1
ATOM 1642 C CA . ALA A 1 209 ? 12.648 -16.688 -25.844 1 98.81 209 ALA A CA 1
ATOM 1643 C C . ALA A 1 209 ? 13.891 -16.062 -25.219 1 98.81 209 ALA A C 1
ATOM 1645 O O . ALA A 1 209 ? 14.359 -15.016 -25.672 1 98.81 209 ALA A O 1
ATOM 1646 N N . ALA A 1 210 ? 14.406 -16.625 -24.141 1 98.81 210 ALA A N 1
ATOM 1647 C CA . ALA A 1 210 ? 15.602 -16.125 -23.469 1 98.81 210 ALA A CA 1
ATOM 1648 C C . ALA A 1 210 ? 16.812 -16.219 -24.391 1 98.81 210 ALA A C 1
ATOM 1650 O O . ALA A 1 210 ? 17.578 -15.25 -24.531 1 98.81 210 ALA A O 1
ATOM 1651 N N . GLU A 1 211 ? 16.953 -17.359 -25.047 1 98.69 211 GLU A N 1
ATOM 1652 C CA . GLU A 1 211 ? 18.094 -17.578 -25.953 1 98.69 211 GLU A CA 1
ATOM 1653 C C . GLU A 1 211 ? 18.062 -16.578 -27.109 1 98.69 211 GLU A C 1
ATOM 1655 O O . GLU A 1 211 ? 19.125 -16.109 -27.547 1 98.69 211 GLU A O 1
ATOM 1660 N N . LYS A 1 212 ? 16.938 -16.281 -27.594 1 98.5 212 LYS A N 1
ATOM 1661 C CA . LYS A 1 212 ? 16.766 -15.352 -28.703 1 98.5 212 LYS A CA 1
ATOM 1662 C C . LYS A 1 212 ? 17.391 -13.992 -28.391 1 98.5 212 LYS A C 1
ATOM 1664 O O . LYS A 1 212 ? 17.906 -13.312 -29.266 1 98.5 212 LYS A O 1
ATOM 1669 N N . ILE A 1 213 ? 17.406 -13.648 -27.094 1 98.5 213 ILE A N 1
ATOM 1670 C CA . ILE A 1 213 ? 17.922 -12.336 -26.75 1 98.5 213 ILE A CA 1
ATOM 1671 C C . ILE A 1 213 ? 19.281 -12.484 -26.047 1 98.5 213 ILE A C 1
ATOM 1673 O O . ILE A 1 213 ? 19.75 -11.555 -25.406 1 98.5 213 ILE A O 1
ATOM 1677 N N . GLY A 1 214 ? 19.812 -13.672 -26.016 1 98.62 214 GLY A N 1
ATOM 1678 C CA . GLY A 1 214 ? 21.156 -13.922 -25.516 1 98.62 214 GLY A CA 1
ATOM 1679 C C . GLY A 1 214 ? 21.203 -14.102 -24 1 98.62 214 GLY A C 1
ATOM 1680 O O . GLY A 1 214 ? 22.25 -13.922 -23.391 1 98.62 214 GLY A O 1
ATOM 1681 N N . ARG A 1 215 ? 20.078 -14.375 -23.375 1 98.69 215 ARG A N 1
ATOM 1682 C CA . ARG A 1 215 ? 20.047 -14.617 -21.938 1 98.69 215 ARG A CA 1
ATOM 1683 C C . ARG A 1 215 ? 20.125 -16.109 -21.625 1 98.69 215 ARG A C 1
ATOM 1685 O O . ARG A 1 215 ? 19.484 -16.922 -22.297 1 98.69 215 ARG A O 1
ATOM 1692 N N . ASP A 1 216 ? 20.938 -16.438 -20.609 1 98.62 216 ASP A N 1
ATOM 1693 C CA . ASP A 1 216 ? 20.969 -17.797 -20.125 1 98.62 216 ASP A CA 1
ATOM 1694 C C . ASP A 1 216 ? 19.656 -18.172 -19.438 1 98.62 216 ASP A C 1
ATOM 1696 O O . ASP A 1 216 ? 19.328 -17.625 -18.391 1 98.62 216 ASP A O 1
ATOM 1700 N N . PRO A 1 217 ? 18.922 -19.109 -19.969 1 98.25 217 PRO A N 1
ATOM 1701 C CA . PRO A 1 217 ? 17.625 -19.469 -19.391 1 98.25 217 PRO A CA 1
ATOM 1702 C C . PRO A 1 217 ? 17.734 -19.938 -17.938 1 98.25 217 PRO A C 1
ATOM 1704 O O . PRO A 1 217 ? 16.781 -19.797 -17.172 1 98.25 217 PRO A O 1
ATOM 1707 N N . ALA A 1 218 ? 18.891 -20.406 -17.578 1 97.62 218 ALA A N 1
ATOM 1708 C CA . ALA A 1 218 ? 19.094 -20.953 -16.234 1 97.62 218 ALA A CA 1
ATOM 1709 C C . ALA A 1 218 ? 19.047 -19.844 -15.18 1 97.62 218 ALA A C 1
ATOM 1711 O O . ALA A 1 218 ? 18.953 -20.125 -13.977 1 97.62 218 ALA A O 1
ATOM 1712 N N . THR A 1 219 ? 19.094 -18.578 -15.617 1 98.31 219 THR A N 1
ATOM 1713 C CA . THR A 1 219 ? 19.078 -17.453 -14.688 1 98.31 219 THR A CA 1
ATOM 1714 C C . THR A 1 219 ? 17.656 -17.109 -14.281 1 98.31 219 THR A C 1
ATOM 1716 O O . THR A 1 219 ? 17.438 -16.25 -13.414 1 98.31 219 THR A O 1
ATOM 1719 N N . ILE A 1 220 ? 16.672 -17.734 -14.852 1 98.81 220 ILE A N 1
ATOM 1720 C CA . ILE A 1 220 ? 15.281 -17.469 -14.523 1 98.81 220 ILE A CA 1
ATOM 1721 C C . ILE A 1 220 ? 14.758 -18.531 -13.555 1 98.81 220 ILE A C 1
ATOM 1723 O O . ILE A 1 220 ? 14.742 -19.719 -13.875 1 98.81 220 ILE A O 1
ATOM 1727 N N . TRP A 1 221 ? 14.414 -18.094 -12.367 1 98.81 221 TRP A N 1
ATOM 1728 C CA . TRP A 1 221 ? 13.805 -18.969 -11.367 1 98.81 221 TRP A CA 1
ATOM 1729 C C . TRP A 1 221 ? 12.398 -19.375 -11.781 1 98.81 221 TRP A C 1
ATOM 1731 O O . TRP A 1 221 ? 11.578 -18.531 -12.148 1 98.81 221 TRP A O 1
ATOM 1741 N N . ARG A 1 222 ? 12.109 -20.672 -11.719 1 98.81 222 ARG A N 1
ATOM 1742 C CA . ARG A 1 222 ? 10.875 -21.172 -12.32 1 98.81 222 ARG A CA 1
ATOM 1743 C C . ARG A 1 222 ? 9.969 -21.797 -11.266 1 98.81 222 ARG A C 1
ATOM 1745 O O . ARG A 1 222 ? 10.383 -22.703 -10.531 1 98.81 222 ARG A O 1
ATOM 1752 N N . SER A 1 223 ? 8.727 -21.281 -11.219 1 98.88 223 SER A N 1
ATOM 1753 C CA . SER A 1 223 ? 7.781 -21.797 -10.234 1 98.88 223 SER A CA 1
ATOM 1754 C C . SER A 1 223 ? 6.5 -22.281 -10.906 1 98.88 223 SER A C 1
ATOM 1756 O O . SER A 1 223 ? 6.203 -21.906 -12.039 1 98.88 223 SER A O 1
ATOM 1758 N N . THR A 1 224 ? 5.801 -23.156 -10.234 1 98.81 224 THR A N 1
ATOM 1759 C CA . THR A 1 224 ? 4.496 -23.656 -10.641 1 98.81 224 THR A CA 1
ATOM 1760 C C . THR A 1 224 ? 3.621 -23.938 -9.414 1 98.81 224 THR A C 1
ATOM 1762 O O . THR A 1 224 ? 4.078 -23.812 -8.281 1 98.81 224 THR A O 1
ATOM 1765 N N . GLN A 1 225 ? 2.342 -24.141 -9.648 1 98.31 225 GLN A N 1
ATOM 1766 C CA . GLN A 1 225 ? 1.401 -24.516 -8.602 1 98.31 225 GLN A CA 1
ATOM 1767 C C . GLN A 1 225 ? 0.28 -25.391 -9.156 1 98.31 225 GLN A C 1
ATOM 1769 O O . GLN A 1 225 ? 0.039 -25.406 -10.367 1 98.31 225 GLN A O 1
ATOM 1774 N N . ALA A 1 226 ? -0.31 -26.062 -8.305 1 97.75 226 ALA A N 1
ATOM 1775 C CA . ALA A 1 226 ? -1.584 -26.766 -8.445 1 97.75 226 ALA A CA 1
ATOM 1776 C C . ALA A 1 226 ? -2.43 -26.625 -7.18 1 97.75 226 ALA A C 1
ATOM 1778 O O . ALA A 1 226 ? -1.896 -26.391 -6.094 1 97.75 226 ALA A O 1
ATOM 1779 N N . ARG A 1 227 ? -3.764 -26.719 -7.367 1 97.19 227 ARG A N 1
ATOM 1780 C CA . ARG A 1 227 ? -4.566 -26.859 -6.16 1 97.19 227 ARG A CA 1
ATOM 1781 C C . ARG A 1 227 ? -4.273 -28.188 -5.453 1 97.19 227 ARG A C 1
ATOM 1783 O O . ARG A 1 227 ? -3.971 -29.188 -6.105 1 97.19 227 ARG A O 1
ATOM 1790 N N . VAL A 1 228 ? -4.348 -28.109 -4.129 1 97.56 228 VAL A N 1
ATOM 1791 C CA . VAL A 1 228 ? -4.023 -29.297 -3.346 1 97.56 228 VAL A CA 1
ATOM 1792 C C . VAL A 1 228 ? -5.168 -29.609 -2.383 1 97.56 228 VAL A C 1
ATOM 1794 O O . VAL A 1 228 ? -5.703 -28.703 -1.731 1 97.56 228 VAL A O 1
ATOM 1797 N N . ILE A 1 229 ? -5.586 -30.875 -2.332 1 96.94 229 ILE A N 1
ATOM 1798 C CA . ILE A 1 229 ? -6.57 -31.375 -1.381 1 96.94 229 ILE A CA 1
ATOM 1799 C C . ILE A 1 229 ? -5.984 -32.531 -0.597 1 96.94 229 ILE A C 1
ATOM 1801 O O . ILE A 1 229 ? -5.777 -33.625 -1.149 1 96.94 229 ILE A O 1
ATOM 1805 N N . VAL A 1 230 ? -5.73 -32.281 0.666 1 97.5 230 VAL A N 1
ATOM 1806 C CA . VAL A 1 230 ? -5.25 -33.375 1.524 1 97.5 230 VAL A CA 1
ATOM 1807 C C . VAL A 1 230 ? -6.434 -34.188 2.025 1 97.5 230 VAL A C 1
ATOM 1809 O O . VAL A 1 230 ? -7.391 -33.625 2.58 1 97.5 230 VAL A O 1
ATOM 1812 N N . THR A 1 231 ? -6.371 -35.5 1.802 1 96.38 231 THR A N 1
ATOM 1813 C CA . THR A 1 231 ? -7.477 -36.406 2.172 1 96.38 231 THR A CA 1
ATOM 1814 C C . THR A 1 231 ? -7.055 -37.344 3.275 1 96.38 231 THR A C 1
ATOM 1816 O O . THR A 1 231 ? -5.863 -37.625 3.455 1 96.38 231 THR A O 1
ATOM 1819 N N . ASP A 1 232 ? -7.98 -37.812 4.066 1 91.5 232 ASP A N 1
ATOM 1820 C CA . ASP A 1 232 ? -7.672 -38.656 5.203 1 91.5 232 ASP A CA 1
ATOM 1821 C C . ASP A 1 232 ? -8.477 -39.969 5.145 1 91.5 232 ASP A C 1
ATOM 1823 O O . ASP A 1 232 ? -8.516 -40.719 6.121 1 91.5 232 ASP A O 1
ATOM 1827 N N . GLY A 1 233 ? -9.188 -40.25 4.027 1 93.75 233 GLY A N 1
ATOM 1828 C CA . GLY A 1 233 ? -9.961 -41.469 3.867 1 93.75 233 GLY A CA 1
ATOM 1829 C C . GLY A 1 233 ? -10.625 -41.594 2.51 1 93.75 233 GLY A C 1
ATOM 1830 O O . GLY A 1 233 ? -10.516 -40.656 1.684 1 93.75 233 GLY A O 1
ATOM 1831 N N . PRO A 1 234 ? -11.336 -42.719 2.422 1 94.56 234 PRO A N 1
ATOM 1832 C CA . PRO A 1 234 ? -11.93 -42.969 1.111 1 94.56 234 PRO A CA 1
ATOM 1833 C C . PRO A 1 234 ? -13 -41.969 0.72 1 94.56 234 PRO A C 1
ATOM 1835 O O . PRO A 1 234 ? -13.102 -41.594 -0.452 1 94.56 234 PRO A O 1
ATOM 1838 N N . GLN A 1 235 ? -13.727 -41.562 1.678 1 95.5 235 GLN A N 1
ATOM 1839 C CA . GLN A 1 235 ? -14.797 -40.625 1.376 1 95.5 235 GLN A CA 1
ATOM 1840 C C . GLN A 1 235 ? -14.242 -39.25 0.939 1 95.5 235 GLN A C 1
ATOM 1842 O O . GLN A 1 235 ? -14.703 -38.688 -0.046 1 95.5 235 GLN A O 1
ATOM 1847 N N . SER A 1 236 ? -13.328 -38.719 1.702 1 94.44 236 SER A N 1
ATOM 1848 C CA . SER A 1 236 ? -12.711 -37.469 1.339 1 94.44 236 SER A CA 1
ATOM 1849 C C . SER A 1 236 ? -11.969 -37.562 0.011 1 94.44 236 SER A C 1
ATOM 1851 O O . SER A 1 236 ? -11.906 -36.594 -0.749 1 94.44 236 SER A O 1
ATOM 1853 N N . GLU A 1 237 ? -11.438 -38.688 -0.29 1 96.31 237 GLU A N 1
ATOM 1854 C CA . GLU A 1 237 ? -10.742 -38.906 -1.557 1 96.31 237 GLU A CA 1
ATOM 1855 C C . GLU A 1 237 ? -11.711 -38.844 -2.732 1 96.31 237 GLU A C 1
ATOM 1857 O O . GLU A 1 237 ? -11.391 -38.312 -3.785 1 96.31 237 GLU A O 1
ATOM 1862 N N . ALA A 1 238 ? -12.852 -39.438 -2.514 1 96.5 238 ALA A N 1
ATOM 1863 C CA . ALA A 1 238 ? -13.867 -39.438 -3.562 1 96.5 238 ALA A CA 1
ATOM 1864 C C . ALA A 1 238 ? -14.328 -38 -3.863 1 96.5 238 ALA A C 1
ATOM 1866 O O . ALA A 1 238 ? -14.5 -37.625 -5.027 1 96.5 238 ALA A O 1
ATOM 1867 N N . ARG A 1 239 ? -14.586 -37.344 -2.832 1 95.19 239 ARG A N 1
ATOM 1868 C CA . ARG A 1 239 ? -14.992 -35.969 -3.004 1 95.19 239 ARG A CA 1
ATOM 1869 C C . ARG A 1 239 ? -13.914 -35.156 -3.723 1 95.19 239 ARG A C 1
ATOM 1871 O O . ARG A 1 239 ? -14.219 -34.344 -4.582 1 95.19 239 ARG A O 1
ATOM 1878 N N . ALA A 1 240 ? -12.648 -35.312 -3.369 1 96.88 240 ALA A N 1
ATOM 1879 C CA . ALA A 1 240 ? -11.516 -34.656 -3.992 1 96.88 240 ALA A CA 1
ATOM 1880 C C . ALA A 1 240 ? -11.406 -35 -5.473 1 96.88 240 ALA A C 1
ATOM 1882 O O . ALA A 1 240 ? -11.094 -34.125 -6.301 1 96.88 240 ALA A O 1
ATOM 1883 N N . ALA A 1 241 ? -11.672 -36.219 -5.762 1 96.81 241 ALA A N 1
ATOM 1884 C CA . ALA A 1 241 ? -11.625 -36.656 -7.148 1 96.81 241 ALA A CA 1
ATOM 1885 C C . ALA A 1 241 ? -12.664 -35.938 -8 1 96.81 241 ALA A C 1
ATOM 1887 O O . ALA A 1 241 ? -12.391 -35.594 -9.148 1 96.81 241 ALA A O 1
ATOM 1888 N N . GLU A 1 242 ? -13.766 -35.812 -7.5 1 96.88 242 GLU A N 1
ATOM 1889 C CA . GLU A 1 242 ? -14.828 -35.062 -8.188 1 96.88 242 GLU A CA 1
ATOM 1890 C C . GLU A 1 242 ? -14.438 -33.625 -8.43 1 96.88 242 GLU A C 1
ATOM 1892 O O . GLU A 1 242 ? -14.656 -33.094 -9.523 1 96.88 242 GLU A O 1
ATOM 1897 N N . THR A 1 243 ? -13.914 -33.031 -7.395 1 94.81 243 THR A N 1
ATOM 1898 C CA . THR A 1 243 ? -13.445 -31.641 -7.516 1 94.81 243 THR A CA 1
ATOM 1899 C C . THR A 1 243 ? -12.375 -31.531 -8.594 1 94.81 243 THR A C 1
ATOM 1901 O O . THR A 1 243 ? -12.422 -30.625 -9.422 1 94.81 243 THR A O 1
ATOM 1904 N N . ALA A 1 244 ? -11.438 -32.406 -8.547 1 95.25 244 ALA A N 1
ATOM 1905 C CA . ALA A 1 244 ? -10.344 -32.406 -9.516 1 95.25 244 ALA A CA 1
ATOM 1906 C C . ALA A 1 244 ? -10.875 -32.562 -10.938 1 95.25 244 ALA A C 1
ATOM 1908 O O . ALA A 1 244 ? -10.414 -31.859 -11.852 1 95.25 244 ALA A O 1
ATOM 1909 N N . ALA A 1 245 ? -11.836 -33.375 -11.102 1 95 245 ALA A N 1
ATOM 1910 C CA . ALA A 1 245 ? -12.406 -33.656 -12.422 1 95 245 ALA A CA 1
ATOM 1911 C C . ALA A 1 245 ? -13.125 -32.438 -12.969 1 95 245 ALA A C 1
ATOM 1913 O O . ALA A 1 245 ? -13.156 -32.219 -14.18 1 95 245 ALA A O 1
ATOM 1914 N N . ALA A 1 246 ? -13.609 -31.656 -12.156 1 94.62 246 ALA A N 1
ATOM 1915 C CA . ALA A 1 246 ? -14.43 -30.516 -12.562 1 94.62 246 ALA A CA 1
ATOM 1916 C C . ALA A 1 246 ? -13.586 -29.234 -12.664 1 94.62 246 ALA A C 1
ATOM 1918 O O . ALA A 1 246 ? -14.047 -28.219 -13.172 1 94.62 246 ALA A O 1
ATOM 1919 N N . SER A 1 247 ? -12.352 -29.312 -12.234 1 93.62 247 SER A N 1
ATOM 1920 C CA . SER A 1 247 ? -11.539 -28.109 -12.109 1 93.62 247 SER A CA 1
ATOM 1921 C C . SER A 1 247 ? -10.82 -27.781 -13.414 1 93.62 247 SER A C 1
ATOM 1923 O O . SER A 1 247 ? -10.211 -28.656 -14.031 1 93.62 247 SER A O 1
ATOM 1925 N N . PRO A 1 248 ? -10.859 -26.469 -13.773 1 90.81 248 PRO A N 1
ATOM 1926 C CA . PRO A 1 248 ? -10.094 -26.047 -14.953 1 90.81 248 PRO A CA 1
ATOM 1927 C C . PRO A 1 248 ? -8.602 -25.906 -14.672 1 90.81 248 PRO A C 1
ATOM 1929 O O . PRO A 1 248 ? -7.801 -25.766 -15.594 1 90.81 248 PRO A O 1
ATOM 1932 N N . ILE A 1 249 ? -8.195 -25.891 -13.43 1 93.19 249 ILE A N 1
ATOM 1933 C CA . ILE A 1 249 ? -6.797 -25.797 -13.016 1 93.19 249 ILE A CA 1
ATOM 1934 C C . ILE A 1 249 ? -6.355 -27.109 -12.383 1 93.19 249 ILE A C 1
ATOM 1936 O O . ILE A 1 249 ? -7.172 -27.859 -11.828 1 93.19 249 ILE A O 1
ATOM 1940 N N . PRO A 1 250 ? -5.09 -27.391 -12.484 1 96.5 250 PRO A N 1
ATOM 1941 C CA . PRO A 1 250 ? -4.609 -28.672 -11.953 1 96.5 250 PRO A CA 1
ATOM 1942 C C . PRO A 1 250 ? -4.891 -28.844 -10.461 1 96.5 250 PRO A C 1
ATOM 1944 O O . PRO A 1 250 ? -4.742 -27.875 -9.695 1 96.5 250 PRO A O 1
ATOM 1947 N N . VAL A 1 251 ? -5.359 -30.047 -10.109 1 97.44 251 VAL A N 1
ATOM 1948 C CA . VAL A 1 251 ? -5.621 -30.375 -8.719 1 97.44 251 VAL A CA 1
ATOM 1949 C C . VAL A 1 251 ? -4.887 -31.672 -8.344 1 97.44 251 VAL A C 1
ATOM 1951 O O . VAL A 1 251 ? -4.996 -32.688 -9.055 1 97.44 251 VAL A O 1
ATOM 1954 N N . LEU A 1 252 ? -4.082 -31.641 -7.355 1 98.19 252 LEU A N 1
ATOM 1955 C CA . LEU A 1 252 ? -3.479 -32.812 -6.746 1 98.19 252 LEU A CA 1
ATOM 1956 C C . LEU A 1 252 ? -4.18 -33.156 -5.438 1 98.19 252 LEU A C 1
ATOM 1958 O O . LEU A 1 252 ? -4.488 -32.281 -4.637 1 98.19 252 LEU A O 1
ATOM 1962 N N . TYR A 1 253 ? -4.527 -34.469 -5.254 1 97.69 253 TYR A N 1
ATOM 1963 C CA . TYR A 1 253 ? -5.25 -34.844 -4.039 1 97.69 253 TYR A CA 1
ATOM 1964 C C . TYR A 1 253 ? -4.805 -36.188 -3.516 1 97.69 253 TYR A C 1
ATOM 1966 O O . TYR A 1 253 ? -4.215 -37 -4.254 1 97.69 253 TYR A O 1
ATOM 1974 N N . GLY A 1 254 ? -5.051 -36.5 -2.279 1 97.75 254 GLY A N 1
ATOM 1975 C CA . GLY A 1 254 ? -4.648 -37.719 -1.56 1 97.75 254 GLY A CA 1
ATOM 1976 C C . GLY A 1 254 ? -4.031 -37.406 -0.206 1 97.75 254 GLY A C 1
ATOM 1977 O O . GLY A 1 254 ? -4.172 -36.312 0.318 1 97.75 254 GLY A O 1
ATOM 1978 N N . THR A 1 255 ? -3.436 -38.469 0.348 1 97.12 255 THR A N 1
ATOM 1979 C CA . THR A 1 255 ? -2.615 -38.219 1.525 1 97.12 255 THR A CA 1
ATOM 1980 C C . THR A 1 255 ? -1.437 -37.312 1.176 1 97.12 255 THR A C 1
ATOM 1982 O O . THR A 1 255 ? -1.086 -37.156 0.003 1 97.12 255 THR A O 1
ATOM 1985 N N . ALA A 1 256 ? -0.844 -36.688 2.158 1 97.81 256 ALA A N 1
ATOM 1986 C CA . ALA A 1 256 ? 0.313 -35.844 1.926 1 97.81 256 ALA A CA 1
ATOM 1987 C C . ALA A 1 256 ? 1.408 -36.562 1.169 1 97.81 256 ALA A C 1
ATOM 1989 O O . ALA A 1 256 ? 2.033 -36.031 0.262 1 97.81 256 ALA A O 1
ATOM 1990 N N . GLU A 1 257 ? 1.589 -37.812 1.516 1 97.75 257 GLU A N 1
ATOM 1991 C CA . GLU A 1 257 ? 2.613 -38.625 0.864 1 97.75 257 GLU A CA 1
ATOM 1992 C C . GLU A 1 257 ? 2.285 -38.875 -0.608 1 97.75 257 GLU A C 1
ATOM 1994 O O . GLU A 1 257 ? 3.168 -38.781 -1.466 1 97.75 257 GLU A O 1
ATOM 1999 N N . ARG A 1 258 ? 1.032 -39.125 -0.883 1 97.75 258 ARG A N 1
ATOM 2000 C CA . ARG A 1 258 ? 0.61 -39.344 -2.264 1 97.75 258 ARG A CA 1
ATOM 2001 C C . ARG A 1 258 ? 0.74 -38.062 -3.082 1 97.75 258 ARG A C 1
ATOM 2003 O O . ARG A 1 258 ? 1.104 -38.094 -4.258 1 97.75 258 ARG A O 1
ATOM 2010 N N . ILE A 1 259 ? 0.38 -36.938 -2.492 1 98.19 259 ILE A N 1
ATOM 2011 C CA . ILE A 1 259 ? 0.53 -35.656 -3.158 1 98.19 259 ILE A CA 1
ATOM 2012 C C . ILE A 1 259 ? 2.002 -35.406 -3.484 1 98.19 259 ILE A C 1
ATOM 2014 O O . ILE A 1 259 ? 2.334 -35 -4.594 1 98.19 259 ILE A O 1
ATOM 2018 N N . ALA A 1 260 ? 2.898 -35.688 -2.557 1 98.12 260 ALA A N 1
ATOM 2019 C CA . ALA A 1 260 ? 4.332 -35.562 -2.795 1 98.12 260 ALA A CA 1
ATOM 2020 C C . ALA A 1 260 ? 4.781 -36.438 -3.959 1 98.12 260 ALA A C 1
ATOM 2022 O O . ALA A 1 260 ? 5.57 -36 -4.805 1 98.12 260 ALA A O 1
ATOM 2023 N N . GLU A 1 261 ? 4.266 -37.656 -3.951 1 98.06 261 GLU A N 1
ATOM 2024 C CA . GLU A 1 261 ? 4.586 -38.531 -5.055 1 98.06 261 GLU A CA 1
ATOM 2025 C C . GLU A 1 261 ? 4.137 -37.969 -6.391 1 98.06 261 GLU A C 1
ATOM 2027 O O . GLU A 1 261 ? 4.855 -38.062 -7.391 1 98.06 261 GLU A O 1
ATOM 2032 N N . GLN A 1 262 ? 2.941 -37.406 -6.398 1 98.06 262 GLN A N 1
ATOM 2033 C CA . GLN A 1 262 ? 2.398 -36.812 -7.609 1 98.06 262 GLN A CA 1
ATOM 2034 C C . GLN A 1 262 ? 3.266 -35.656 -8.078 1 98.06 262 GLN A C 1
ATOM 2036 O O . GLN A 1 262 ? 3.344 -35.375 -9.273 1 98.06 262 GLN A O 1
ATOM 2041 N N . MET A 1 263 ? 3.982 -34.938 -7.195 1 98.31 263 MET A N 1
ATOM 2042 C CA . MET A 1 263 ? 4.762 -33.75 -7.5 1 98.31 263 MET A CA 1
ATOM 2043 C C . MET A 1 263 ? 6.152 -34.094 -8.008 1 98.31 263 MET A C 1
ATOM 2045 O O . MET A 1 263 ? 6.852 -33.25 -8.578 1 98.31 263 MET A O 1
ATOM 2049 N N . ALA A 1 264 ? 6.574 -35.312 -7.863 1 97.38 264 ALA A N 1
ATOM 2050 C CA . ALA A 1 264 ? 7.938 -35.781 -8.117 1 97.38 264 ALA A CA 1
ATOM 2051 C C . ALA A 1 264 ? 8.367 -35.438 -9.539 1 97.38 264 ALA A C 1
ATOM 2053 O O . ALA A 1 264 ? 9.5 -35 -9.766 1 97.38 264 ALA A O 1
ATOM 2054 N N . PRO A 1 265 ? 7.492 -35.594 -10.539 1 97.94 265 PRO A N 1
ATOM 2055 C CA . PRO A 1 265 ? 7.906 -35.281 -11.914 1 97.94 265 PRO A CA 1
ATOM 2056 C C . PRO A 1 265 ? 8.375 -33.844 -12.086 1 97.94 265 PRO A C 1
ATOM 2058 O O . PRO A 1 265 ? 9.227 -33.562 -12.93 1 97.94 265 PRO A O 1
ATOM 2061 N N . TRP A 1 266 ? 7.863 -32.875 -11.312 1 98.25 266 TRP A N 1
ATOM 2062 C CA . TRP A 1 266 ? 8.25 -31.484 -11.414 1 98.25 266 TRP A CA 1
ATOM 2063 C C . TRP A 1 266 ? 9.742 -31.312 -11.141 1 98.25 266 TRP A C 1
ATOM 2065 O O . TRP A 1 266 ? 10.383 -30.422 -11.703 1 98.25 266 TRP A O 1
ATOM 2075 N N . THR A 1 267 ? 10.312 -32.156 -10.312 1 95.31 267 THR A N 1
ATOM 2076 C CA . THR A 1 267 ? 11.742 -32.094 -10.016 1 95.31 267 THR A CA 1
ATOM 2077 C C . THR A 1 267 ? 12.57 -32.312 -11.273 1 95.31 267 THR A C 1
ATOM 2079 O O . THR A 1 267 ? 13.555 -31.609 -11.508 1 95.31 267 THR A O 1
ATOM 2082 N N . GLN A 1 268 ? 12.141 -33.219 -12.062 1 95.06 268 GLN A N 1
ATOM 2083 C CA . GLN A 1 268 ? 12.859 -33.562 -13.281 1 95.06 268 GLN A CA 1
ATOM 2084 C C . GLN A 1 268 ? 12.547 -32.594 -14.414 1 95.06 268 GLN A C 1
ATOM 2086 O O . GLN A 1 268 ? 13.25 -32.562 -15.422 1 95.06 268 GLN A O 1
ATOM 2091 N N . GLU A 1 269 ? 11.5 -31.828 -14.234 1 97.56 269 GLU A N 1
ATOM 2092 C CA . GLU A 1 269 ? 11.047 -30.922 -15.289 1 97.56 269 GLU A CA 1
ATOM 2093 C C . GLU A 1 269 ? 11.688 -29.547 -15.148 1 97.56 269 GLU A C 1
ATOM 2095 O O . GLU A 1 269 ? 11.414 -28.641 -15.945 1 97.56 269 GLU A O 1
ATOM 2100 N N . GLY A 1 270 ? 12.516 -29.359 -14.164 1 95.62 270 GLY A N 1
ATOM 2101 C CA . GLY A 1 270 ? 13.227 -28.109 -14.008 1 95.62 270 GLY A CA 1
ATOM 2102 C C . GLY A 1 270 ? 12.484 -27.094 -13.148 1 95.62 270 GLY A C 1
ATOM 2103 O O . GLY A 1 270 ? 12.766 -25.906 -13.195 1 95.62 270 GLY A O 1
ATOM 2104 N N . VAL A 1 271 ? 11.516 -27.578 -12.375 1 98.44 271 VAL A N 1
ATOM 2105 C CA . VAL A 1 271 ? 10.812 -26.703 -11.445 1 98.44 271 VAL A CA 1
ATOM 2106 C C . VAL A 1 271 ? 11.719 -26.359 -10.266 1 98.44 271 VAL A C 1
ATOM 2108 O O . VAL A 1 271 ? 12.266 -27.266 -9.625 1 98.44 271 VAL A O 1
ATOM 2111 N N . ASP A 1 272 ? 11.914 -25.062 -10.016 1 98.38 272 ASP A N 1
ATOM 2112 C CA . ASP A 1 272 ? 12.711 -24.609 -8.875 1 98.38 272 ASP A CA 1
ATOM 2113 C C . ASP A 1 272 ? 11.852 -24.5 -7.617 1 98.38 272 ASP A C 1
ATOM 2115 O O . ASP A 1 272 ? 12.352 -24.656 -6.5 1 98.38 272 ASP A O 1
ATOM 2119 N N . GLU A 1 273 ? 10.555 -24.234 -7.812 1 98.69 273 GLU A N 1
ATOM 2120 C CA . GLU A 1 273 ? 9.688 -23.906 -6.688 1 98.69 273 GLU A CA 1
ATOM 2121 C C . GLU A 1 273 ? 8.25 -24.328 -6.953 1 98.69 273 GLU A C 1
ATOM 2123 O O . GLU A 1 273 ? 7.711 -24.094 -8.039 1 98.69 273 GLU A O 1
ATOM 2128 N N . VAL A 1 274 ? 7.621 -25 -6.008 1 98.75 274 VAL A N 1
ATOM 2129 C CA . VAL A 1 274 ? 6.199 -25.312 -6.051 1 98.75 274 VAL A CA 1
ATOM 2130 C C . VAL A 1 274 ? 5.453 -24.469 -5.012 1 98.75 274 VAL A C 1
ATOM 2132 O O . VAL A 1 274 ? 5.82 -24.469 -3.834 1 98.75 274 VAL A O 1
ATOM 2135 N N . ILE A 1 275 ? 4.465 -23.781 -5.473 1 98.81 275 ILE A N 1
ATOM 2136 C CA . ILE A 1 275 ? 3.65 -22.922 -4.621 1 98.81 275 ILE A CA 1
ATOM 2137 C C . ILE A 1 275 ? 2.342 -23.625 -4.273 1 98.81 275 ILE A C 1
ATOM 2139 O O . ILE A 1 275 ? 1.609 -24.062 -5.168 1 98.81 275 ILE A O 1
ATOM 2143 N N . LEU A 1 276 ? 2.043 -23.734 -3.02 1 98.44 276 LEU A N 1
ATOM 2144 C CA . LEU A 1 276 ? 0.874 -24.469 -2.543 1 98.44 276 LEU A CA 1
ATOM 2145 C C . LEU A 1 276 ? -0.199 -23.5 -2.041 1 98.44 276 LEU A C 1
ATOM 2147 O O . LEU A 1 276 ? -0.078 -22.953 -0.946 1 98.44 276 LEU A O 1
ATOM 2151 N N . PRO A 1 277 ? -1.295 -23.375 -2.775 1 97.94 277 PRO A N 1
ATOM 2152 C CA . PRO A 1 277 ? -2.375 -22.516 -2.303 1 97.94 277 PRO A CA 1
ATOM 2153 C C . PRO A 1 277 ? -3.156 -23.125 -1.141 1 97.94 277 PRO A C 1
ATOM 2155 O O . PRO A 1 277 ? -3.311 -24.344 -1.071 1 97.94 277 PRO A O 1
ATOM 2158 N N . ASP A 1 278 ? -3.676 -22.297 -0.306 1 96.44 278 ASP A N 1
ATOM 2159 C CA . ASP A 1 278 ? -4.387 -22.828 0.855 1 96.44 278 ASP A CA 1
ATOM 2160 C C . ASP A 1 278 ? -5.895 -22.828 0.625 1 96.44 278 ASP A C 1
ATOM 2162 O O . ASP A 1 278 ? -6.676 -22.953 1.573 1 96.44 278 ASP A O 1
ATOM 2166 N N . HIS A 1 279 ? -6.379 -22.719 -0.565 1 90.81 279 HIS A N 1
ATOM 2167 C CA . HIS A 1 279 ? -7.777 -22.594 -0.947 1 90.81 279 HIS A CA 1
ATOM 2168 C C . HIS A 1 279 ? -8.609 -23.75 -0.393 1 90.81 279 HIS A C 1
ATOM 2170 O O . HIS A 1 279 ? -9.773 -23.562 -0.035 1 90.81 279 HIS A O 1
ATOM 2176 N N . LEU A 1 280 ? -8 -24.906 -0.404 1 91.5 280 LEU A N 1
ATOM 2177 C CA . LEU A 1 280 ? -8.758 -26.109 -0.101 1 91.5 280 LEU A CA 1
ATOM 2178 C C . LEU A 1 280 ? -8.141 -26.859 1.086 1 91.5 280 LEU A C 1
ATOM 2180 O O . LEU A 1 280 ? -8.25 -28.078 1.186 1 91.5 280 LEU A O 1
ATOM 2184 N N . LEU A 1 281 ? -7.426 -26.094 1.967 1 93.5 281 LEU A N 1
ATOM 2185 C CA . LEU A 1 281 ? -6.727 -26.734 3.08 1 93.5 281 LEU A CA 1
ATOM 2186 C C . LEU A 1 281 ? -7.414 -26.406 4.402 1 93.5 281 LEU A C 1
ATOM 2188 O O . LEU A 1 281 ? -6.863 -26.688 5.473 1 93.5 281 LEU A O 1
ATOM 2192 N N . GLY A 1 282 ? -8.602 -25.828 4.281 1 87.75 282 GLY A N 1
ATOM 2193 C CA . GLY A 1 282 ? -9.32 -25.469 5.492 1 87.75 282 GLY A CA 1
ATOM 2194 C C . GLY A 1 282 ? -8.867 -24.141 6.086 1 87.75 282 GLY A C 1
ATOM 2195 O O . GLY A 1 282 ? -8.312 -23.297 5.383 1 87.75 282 GLY A O 1
ATOM 2196 N N . SER A 1 283 ? -9.258 -23.953 7.383 1 86.75 283 SER A N 1
ATOM 2197 C CA . SER A 1 283 ? -8.922 -22.719 8.086 1 86.75 283 SER A CA 1
ATOM 2198 C C . SER A 1 283 ? -8.32 -23.016 9.453 1 86.75 283 SER A C 1
ATOM 2200 O O . SER A 1 283 ? -8.367 -24.156 9.93 1 86.75 283 SER A O 1
ATOM 2202 N N . GLY A 1 284 ? -7.621 -22 9.992 1 88.56 284 GLY A N 1
ATOM 2203 C CA . GLY A 1 284 ? -7.086 -22.109 11.336 1 88.56 284 GLY A CA 1
ATOM 2204 C C . GLY A 1 284 ? -6.109 -23.266 11.492 1 88.56 284 GLY A C 1
ATOM 2205 O O . GLY A 1 284 ? -5.176 -23.406 10.703 1 88.56 284 GLY A O 1
ATOM 2206 N N . SER A 1 285 ? -6.371 -24.062 12.508 1 90.75 285 SER A N 1
ATOM 2207 C CA . SER A 1 285 ? -5.453 -25.141 12.859 1 90.75 285 SER A CA 1
ATOM 2208 C C . SER A 1 285 ? -5.461 -26.234 11.805 1 90.75 285 SER A C 1
ATOM 2210 O O . SER A 1 285 ? -4.434 -26.859 11.539 1 90.75 285 SER A O 1
ATOM 2212 N N . ALA A 1 286 ? -6.582 -26.453 11.195 1 91.81 286 ALA A N 1
ATOM 2213 C CA . ALA A 1 286 ? -6.672 -27.484 10.164 1 91.81 286 ALA A CA 1
ATOM 2214 C C . ALA A 1 286 ? -5.766 -27.156 8.984 1 91.81 286 ALA A C 1
ATOM 2216 O O . ALA A 1 286 ? -5.129 -28.047 8.414 1 91.81 286 ALA A O 1
ATOM 2217 N N . ARG A 1 287 ? -5.734 -25.953 8.602 1 94.69 287 ARG A N 1
ATOM 2218 C CA . ARG A 1 287 ? -4.863 -25.484 7.52 1 94.69 287 ARG A CA 1
ATOM 2219 C C . ARG A 1 287 ? -3.395 -25.703 7.871 1 94.69 287 ARG A C 1
ATOM 2221 O O . ARG A 1 287 ? -2.619 -26.203 7.051 1 94.69 287 ARG A O 1
ATOM 2228 N N . ARG A 1 288 ? -3.014 -25.359 9.062 1 94.5 288 ARG A N 1
ATOM 2229 C CA . ARG A 1 288 ? -1.636 -25.531 9.508 1 94.5 288 ARG A CA 1
ATOM 2230 C C . ARG A 1 288 ? -1.262 -27.016 9.547 1 94.5 288 ARG A C 1
ATOM 2232 O O . ARG A 1 288 ? -0.164 -27.391 9.133 1 94.5 288 ARG A O 1
ATOM 2239 N N . ASP A 1 289 ? -2.234 -27.812 10.062 1 95 289 ASP A N 1
ATOM 2240 C CA . ASP A 1 289 ? -1.992 -29.25 10.109 1 95 289 ASP A CA 1
ATOM 2241 C C . ASP A 1 289 ? -1.745 -29.812 8.711 1 95 289 ASP A C 1
ATOM 2243 O O . ASP A 1 289 ? -0.868 -30.656 8.523 1 95 289 ASP A O 1
ATOM 2247 N N . ALA A 1 290 ? -2.551 -29.344 7.809 1 96.38 290 ALA A N 1
ATOM 2248 C CA . ALA A 1 290 ? -2.383 -29.781 6.422 1 96.38 290 ALA A CA 1
ATOM 2249 C C . ALA A 1 290 ? -1.014 -29.391 5.883 1 96.38 290 ALA A C 1
ATOM 2251 O O . ALA A 1 290 ? -0.327 -30.188 5.25 1 96.38 290 ALA A O 1
ATOM 2252 N N . TYR A 1 291 ? -0.571 -28.156 6.141 1 97.5 291 TYR A N 1
ATOM 2253 C CA . TYR A 1 291 ? 0.731 -27.688 5.684 1 97.5 291 TYR A CA 1
ATOM 2254 C C . TYR A 1 291 ? 1.859 -28.438 6.375 1 97.5 291 TYR A C 1
ATOM 2256 O O . TYR A 1 291 ? 2.889 -28.734 5.758 1 97.5 291 TYR A O 1
ATOM 2264 N N . ASP A 1 292 ? 1.68 -28.766 7.652 1 97.06 292 ASP A N 1
ATOM 2265 C CA . ASP A 1 292 ? 2.676 -29.562 8.359 1 97.06 292 ASP A CA 1
ATOM 2266 C C . ASP A 1 292 ? 2.844 -30.938 7.703 1 97.06 292 ASP A C 1
ATOM 2268 O O . ASP A 1 292 ? 3.967 -31.406 7.496 1 97.06 292 ASP A O 1
ATOM 2272 N N . ALA A 1 293 ? 1.712 -31.562 7.43 1 97.12 293 ALA A N 1
ATOM 2273 C CA . ALA A 1 293 ? 1.747 -32.875 6.781 1 97.12 293 ALA A CA 1
ATOM 2274 C C . ALA A 1 293 ? 2.424 -32.781 5.418 1 97.12 293 ALA A C 1
ATOM 2276 O O . ALA A 1 293 ? 3.238 -33.656 5.07 1 97.12 293 ALA A O 1
ATOM 2277 N N . LEU A 1 294 ? 2.092 -31.766 4.695 1 97.88 294 LEU A N 1
ATOM 2278 C CA . LEU A 1 294 ? 2.684 -31.578 3.375 1 97.88 294 LEU A CA 1
ATOM 2279 C C . LEU A 1 294 ? 4.18 -31.312 3.482 1 97.88 294 LEU A C 1
ATOM 2281 O O . LEU A 1 294 ? 4.977 -31.875 2.736 1 97.88 294 LEU A O 1
ATOM 2285 N N . ALA A 1 295 ? 4.559 -30.422 4.359 1 97.12 295 ALA A N 1
ATOM 2286 C CA . ALA A 1 295 ? 5.973 -30.094 4.543 1 97.12 295 ALA A CA 1
ATOM 2287 C C . ALA A 1 295 ? 6.793 -31.344 4.844 1 97.12 295 ALA A C 1
ATOM 2289 O O . ALA A 1 295 ? 7.883 -31.531 4.293 1 97.12 295 ALA A O 1
ATOM 2290 N N . GLN A 1 296 ? 6.25 -32.156 5.676 1 97 296 GLN A N 1
ATOM 2291 C CA . GLN A 1 296 ? 6.93 -33.406 6.02 1 97 296 GLN A CA 1
ATOM 2292 C C . GLN A 1 296 ? 7.047 -34.312 4.805 1 97 296 GLN A C 1
ATOM 2294 O O . GLN A 1 296 ? 8.117 -34.875 4.539 1 97 296 GLN A O 1
ATOM 2299 N N . ALA A 1 297 ? 6 -34.469 4.094 1 97.62 297 ALA A N 1
ATOM 2300 C CA . ALA A 1 297 ? 5.953 -35.375 2.949 1 97.62 297 ALA A CA 1
ATOM 2301 C C . ALA A 1 297 ? 6.844 -34.875 1.815 1 97.62 297 ALA A C 1
ATOM 2303 O O . ALA A 1 297 ? 7.371 -35.656 1.035 1 97.62 297 ALA A O 1
ATOM 2304 N N . LEU A 1 298 ? 7.051 -33.562 1.723 1 97.62 298 LEU A N 1
ATOM 2305 C CA . LEU A 1 298 ? 7.742 -32.938 0.591 1 97.62 298 LEU A CA 1
ATOM 2306 C C . LEU A 1 298 ? 9.242 -32.875 0.846 1 97.62 298 LEU A C 1
ATOM 2308 O O . LEU A 1 298 ? 10.023 -32.594 -0.07 1 97.62 298 LEU A O 1
ATOM 2312 N N . ARG A 1 299 ? 9.695 -33.188 2.021 1 96.12 299 ARG A N 1
ATOM 2313 C CA . ARG A 1 299 ? 11.086 -33.031 2.441 1 96.12 299 ARG A CA 1
ATOM 2314 C C . ARG A 1 299 ? 12.031 -33.75 1.497 1 96.12 299 ARG A C 1
ATOM 2316 O O . ARG A 1 299 ? 13.055 -33.219 1.086 1 96.12 299 ARG A O 1
ATOM 2323 N N . PRO A 1 300 ? 11.656 -34.938 1.071 1 95.5 300 PRO A N 1
ATOM 2324 C CA . PRO A 1 300 ? 12.578 -35.688 0.198 1 95.5 300 PRO A CA 1
ATOM 2325 C C . PRO A 1 300 ? 12.773 -35 -1.158 1 95.5 300 PRO A C 1
ATOM 2327 O O . PRO A 1 300 ? 13.734 -35.281 -1.868 1 95.5 300 PRO A O 1
ATOM 2330 N N . LEU A 1 301 ? 11.852 -34.219 -1.557 1 96.38 301 LEU A N 1
ATOM 2331 C CA . LEU A 1 301 ? 11.906 -33.531 -2.855 1 96.38 301 LEU A CA 1
ATOM 2332 C C . LEU A 1 301 ? 12.633 -32.219 -2.756 1 96.38 301 LEU A C 1
ATOM 2334 O O . LEU A 1 301 ? 12.906 -31.562 -3.773 1 96.38 301 LEU A O 1
ATOM 2338 N N . SER A 1 302 ? 12.93 -31.766 -1.534 1 93 302 SER A N 1
ATOM 2339 C CA . SER A 1 302 ? 13.492 -30.438 -1.31 1 93 302 SER A CA 1
ATOM 2340 C C . SER A 1 302 ? 15 -30.422 -1.515 1 93 302 SER A C 1
ATOM 2342 O O . SER A 1 302 ? 15.68 -31.422 -1.215 1 93 302 SER A O 1
ATOM 2344 N N . ASN A 1 303 ? 15.5 -29.375 -2.18 1 81.5 303 ASN A N 1
ATOM 2345 C CA . ASN A 1 303 ? 16.938 -29.156 -2.361 1 81.5 303 ASN A CA 1
ATOM 2346 C C . ASN A 1 303 ? 17.562 -28.531 -1.124 1 81.5 303 ASN A C 1
ATOM 2348 O O . ASN A 1 303 ? 18.766 -28.266 -1.106 1 81.5 303 ASN A O 1
ATOM 2352 N N . GLU A 1 304 ? 16.75 -28.062 -0.111 1 63.84 304 GLU A N 1
ATOM 2353 C CA . GLU A 1 304 ? 17.344 -27.438 1.063 1 63.84 304 GLU A CA 1
ATOM 2354 C C . GLU A 1 304 ? 18.266 -28.406 1.792 1 63.84 304 GLU A C 1
ATOM 2356 O O . GLU A 1 304 ? 17.859 -29.516 2.146 1 63.84 304 GLU A O 1
ATOM 2361 N N . THR A 1 305 ? 19.5 -28.547 1.237 1 47.44 305 THR A N 1
ATOM 2362 C CA . THR A 1 305 ? 20.5 -29.297 1.977 1 47.44 305 THR A CA 1
ATOM 2363 C C . THR A 1 305 ? 20.516 -28.891 3.445 1 47.44 305 THR A C 1
ATOM 2365 O O . THR A 1 305 ? 20.531 -27.703 3.76 1 47.44 305 THR A O 1
ATOM 2368 N N . ASP A 1 306 ? 19.984 -29.812 4.293 1 40.03 306 ASP A N 1
ATOM 2369 C CA . ASP A 1 306 ? 20.297 -29.625 5.707 1 40.03 306 ASP A CA 1
ATOM 2370 C C . ASP A 1 306 ? 21.734 -29.141 5.895 1 40.03 306 ASP A C 1
ATOM 2372 O O . ASP A 1 306 ? 22.641 -29.609 5.207 1 40.03 306 ASP A O 1
ATOM 2376 N N . MET B 1 1 ? -6.527 19.828 24.25 1 96 1 MET B N 1
ATOM 2377 C CA . MET B 1 1 ? -5.887 19.562 22.953 1 96 1 MET B CA 1
ATOM 2378 C C . MET B 1 1 ? -5.051 18.297 23.016 1 96 1 MET B C 1
ATOM 2380 O O . MET B 1 1 ? -4.496 17.953 24.062 1 96 1 MET B O 1
ATOM 2384 N N . ARG B 1 2 ? -5.02 17.516 21.953 1 97.75 2 ARG B N 1
ATOM 2385 C CA . ARG B 1 2 ? -4.137 16.375 21.812 1 97.75 2 ARG B CA 1
ATOM 2386 C C . ARG B 1 2 ? -2.941 16.703 20.922 1 97.75 2 ARG B C 1
ATOM 2388 O O . ARG B 1 2 ? -2.953 17.703 20.203 1 97.75 2 ARG B O 1
ATOM 2395 N N . PHE B 1 3 ? -1.906 15.891 21.062 1 98.44 3 PHE B N 1
ATOM 2396 C CA . PHE B 1 3 ? -0.688 16.125 20.297 1 98.44 3 PHE B CA 1
ATOM 2397 C C . PHE B 1 3 ? -0.274 14.883 19.531 1 98.44 3 PHE B C 1
ATOM 2399 O O . PHE B 1 3 ? -0.411 13.766 20.031 1 98.44 3 PHE B O 1
ATOM 2406 N N . SER B 1 4 ? 0.208 15.062 18.344 1 98.62 4 SER B N 1
ATOM 2407 C CA . SER B 1 4 ? 0.608 13.969 17.469 1 98.62 4 SER B CA 1
ATOM 2408 C C . SER B 1 4 ? 1.96 14.25 16.812 1 98.62 4 SER B C 1
ATOM 2410 O O . SER B 1 4 ? 2.469 15.367 16.891 1 98.62 4 SER B O 1
ATOM 2412 N N . ILE B 1 5 ? 2.498 13.227 16.25 1 98.38 5 ILE B N 1
ATOM 2413 C CA . ILE B 1 5 ? 3.795 13.297 15.586 1 98.38 5 ILE B CA 1
ATOM 2414 C C . ILE B 1 5 ? 3.605 13.18 14.078 1 98.38 5 ILE B C 1
ATOM 2416 O O . ILE B 1 5 ? 2.791 12.383 13.609 1 98.38 5 ILE B O 1
ATOM 2420 N N . TRP B 1 6 ? 4.34 13.984 13.344 1 98.69 6 TRP B N 1
ATOM 2421 C CA . TRP B 1 6 ? 4.469 13.852 11.898 1 98.69 6 TRP B CA 1
ATOM 2422 C C . TRP B 1 6 ? 5.887 13.43 11.516 1 98.69 6 TRP B C 1
ATOM 2424 O O . TRP B 1 6 ? 6.809 14.25 11.547 1 98.69 6 TRP B O 1
ATOM 2434 N N . GLY B 1 7 ? 6.008 12.141 11.148 1 97.75 7 GLY B N 1
ATOM 2435 C CA . GLY B 1 7 ? 7.297 11.648 10.688 1 97.75 7 GLY B CA 1
ATOM 2436 C C . GLY B 1 7 ? 7.539 11.914 9.211 1 97.75 7 GLY B C 1
ATOM 2437 O O . GLY B 1 7 ? 6.699 11.586 8.367 1 97.75 7 GLY B O 1
ATOM 2438 N N . GLN B 1 8 ? 8.734 12.469 8.914 1 95.88 8 GLN B N 1
ATOM 2439 C CA . GLN B 1 8 ? 9.102 12.664 7.516 1 95.88 8 GLN B CA 1
ATOM 2440 C C . GLN B 1 8 ? 9.422 11.328 6.844 1 95.88 8 GLN B C 1
ATOM 2442 O O . GLN B 1 8 ? 10.125 10.492 7.418 1 95.88 8 GLN B O 1
ATOM 2447 N N . THR B 1 9 ? 9 11.18 5.602 1 96.81 9 THR B N 1
ATOM 2448 C CA . THR B 1 9 ? 9.188 9.898 4.93 1 96.81 9 THR B CA 1
ATOM 2449 C C . THR B 1 9 ? 10.555 9.836 4.25 1 96.81 9 THR B C 1
ATOM 2451 O O . THR B 1 9 ? 10.945 8.789 3.734 1 96.81 9 THR B O 1
ATOM 2454 N N . ASN B 1 10 ? 11.25 10.984 4.23 1 95.88 10 ASN B N 1
ATOM 2455 C CA . ASN B 1 10 ? 12.594 11.016 3.662 1 95.88 10 ASN B CA 1
ATOM 2456 C C . ASN B 1 10 ? 13.648 10.617 4.688 1 95.88 10 ASN B C 1
ATOM 2458 O O . ASN B 1 10 ? 14.648 11.32 4.863 1 95.88 10 ASN B O 1
ATOM 2462 N N . GLN B 1 11 ? 13.469 9.609 5.402 1 94.88 11 GLN B N 1
ATOM 2463 C CA . GLN B 1 11 ? 14.398 8.961 6.316 1 94.88 11 GLN B CA 1
ATOM 2464 C C . GLN B 1 11 ? 14.359 7.445 6.156 1 94.88 11 GLN B C 1
ATOM 2466 O O . GLN B 1 11 ? 13.5 6.914 5.441 1 94.88 11 GLN B O 1
ATOM 2471 N N . SER B 1 12 ? 15.305 6.773 6.793 1 96.31 12 SER B N 1
ATOM 2472 C CA . SER B 1 12 ? 15.359 5.32 6.652 1 96.31 12 SER B CA 1
ATOM 2473 C C . SER B 1 12 ? 14.125 4.664 7.266 1 96.31 12 SER B C 1
ATOM 2475 O O . SER B 1 12 ? 13.492 5.234 8.156 1 96.31 12 SER B O 1
ATOM 2477 N N . TRP B 1 13 ? 13.797 3.527 6.762 1 97.44 13 TRP B N 1
ATOM 2478 C CA . TRP B 1 13 ? 12.719 2.768 7.379 1 97.44 13 TRP B CA 1
ATOM 2479 C C . TRP B 1 13 ? 12.984 2.549 8.867 1 97.44 13 TRP B C 1
ATOM 2481 O O . TRP B 1 13 ? 12.078 2.682 9.695 1 97.44 13 TRP B O 1
ATOM 2491 N N . ALA B 1 14 ? 14.195 2.223 9.203 1 96.56 14 ALA B N 1
ATOM 2492 C CA . ALA B 1 14 ? 14.547 1.986 10.594 1 96.56 14 ALA B CA 1
ATOM 2493 C C . ALA B 1 14 ? 14.234 3.205 11.461 1 96.56 14 ALA B C 1
ATOM 2495 O O . ALA B 1 14 ? 13.703 3.07 12.562 1 96.56 14 ALA B O 1
ATOM 2496 N N . ASP B 1 15 ? 14.508 4.383 10.938 1 96.12 15 ASP B N 1
ATOM 2497 C CA . ASP B 1 15 ? 14.25 5.613 11.672 1 96.12 15 ASP B CA 1
ATOM 2498 C C . ASP B 1 15 ? 12.75 5.883 11.789 1 96.12 15 ASP B C 1
ATOM 2500 O O . ASP B 1 15 ? 12.273 6.32 12.836 1 96.12 15 ASP B O 1
ATOM 2504 N N . LEU B 1 16 ? 12.016 5.629 10.742 1 97.25 16 LEU B N 1
ATOM 2505 C CA . LEU B 1 16 ? 10.57 5.812 10.734 1 97.25 16 LEU B CA 1
ATOM 2506 C C . LEU B 1 16 ? 9.898 4.859 11.727 1 97.25 16 LEU B C 1
ATOM 2508 O O . LEU B 1 16 ? 9.008 5.262 12.477 1 97.25 16 LEU B O 1
ATOM 2512 N N . LEU B 1 17 ? 10.352 3.635 11.664 1 97.69 17 LEU B N 1
ATOM 2513 C CA . LEU B 1 17 ? 9.828 2.645 12.594 1 97.69 17 LEU B CA 1
ATOM 2514 C C . LEU B 1 17 ? 10.117 3.047 14.039 1 97.69 17 LEU B C 1
ATOM 2516 O O . LEU B 1 17 ? 9.25 2.947 14.906 1 97.69 17 LEU B O 1
ATOM 2520 N N . ASP B 1 18 ? 11.328 3.516 14.258 1 96.69 18 ASP B N 1
ATOM 2521 C CA . ASP B 1 18 ? 11.758 3.916 15.594 1 96.69 18 ASP B CA 1
ATOM 2522 C C . ASP B 1 18 ? 10.867 5.02 16.156 1 96.69 18 ASP B C 1
ATOM 2524 O O . ASP B 1 18 ? 10.383 4.922 17.281 1 96.69 18 ASP B O 1
ATOM 2528 N N . ILE B 1 19 ? 10.578 6.039 15.367 1 97.25 19 ILE B N 1
ATOM 2529 C CA . ILE B 1 19 ? 9.797 7.172 15.859 1 97.25 19 ILE B CA 1
ATOM 2530 C C . ILE B 1 19 ? 8.328 6.777 15.984 1 97.25 19 ILE B C 1
ATOM 2532 O O . ILE B 1 19 ? 7.637 7.238 16.891 1 97.25 19 ILE B O 1
ATOM 2536 N N . ALA B 1 20 ? 7.84 5.938 15.133 1 98.38 20 ALA B N 1
ATOM 2537 C CA . ALA B 1 20 ? 6.461 5.469 15.227 1 98.38 20 ALA B CA 1
ATOM 2538 C C . ALA B 1 20 ? 6.254 4.637 16.484 1 98.38 20 ALA B C 1
ATOM 2540 O O . ALA B 1 20 ? 5.234 4.777 17.172 1 98.38 20 ALA B O 1
ATOM 2541 N N . GLN B 1 21 ? 7.195 3.762 16.812 1 98 21 GLN B N 1
ATOM 2542 C CA . GLN B 1 21 ? 7.102 2.934 18 1 98 21 GLN B CA 1
ATOM 2543 C C . GLN B 1 21 ? 7.262 3.775 19.266 1 98 21 GLN B C 1
ATOM 2545 O O . GLN B 1 21 ? 6.605 3.518 20.281 1 98 21 GLN B O 1
ATOM 2550 N N . TYR B 1 22 ? 8.148 4.742 19.156 1 97.19 22 TYR B N 1
ATOM 2551 C CA . TYR B 1 22 ? 8.258 5.715 20.234 1 97.19 22 TYR B CA 1
ATOM 2552 C C . TYR B 1 22 ? 6.91 6.375 20.5 1 97.19 22 TYR B C 1
ATOM 2554 O O . TYR B 1 22 ? 6.469 6.449 21.656 1 97.19 22 TYR B O 1
ATOM 2562 N N . ALA B 1 23 ? 6.277 6.848 19.469 1 97.94 23 ALA B N 1
ATOM 2563 C CA . ALA B 1 23 ? 4.969 7.48 19.594 1 97.94 23 ALA B CA 1
ATOM 2564 C C . ALA B 1 23 ? 3.926 6.496 20.109 1 97.94 23 ALA B C 1
ATOM 2566 O O . ALA B 1 23 ? 3.076 6.855 20.922 1 97.94 23 ALA B O 1
ATOM 2567 N N . ASP B 1 24 ? 3.992 5.289 19.656 1 98.44 24 ASP B N 1
ATOM 2568 C CA . ASP B 1 24 ? 3.074 4.215 20.031 1 98.44 24 ASP B CA 1
ATOM 2569 C C . ASP B 1 24 ? 3.123 3.949 21.531 1 98.44 24 ASP B C 1
ATOM 2571 O O . ASP B 1 24 ? 2.102 3.627 22.141 1 98.44 24 ASP B O 1
ATOM 2575 N N . ASP B 1 25 ? 4.254 4.062 22.141 1 96.81 25 ASP B N 1
ATOM 2576 C CA . ASP B 1 25 ? 4.477 3.762 23.562 1 96.81 25 ASP B CA 1
ATOM 2577 C C . ASP B 1 25 ? 4.219 4.988 24.422 1 96.81 25 ASP B C 1
ATOM 2579 O O . ASP B 1 25 ? 4.273 4.906 25.656 1 96.81 25 ASP B O 1
ATOM 2583 N N . GLY B 1 26 ? 3.922 6.102 23.766 1 95 26 GLY B N 1
ATOM 2584 C CA . GLY B 1 26 ? 3.811 7.359 24.484 1 95 26 GLY B CA 1
ATOM 2585 C C . GLY B 1 26 ? 2.387 7.875 24.562 1 95 26 GLY B C 1
ATOM 2586 O O . GLY B 1 26 ? 1.437 7.09 24.594 1 95 26 GLY B O 1
ATOM 2587 N N . THR B 1 27 ? 2.291 9.18 24.734 1 94.5 27 THR B N 1
ATOM 2588 C CA . THR B 1 27 ? 0.999 9.812 24.969 1 94.5 27 THR B CA 1
ATOM 2589 C C . THR B 1 27 ? 0.493 10.492 23.688 1 94.5 27 THR B C 1
ATOM 2591 O O . THR B 1 27 ? -0.507 11.211 23.719 1 94.5 27 THR B O 1
ATOM 2594 N N . TRP B 1 28 ? 1.175 10.266 22.594 1 97.81 28 TRP B N 1
ATOM 2595 C CA . TRP B 1 28 ? 0.83 10.891 21.328 1 97.81 28 TRP B CA 1
ATOM 2596 C C . TRP B 1 28 ? -0.458 10.297 20.766 1 97.81 28 TRP B C 1
ATOM 2598 O O . TRP B 1 28 ? -0.688 9.094 20.859 1 97.81 28 TRP B O 1
ATOM 2608 N N . ARG B 1 29 ? -1.233 11.086 20.141 1 97.94 29 ARG B N 1
ATOM 2609 C CA . ARG B 1 29 ? -2.533 10.664 19.625 1 97.94 29 ARG B CA 1
ATOM 2610 C C . ARG B 1 29 ? -2.381 9.875 18.328 1 97.94 29 ARG B C 1
ATOM 2612 O O . ARG B 1 29 ? -3.016 8.828 18.156 1 97.94 29 ARG B O 1
ATOM 2619 N N . ALA B 1 30 ? -1.565 10.391 17.453 1 98.81 30 ALA B N 1
ATOM 2620 C CA . ALA B 1 30 ? -1.477 9.797 16.125 1 98.81 30 ALA B CA 1
ATOM 2621 C C . ALA B 1 30 ? -0.087 9.992 15.523 1 98.81 30 ALA B C 1
ATOM 2623 O O . ALA B 1 30 ? 0.676 10.852 15.977 1 98.81 30 ALA B O 1
ATOM 2624 N N . PHE B 1 31 ? 0.247 9.156 14.625 1 98.94 31 PHE B N 1
ATOM 2625 C CA . PHE B 1 31 ? 1.408 9.281 13.75 1 98.94 31 PHE B CA 1
ATOM 2626 C C . PHE B 1 31 ? 0.984 9.664 12.336 1 98.94 31 PHE B C 1
ATOM 2628 O O . PHE B 1 31 ? 0.202 8.945 11.711 1 98.94 31 PHE B O 1
ATOM 2635 N N . TYR B 1 32 ? 1.509 10.789 11.844 1 98.94 32 TYR B N 1
ATOM 2636 C CA . TYR B 1 32 ? 1.204 11.305 10.508 1 98.94 32 TYR B CA 1
ATOM 2637 C C . TYR B 1 32 ? 2.426 11.219 9.602 1 98.94 32 TYR B C 1
ATOM 2639 O O . TYR B 1 32 ? 3.562 11.242 10.078 1 98.94 32 TYR B O 1
ATOM 2647 N N . ALA B 1 33 ? 2.182 11.133 8.328 1 98.75 33 ALA B N 1
ATOM 2648 C CA . ALA B 1 33 ? 3.195 11.258 7.281 1 98.75 33 ALA B CA 1
ATOM 2649 C C . ALA B 1 33 ? 2.578 11.742 5.973 1 98.75 33 ALA B C 1
ATOM 2651 O O . ALA B 1 33 ? 1.393 11.516 5.719 1 98.75 33 ALA B O 1
ATOM 2652 N N . ALA B 1 34 ? 3.371 12.367 5.156 1 98.06 34 ALA B N 1
ATOM 2653 C CA . ALA B 1 34 ? 2.885 12.922 3.898 1 98.06 34 ALA B CA 1
ATOM 2654 C C . ALA B 1 34 ? 3.129 11.961 2.738 1 98.06 34 ALA B C 1
ATOM 2656 O O . ALA B 1 34 ? 3.92 11.023 2.859 1 98.06 34 ALA B O 1
ATOM 2657 N N . ASP B 1 35 ? 2.398 12.203 1.7 1 98.25 35 ASP B N 1
ATOM 2658 C CA . ASP B 1 35 ? 2.473 11.398 0.485 1 98.25 35 ASP B CA 1
ATOM 2659 C C . ASP B 1 35 ? 3.244 12.125 -0.612 1 98.25 35 ASP B C 1
ATOM 2661 O O . ASP B 1 35 ? 2.652 12.836 -1.431 1 98.25 35 ASP B O 1
ATOM 2665 N N . HIS B 1 36 ? 4.539 11.93 -0.636 1 97.94 36 HIS B N 1
ATOM 2666 C CA . HIS B 1 36 ? 5.402 12.461 -1.682 1 97.94 36 HIS B CA 1
ATOM 2667 C C . HIS B 1 36 ? 6.375 11.398 -2.186 1 97.94 36 HIS B C 1
ATOM 2669 O O . HIS B 1 36 ? 6.785 10.516 -1.427 1 97.94 36 HIS B O 1
ATOM 2675 N N . PHE B 1 37 ? 6.742 11.586 -3.48 1 97.94 37 PHE B N 1
ATOM 2676 C CA . PHE B 1 37 ? 7.699 10.664 -4.086 1 97.94 37 PHE B CA 1
ATOM 2677 C C . PHE B 1 37 ? 9.07 11.312 -4.203 1 97.94 37 PHE B C 1
ATOM 2679 O O . PHE B 1 37 ? 10.078 10.625 -4.379 1 97.94 37 PHE B O 1
ATOM 2686 N N . MET B 1 38 ? 9.094 12.641 -4.195 1 97.44 38 MET B N 1
ATOM 2687 C CA . MET B 1 38 ? 10.32 13.414 -4.363 1 97.44 38 MET B CA 1
ATOM 2688 C C . MET B 1 38 ? 10.148 14.82 -3.807 1 97.44 38 MET B C 1
ATOM 2690 O O . MET B 1 38 ? 9.031 15.273 -3.562 1 97.44 38 MET B O 1
ATOM 2694 N N . SER B 1 39 ? 11.266 15.453 -3.559 1 95.62 39 SER B N 1
ATOM 2695 C CA . SER B 1 39 ? 11.25 16.844 -3.148 1 95.62 39 SER B CA 1
ATOM 2696 C C . SER B 1 39 ? 10.984 17.766 -4.336 1 95.62 39 SER B C 1
ATOM 2698 O O . SER B 1 39 ? 11.305 17.422 -5.477 1 95.62 39 SER B O 1
ATOM 2700 N N . HIS B 1 40 ? 10.461 18.922 -4.047 1 91.75 40 HIS B N 1
ATOM 2701 C CA . HIS B 1 40 ? 10.234 19.906 -5.086 1 91.75 40 HIS B CA 1
ATOM 2702 C C . HIS B 1 40 ? 11.547 20.312 -5.762 1 91.75 40 HIS B C 1
ATOM 2704 O O . HIS B 1 40 ? 11.562 20.625 -6.953 1 91.75 40 HIS B O 1
ATOM 2710 N N . ALA B 1 41 ? 12.586 20.188 -5.016 1 91.19 41 ALA B N 1
ATOM 2711 C CA . ALA B 1 41 ? 13.875 20.703 -5.48 1 91.19 41 ALA B CA 1
ATOM 2712 C C . ALA B 1 41 ? 14.727 19.578 -6.082 1 91.19 41 ALA B C 1
ATOM 2714 O O . ALA B 1 41 ? 15.844 19.828 -6.535 1 91.19 41 ALA B O 1
ATOM 2715 N N . ASP B 1 42 ? 14.164 18.375 -6.082 1 93.81 42 ASP B N 1
ATOM 2716 C CA . ASP B 1 42 ? 14.953 17.234 -6.551 1 93.81 42 ASP B CA 1
ATOM 2717 C C . ASP B 1 42 ? 15.297 17.391 -8.031 1 93.81 42 ASP B C 1
ATOM 2719 O O . ASP B 1 42 ? 14.484 17.859 -8.82 1 93.81 42 ASP B O 1
ATOM 2723 N N . THR B 1 43 ? 16.516 17.094 -8.352 1 89.12 43 THR B N 1
ATOM 2724 C CA . THR B 1 43 ? 17.031 17.016 -9.711 1 89.12 43 THR B CA 1
ATOM 2725 C C . THR B 1 43 ? 17.562 15.617 -10.016 1 89.12 43 THR B C 1
ATOM 2727 O O . THR B 1 43 ? 17.516 14.727 -9.156 1 89.12 43 THR B O 1
ATOM 2730 N N . ALA B 1 44 ? 17.938 15.43 -11.25 1 85.75 44 ALA B N 1
ATOM 2731 C CA . ALA B 1 44 ? 18.562 14.164 -11.633 1 85.75 44 ALA B CA 1
ATOM 2732 C C . ALA B 1 44 ? 19.797 13.883 -10.797 1 85.75 44 ALA B C 1
ATOM 2734 O O . ALA B 1 44 ? 20.109 12.727 -10.5 1 85.75 44 ALA B O 1
ATOM 2735 N N . GLU B 1 45 ? 20.469 14.922 -10.375 1 89.5 45 GLU B N 1
ATOM 2736 C CA . GLU B 1 45 ? 21.75 14.797 -9.703 1 89.5 45 GLU B CA 1
ATOM 2737 C C . GLU B 1 45 ? 21.578 14.766 -8.188 1 89.5 45 GLU B C 1
ATOM 2739 O O . GLU B 1 45 ? 22.391 14.164 -7.473 1 89.5 45 GLU B O 1
ATOM 2744 N N . GLU B 1 46 ? 20.688 15.453 -7.742 1 91.81 46 GLU B N 1
ATOM 2745 C CA . GLU B 1 46 ? 20.406 15.547 -6.309 1 91.81 46 GLU B CA 1
ATOM 2746 C C . GLU B 1 46 ? 18.984 15.094 -5.984 1 91.81 46 GLU B C 1
ATOM 2748 O O . GLU B 1 46 ? 18.031 15.82 -6.234 1 91.81 46 GLU B O 1
ATOM 2753 N N . ARG B 1 47 ? 18.922 13.922 -5.438 1 93.56 47 ARG B N 1
ATOM 2754 C CA . ARG B 1 47 ? 17.641 13.297 -5.184 1 93.56 47 ARG B CA 1
ATOM 2755 C C . ARG B 1 47 ? 17.453 13 -3.699 1 93.56 47 ARG B C 1
ATOM 2757 O O . ARG B 1 47 ? 18.422 12.734 -2.99 1 93.56 47 ARG B O 1
ATOM 2764 N N . THR B 1 48 ? 16.219 13.109 -3.256 1 94.56 48 THR B N 1
ATOM 2765 C CA . THR B 1 48 ? 15.859 12.852 -1.863 1 94.56 48 THR B CA 1
ATOM 2766 C C . THR B 1 48 ? 15.164 11.508 -1.719 1 94.56 48 THR B C 1
ATOM 2768 O O . THR B 1 48 ? 14.312 11.148 -2.539 1 94.56 48 THR B O 1
ATOM 2771 N N . ASP B 1 49 ? 15.523 10.734 -0.708 1 96.06 49 ASP B N 1
ATOM 2772 C CA . ASP B 1 49 ? 14.891 9.445 -0.429 1 96.06 49 ASP B CA 1
ATOM 2773 C C . ASP B 1 49 ? 13.523 9.641 0.226 1 96.06 49 ASP B C 1
ATOM 2775 O O . ASP B 1 49 ? 13.43 10.164 1.338 1 96.06 49 ASP B O 1
ATOM 2779 N N . PHE B 1 50 ? 12.461 9.273 -0.486 1 97.75 50 PHE B N 1
ATOM 2780 C CA . PHE B 1 50 ? 11.117 9.297 0.07 1 97.75 50 PHE B CA 1
ATOM 2781 C C . PHE B 1 50 ? 10.5 7.906 0.057 1 97.75 50 PHE B C 1
ATOM 2783 O O . PHE B 1 50 ? 10.336 7.301 -1.006 1 97.75 50 PHE B O 1
ATOM 2790 N N . HIS B 1 51 ? 10.125 7.449 1.202 1 98.56 51 HIS B N 1
ATOM 2791 C CA . HIS B 1 51 ? 9.352 6.215 1.226 1 98.56 51 HIS B CA 1
ATOM 2792 C C . HIS B 1 51 ? 7.902 6.465 0.82 1 98.56 51 HIS B C 1
ATOM 2794 O O . HIS B 1 51 ? 7.324 7.496 1.172 1 98.56 51 HIS B O 1
ATOM 2800 N N . GLU B 1 52 ? 7.383 5.496 0.106 1 98.81 52 GLU B N 1
ATOM 2801 C CA . GLU B 1 52 ? 6.016 5.578 -0.401 1 98.81 52 GLU B CA 1
ATOM 2802 C C . GLU B 1 52 ? 5 5.43 0.727 1 98.81 52 GLU B C 1
ATOM 2804 O O . GLU B 1 52 ? 5.129 4.543 1.573 1 98.81 52 GLU B O 1
ATOM 2809 N N . ALA B 1 53 ? 4.004 6.25 0.78 1 98.75 53 ALA B N 1
ATOM 2810 C CA . ALA B 1 53 ? 3.16 6.469 1.952 1 98.75 53 ALA B CA 1
ATOM 2811 C C . ALA B 1 53 ? 2.27 5.262 2.227 1 98.75 53 ALA B C 1
ATOM 2813 O O . ALA B 1 53 ? 2.088 4.863 3.379 1 98.75 53 ALA B O 1
ATOM 2814 N N . THR B 1 54 ? 1.667 4.637 1.203 1 98.88 54 THR B N 1
ATOM 2815 C CA . THR B 1 54 ? 0.713 3.562 1.455 1 98.88 54 THR B CA 1
ATOM 2816 C C . THR B 1 54 ? 1.425 2.32 1.982 1 98.88 54 THR B C 1
ATOM 2818 O O . THR B 1 54 ? 0.898 1.617 2.848 1 98.88 54 THR B O 1
ATOM 2821 N N . ALA B 1 55 ? 2.619 2.062 1.465 1 98.94 55 ALA B N 1
ATOM 2822 C CA . ALA B 1 55 ? 3.432 0.99 2.035 1 98.94 55 ALA B CA 1
ATOM 2823 C C . ALA B 1 55 ? 3.785 1.283 3.49 1 98.94 55 ALA B C 1
ATOM 2825 O O . ALA B 1 55 ? 3.666 0.409 4.352 1 98.94 55 ALA B O 1
ATOM 2826 N N . LEU B 1 56 ? 4.176 2.486 3.723 1 98.88 56 LEU B N 1
ATOM 2827 C CA . LEU B 1 56 ? 4.59 2.92 5.051 1 98.88 56 LEU B CA 1
ATOM 2828 C C . LEU B 1 56 ? 3.467 2.711 6.062 1 98.88 56 LEU B C 1
ATOM 2830 O O . LEU B 1 56 ? 3.678 2.098 7.113 1 98.88 56 LEU B O 1
ATOM 2834 N N . PHE B 1 57 ? 2.307 3.146 5.742 1 98.94 57 PHE B N 1
ATOM 2835 C CA . PHE B 1 57 ? 1.215 3.107 6.707 1 98.94 57 PHE B CA 1
ATOM 2836 C C . PHE B 1 57 ? 0.75 1.674 6.941 1 98.94 57 PHE B C 1
ATOM 2838 O O . PHE B 1 57 ? 0.416 1.299 8.062 1 98.94 57 PHE B O 1
ATOM 2845 N N . ALA B 1 58 ? 0.7 0.874 5.879 1 98.94 58 ALA B N 1
ATOM 2846 C CA . ALA B 1 58 ? 0.343 -0.529 6.074 1 98.94 58 ALA B CA 1
ATOM 2847 C C . ALA B 1 58 ? 1.363 -1.237 6.961 1 98.94 58 ALA B C 1
ATOM 2849 O O . ALA B 1 58 ? 0.994 -1.999 7.855 1 98.94 58 ALA B O 1
ATOM 2850 N N . ALA B 1 59 ? 2.637 -0.975 6.715 1 98.94 59 ALA B N 1
ATOM 2851 C CA . ALA B 1 59 ? 3.711 -1.57 7.504 1 98.94 59 ALA B CA 1
ATOM 2852 C C . ALA B 1 59 ? 3.633 -1.121 8.961 1 98.94 59 ALA B C 1
ATOM 2854 O O . ALA B 1 59 ? 3.736 -1.94 9.875 1 98.94 59 ALA B O 1
ATOM 2855 N N . LEU B 1 60 ? 3.418 0.167 9.18 1 98.94 60 LEU B N 1
ATOM 2856 C CA . LEU B 1 60 ? 3.352 0.702 10.539 1 98.94 60 LEU B CA 1
ATOM 2857 C C . LEU B 1 60 ? 2.117 0.181 11.266 1 98.94 60 LEU B C 1
ATOM 2859 O O . LEU B 1 60 ? 2.152 -0.031 12.484 1 98.94 60 LEU B O 1
ATOM 2863 N N . ALA B 1 61 ? 1.014 0.001 10.523 1 98.94 61 ALA B N 1
ATOM 2864 C CA . ALA B 1 61 ? -0.184 -0.577 11.133 1 98.94 61 ALA B CA 1
ATOM 2865 C C . ALA B 1 61 ? 0.118 -1.936 11.758 1 98.94 61 ALA B C 1
ATOM 2867 O O . ALA B 1 61 ? -0.378 -2.252 12.836 1 98.94 61 ALA B O 1
ATOM 2868 N N . ALA B 1 62 ? 0.943 -2.717 11.078 1 98.88 62 ALA B N 1
ATOM 2869 C CA . ALA B 1 62 ? 1.312 -4.043 11.57 1 98.88 62 ALA B CA 1
ATOM 2870 C C . ALA B 1 62 ? 2.355 -3.941 12.68 1 98.88 62 ALA B C 1
ATOM 2872 O O . ALA B 1 62 ? 2.432 -4.812 13.555 1 98.88 62 ALA B O 1
ATOM 2873 N N . ALA B 1 63 ? 3.125 -2.84 12.711 1 98.81 63 ALA B N 1
ATOM 2874 C CA . ALA B 1 63 ? 4.293 -2.748 13.586 1 98.81 63 ALA B CA 1
ATOM 2875 C C . ALA B 1 63 ? 3.971 -1.964 14.852 1 98.81 63 ALA B C 1
ATOM 2877 O O . ALA B 1 63 ? 4.824 -1.811 15.727 1 98.81 63 ALA B O 1
ATOM 2878 N N . THR B 1 64 ? 2.752 -1.385 14.969 1 98.75 64 THR B N 1
ATOM 2879 C CA . THR B 1 64 ? 2.303 -0.657 16.156 1 98.75 64 THR B CA 1
ATOM 2880 C C . THR B 1 64 ? 0.984 -1.229 16.672 1 98.75 64 THR B C 1
ATOM 2882 O O . THR B 1 64 ? 0.333 -2.02 15.984 1 98.75 64 THR B O 1
ATOM 2885 N N . SER B 1 65 ? 0.572 -0.772 17.891 1 98.19 65 SER B N 1
ATOM 2886 C CA . SER B 1 65 ? -0.572 -1.448 18.5 1 98.19 65 SER B CA 1
ATOM 2887 C C . SER B 1 65 ? -1.556 -0.446 19.094 1 98.19 65 SER B C 1
ATOM 2889 O O . SER B 1 65 ? -2.707 -0.789 19.375 1 98.19 65 SER B O 1
ATOM 2891 N N . ARG B 1 66 ? -1.14 0.819 19.281 1 98.31 66 ARG B N 1
ATOM 2892 C CA . ARG B 1 66 ? -1.987 1.745 20.031 1 98.31 66 ARG B CA 1
ATOM 2893 C C . ARG B 1 66 ? -2.189 3.045 19.266 1 98.31 66 ARG B C 1
ATOM 2895 O O . ARG B 1 66 ? -3.299 3.58 19.219 1 98.31 66 ARG B O 1
ATOM 2902 N N . ILE B 1 67 ? -1.122 3.549 18.703 1 98.69 67 ILE B N 1
ATOM 2903 C CA . ILE B 1 67 ? -1.123 4.875 18.109 1 98.69 67 ILE B CA 1
ATOM 2904 C C . ILE B 1 67 ? -2.025 4.883 16.875 1 98.69 67 ILE B C 1
ATOM 2906 O O . ILE B 1 67 ? -2.051 3.914 16.109 1 98.69 67 ILE B O 1
ATOM 2910 N N . ARG B 1 68 ? -2.809 5.883 16.688 1 98.81 68 ARG B N 1
ATOM 2911 C CA . ARG B 1 68 ? -3.545 6.07 15.445 1 98.81 68 ARG B CA 1
ATOM 2912 C C . ARG B 1 68 ? -2.604 6.43 14.305 1 98.81 68 ARG B C 1
ATOM 2914 O O . ARG B 1 68 ? -1.558 7.047 14.523 1 98.81 68 ARG B O 1
ATOM 2921 N N . LEU B 1 69 ? -2.932 6.008 13.125 1 98.94 69 LEU B N 1
ATOM 2922 C CA . LEU B 1 69 ? -2.143 6.258 11.922 1 98.94 69 LEU B CA 1
ATOM 2923 C C . LEU B 1 69 ? -2.953 7.039 10.891 1 98.94 69 LEU B C 1
ATOM 2925 O O . LEU B 1 69 ? -4.113 6.707 10.625 1 98.94 69 LEU B O 1
ATOM 2929 N N . ALA B 1 70 ? -2.363 8.086 10.305 1 98.94 70 ALA B N 1
ATOM 2930 C CA . ALA B 1 70 ? -3.117 8.891 9.344 1 98.94 70 ALA B CA 1
ATOM 2931 C C . ALA B 1 70 ? -2.188 9.562 8.344 1 98.94 70 ALA B C 1
ATOM 2933 O O . ALA B 1 70 ? -1.289 10.312 8.727 1 98.94 70 ALA B O 1
ATOM 2934 N N . PRO B 1 71 ? -2.381 9.289 7.039 1 98.88 71 PRO B N 1
ATOM 2935 C CA . PRO B 1 71 ? -1.702 10.141 6.059 1 98.88 71 PRO B CA 1
ATOM 2936 C C . PRO B 1 71 ? -2.145 11.602 6.145 1 98.88 71 PRO B C 1
ATOM 2938 O O . PRO B 1 71 ? -3.32 11.883 6.391 1 98.88 71 PRO B O 1
ATOM 2941 N N . LEU B 1 72 ? -1.257 12.555 5.934 1 98.69 72 LEU B N 1
ATOM 2942 C CA . LEU B 1 72 ? -1.537 13.984 5.953 1 98.69 72 LEU B CA 1
ATOM 2943 C C . LEU B 1 72 ? -0.919 14.68 4.746 1 98.69 72 LEU B C 1
ATOM 2945 O O . LEU B 1 72 ? 0.164 15.258 4.844 1 98.69 72 LEU B O 1
ATOM 2949 N N . VAL B 1 73 ? -1.512 14.375 3.688 1 98.31 73 VAL B N 1
ATOM 2950 C CA . VAL B 1 73 ? -2.602 13.508 3.256 1 98.31 73 VAL B CA 1
ATOM 2951 C C . VAL B 1 73 ? -2.182 12.727 2.012 1 98.31 73 VAL B C 1
ATOM 2953 O O . VAL B 1 73 ? -1.188 13.07 1.366 1 98.31 73 VAL B O 1
ATOM 2956 N N . LEU B 1 74 ? -2.887 11.672 1.626 1 98.62 74 LEU B N 1
ATOM 2957 C CA . LEU B 1 74 ? -2.705 11.008 0.342 1 98.62 74 LEU B CA 1
ATOM 2958 C C . LEU B 1 74 ? -3.246 11.859 -0.798 1 98.62 74 LEU B C 1
ATOM 2960 O O . LEU B 1 74 ? -4.34 12.422 -0.694 1 98.62 74 LEU B O 1
ATOM 2964 N N . SER B 1 75 ? -2.494 11.93 -1.894 1 97.62 75 SER B N 1
ATOM 2965 C CA . SER B 1 75 ? -2.971 12.617 -3.092 1 97.62 75 SER B CA 1
ATOM 2966 C C . SER B 1 75 ? -3.898 11.719 -3.906 1 97.62 75 SER B C 1
ATOM 2968 O O . SER B 1 75 ? -3.508 10.625 -4.324 1 97.62 75 SER B O 1
ATOM 2970 N N . MET B 1 76 ? -5.039 12.203 -4.184 1 96.44 76 MET B N 1
ATOM 2971 C CA . MET B 1 76 ? -6.016 11.406 -4.926 1 96.44 76 MET B CA 1
ATOM 2972 C C . MET B 1 76 ? -5.617 11.297 -6.395 1 96.44 76 MET B C 1
ATOM 2974 O O . MET B 1 76 ? -6.203 10.516 -7.145 1 96.44 76 MET B O 1
ATOM 2978 N N . THR B 1 77 ? -4.605 12.031 -6.816 1 97.56 77 THR B N 1
ATOM 2979 C CA . THR B 1 77 ? -4.168 12.023 -8.211 1 97.56 77 THR B CA 1
ATOM 2980 C C . THR B 1 77 ? -3.242 10.844 -8.477 1 97.56 77 THR B C 1
ATOM 2982 O O . THR B 1 77 ? -2.969 10.508 -9.633 1 97.56 77 THR B O 1
ATOM 2985 N N . PHE B 1 78 ? -2.773 10.219 -7.41 1 98 78 PHE B N 1
ATOM 2986 C CA . PHE B 1 78 ? -1.76 9.188 -7.594 1 98 78 PHE B CA 1
ATOM 2987 C C . PHE B 1 78 ? -2.406 7.812 -7.75 1 98 78 PHE B C 1
ATOM 2989 O O . PHE B 1 78 ? -1.799 6.895 -8.297 1 98 78 PHE B O 1
ATOM 2996 N N . ARG B 1 79 ? -3.635 7.656 -7.238 1 97.94 79 ARG B N 1
ATOM 2997 C CA . ARG B 1 79 ? -4.246 6.34 -7.105 1 97.94 79 ARG B CA 1
ATOM 2998 C C . ARG B 1 79 ? -5.734 6.391 -7.438 1 97.94 79 ARG B C 1
ATOM 3000 O O . ARG B 1 79 ? -6.426 7.34 -7.07 1 97.94 79 ARG B O 1
ATOM 3007 N N . HIS B 1 80 ? -6.207 5.375 -8.102 1 98.31 80 HIS B N 1
ATOM 3008 C CA . HIS B 1 80 ? -7.637 5.273 -8.367 1 98.31 80 HIS B CA 1
ATOM 3009 C C . HIS B 1 80 ? -8.43 5.16 -7.074 1 98.31 80 HIS B C 1
ATOM 3011 O O . HIS B 1 80 ? -8.086 4.367 -6.195 1 98.31 80 HIS B O 1
ATOM 3017 N N . PRO B 1 81 ? -9.547 5.902 -6.941 1 98.69 81 PRO B N 1
ATOM 3018 C CA . PRO B 1 81 ? -10.242 5.961 -5.656 1 98.69 81 PRO B CA 1
ATOM 3019 C C . PRO B 1 81 ? -10.805 4.605 -5.227 1 98.69 81 PRO B C 1
ATOM 3021 O O . PRO B 1 81 ? -10.867 4.309 -4.031 1 98.69 81 PRO B O 1
ATOM 3024 N N . ALA B 1 82 ? -11.211 3.746 -6.16 1 98.81 82 ALA B N 1
ATOM 3025 C CA . ALA B 1 82 ? -11.711 2.426 -5.785 1 98.81 82 ALA B CA 1
ATOM 3026 C C . ALA B 1 82 ? -10.602 1.571 -5.184 1 98.81 82 ALA B C 1
ATOM 3028 O O . ALA B 1 82 ? -10.82 0.858 -4.199 1 98.81 82 ALA B O 1
ATOM 3029 N N . VAL B 1 83 ? -9.414 1.66 -5.773 1 98.75 83 VAL B N 1
ATOM 3030 C CA . VAL B 1 83 ? -8.25 0.937 -5.266 1 98.75 83 VAL B CA 1
ATOM 3031 C C . VAL B 1 83 ? -7.879 1.464 -3.879 1 98.75 83 VAL B C 1
ATOM 3033 O O . VAL B 1 83 ? -7.621 0.684 -2.959 1 98.75 83 VAL B O 1
ATOM 3036 N N . LEU B 1 84 ? -7.988 2.76 -3.75 1 98.75 84 LEU B N 1
ATOM 3037 C CA . LEU B 1 84 ? -7.66 3.402 -2.482 1 98.75 84 LEU B CA 1
ATOM 3038 C C . LEU B 1 84 ? -8.641 2.986 -1.393 1 98.75 84 LEU B C 1
ATOM 3040 O O . LEU B 1 84 ? -8.25 2.791 -0.24 1 98.75 84 LEU B O 1
ATOM 3044 N N . ALA B 1 85 ? -9.891 2.869 -1.714 1 98.88 85 ALA B N 1
ATOM 3045 C CA . ALA B 1 85 ? -10.898 2.428 -0.752 1 98.88 85 ALA B CA 1
ATOM 3046 C C . ALA B 1 85 ? -10.586 1.027 -0.235 1 98.88 85 ALA B C 1
ATOM 3048 O O . ALA B 1 85 ? -10.648 0.773 0.97 1 98.88 85 ALA B O 1
ATOM 3049 N N . ASN B 1 86 ? -10.242 0.127 -1.142 1 98.88 86 ASN B N 1
ATOM 3050 C CA . ASN B 1 86 ? -9.891 -1.232 -0.747 1 98.88 86 ASN B CA 1
ATOM 3051 C C . ASN B 1 86 ? -8.641 -1.257 0.128 1 98.88 86 ASN B C 1
ATOM 3053 O O . ASN B 1 86 ? -8.594 -1.978 1.126 1 98.88 86 ASN B O 1
ATOM 3057 N N . TRP B 1 87 ? -7.684 -0.471 -0.266 1 98.94 87 TRP B N 1
ATOM 3058 C CA . TRP B 1 87 ? -6.461 -0.344 0.522 1 98.94 87 TRP B CA 1
ATOM 3059 C C . TRP B 1 87 ? -6.773 0.138 1.936 1 98.94 87 TRP B C 1
ATOM 3061 O O . TRP B 1 87 ? -6.316 -0.456 2.916 1 98.94 87 TRP B O 1
ATOM 3071 N N . ALA B 1 88 ? -7.582 1.149 2.031 1 98.94 88 ALA B N 1
ATOM 3072 C CA . ALA B 1 88 ? -7.91 1.754 3.318 1 98.94 88 ALA B CA 1
ATOM 3073 C C . ALA B 1 88 ? -8.648 0.765 4.215 1 98.94 88 ALA B C 1
ATOM 3075 O O . ALA B 1 88 ? -8.367 0.68 5.414 1 98.94 88 ALA B O 1
ATOM 3076 N N . ALA B 1 89 ? -9.586 0.044 3.654 1 98.94 89 ALA B N 1
ATOM 3077 C CA . ALA B 1 89 ? -10.305 -0.968 4.426 1 98.94 89 ALA B CA 1
ATOM 3078 C C . ALA B 1 89 ? -9.344 -2.014 4.984 1 98.94 89 ALA B C 1
ATOM 3080 O O . ALA B 1 89 ? -9.445 -2.393 6.156 1 98.94 89 ALA B O 1
ATOM 3081 N N . THR B 1 90 ? -8.406 -2.453 4.176 1 98.94 90 THR B N 1
ATOM 3082 C CA . THR B 1 90 ? -7.438 -3.449 4.609 1 98.94 90 THR B CA 1
ATOM 3083 C C . THR B 1 90 ? -6.543 -2.889 5.711 1 98.94 90 THR B C 1
ATOM 3085 O O . THR B 1 90 ? -6.309 -3.549 6.727 1 98.94 90 THR B O 1
ATOM 3088 N N . VAL B 1 91 ? -6.062 -1.66 5.555 1 98.94 91 VAL B N 1
ATOM 3089 C CA . VAL B 1 91 ? -5.188 -1.058 6.555 1 98.94 91 VAL B CA 1
ATOM 3090 C C . VAL B 1 91 ? -5.949 -0.884 7.867 1 98.94 91 VAL B C 1
ATOM 3092 O O . VAL B 1 91 ? -5.375 -1.037 8.945 1 98.94 91 VAL B O 1
ATOM 3095 N N . ASP B 1 92 ? -7.25 -0.561 7.797 1 98.94 92 ASP B N 1
ATOM 3096 C CA . ASP B 1 92 ? -8.078 -0.462 9 1 98.94 92 ASP B CA 1
ATOM 3097 C C . ASP B 1 92 ? -8.125 -1.795 9.742 1 98.94 92 ASP B C 1
ATOM 3099 O O . ASP B 1 92 ? -8.039 -1.828 10.969 1 98.94 92 ASP B O 1
ATOM 3103 N N . HIS B 1 93 ? -8.227 -2.883 9 1 98.94 93 HIS B N 1
ATOM 3104 C CA . HIS B 1 93 ? -8.211 -4.211 9.609 1 98.94 93 HIS B CA 1
ATOM 3105 C C . HIS B 1 93 ? -6.84 -4.527 10.203 1 98.94 93 HIS B C 1
ATOM 3107 O O . HIS B 1 93 ? -6.746 -5.027 11.328 1 98.94 93 HIS B O 1
ATOM 3113 N N . VAL B 1 94 ? -5.777 -4.199 9.484 1 98.94 94 VAL B N 1
ATOM 3114 C CA . VAL B 1 94 ? -4.422 -4.473 9.945 1 98.94 94 VAL B CA 1
ATOM 3115 C C . VAL B 1 94 ? -4.148 -3.697 11.227 1 98.94 94 VAL B C 1
ATOM 3117 O O . VAL B 1 94 ? -3.525 -4.223 12.156 1 98.94 94 VAL B O 1
ATOM 3120 N N . SER B 1 95 ? -4.668 -2.477 11.32 1 98.88 95 SER B N 1
ATOM 3121 C CA . SER B 1 95 ? -4.414 -1.61 12.469 1 98.88 95 SER B CA 1
ATOM 3122 C C . SER B 1 95 ? -5.402 -1.886 13.594 1 98.88 95 SER B C 1
ATOM 3124 O O . SER B 1 95 ? -5.285 -1.316 14.68 1 98.88 95 SER B O 1
ATOM 3126 N N . GLN B 1 96 ? -6.395 -2.691 13.32 1 98.62 96 GLN B N 1
ATOM 3127 C CA . GLN B 1 96 ? -7.445 -3.012 14.281 1 98.62 96 GLN B CA 1
ATOM 3128 C C . GLN B 1 96 ? -8.242 -1.768 14.664 1 98.62 96 GLN B C 1
ATOM 3130 O O . GLN B 1 96 ? -8.484 -1.52 15.844 1 98.62 96 GLN B O 1
ATOM 3135 N N . GLY B 1 97 ? -8.508 -0.959 13.648 1 98.81 97 GLY B N 1
ATOM 3136 C CA . GLY B 1 97 ? -9.422 0.153 13.828 1 98.81 97 GLY B CA 1
ATOM 3137 C C . GLY B 1 97 ? -8.734 1.433 14.258 1 98.81 97 GLY B C 1
ATOM 3138 O O . GLY B 1 97 ? -9.344 2.275 14.922 1 98.81 97 GLY B O 1
ATOM 3139 N N . ARG B 1 98 ? -7.48 1.651 13.922 1 98.81 98 ARG B N 1
ATOM 3140 C CA . ARG B 1 98 ? -6.738 2.826 14.375 1 98.81 98 ARG B CA 1
ATOM 3141 C C . ARG B 1 98 ? -6.387 3.732 13.195 1 98.81 98 ARG B C 1
ATOM 3143 O O . ARG B 1 98 ? -5.562 4.641 13.336 1 98.81 98 ARG B O 1
ATOM 3150 N N . PHE B 1 99 ? -6.969 3.484 12.086 1 98.94 99 PHE B N 1
ATOM 3151 C CA . PHE B 1 99 ? -6.551 4.172 10.867 1 98.94 99 PHE B CA 1
ATOM 3152 C C . PHE B 1 99 ? -7.496 5.324 10.547 1 98.94 99 PHE B C 1
ATOM 3154 O O . PHE B 1 99 ? -8.711 5.191 10.68 1 98.94 99 PHE B O 1
ATOM 3161 N N . THR B 1 100 ? -7.027 6.488 10.125 1 98.94 100 THR B N 1
ATOM 3162 C CA . THR B 1 100 ? -7.734 7.602 9.5 1 98.94 100 THR B CA 1
ATOM 3163 C C . THR B 1 100 ? -7.242 7.828 8.07 1 98.94 100 THR B C 1
ATOM 3165 O O . THR B 1 100 ? -6.035 7.883 7.828 1 98.94 100 THR B O 1
ATOM 3168 N N . LEU B 1 101 ? -8.18 7.91 7.16 1 98.94 101 LEU B N 1
ATOM 3169 C CA . LEU B 1 101 ? -7.816 8.078 5.754 1 98.94 101 LEU B CA 1
ATOM 3170 C C . LEU B 1 101 ? -7.723 9.555 5.391 1 98.94 101 LEU B C 1
ATOM 3172 O O . LEU B 1 101 ? -8.742 10.195 5.105 1 98.94 101 LEU B O 1
ATOM 3176 N N . GLY B 1 102 ? -6.492 10.062 5.395 1 98.94 102 GLY B N 1
ATOM 3177 C CA . GLY B 1 102 ? -6.266 11.438 4.957 1 98.94 102 GLY B CA 1
ATOM 3178 C C . GLY B 1 102 ? -6.152 11.57 3.453 1 98.94 102 GLY B C 1
ATOM 3179 O O . GLY B 1 102 ? -5.328 10.898 2.824 1 98.94 102 GLY B O 1
ATOM 3180 N N . LEU B 1 103 ? -6.941 12.492 2.924 1 98.81 103 LEU B N 1
ATOM 3181 C CA . LEU B 1 103 ? -7.016 12.641 1.476 1 98.81 103 LEU B CA 1
ATOM 3182 C C . LEU B 1 103 ? -6.898 14.109 1.081 1 98.81 103 LEU B C 1
ATOM 3184 O O . LEU B 1 103 ? -7.398 14.992 1.786 1 98.81 103 LEU B O 1
ATOM 3188 N N . GLY B 1 104 ? -6.281 14.32 -0.036 1 98.31 104 GLY B N 1
ATOM 3189 C CA . GLY B 1 104 ? -6.227 15.625 -0.677 1 98.31 104 GLY B CA 1
ATOM 3190 C C . GLY B 1 104 ? -6.328 15.547 -2.189 1 98.31 104 GLY B C 1
ATOM 3191 O O . GLY B 1 104 ? -6.199 14.469 -2.773 1 98.31 104 GLY B O 1
ATOM 3192 N N . ALA B 1 105 ? -6.488 16.688 -2.807 1 97.56 105 ALA B N 1
ATOM 3193 C CA . ALA B 1 105 ? -6.719 16.766 -4.246 1 97.56 105 ALA B CA 1
ATOM 3194 C C . ALA B 1 105 ? -5.406 16.672 -5.02 1 97.56 105 ALA B C 1
ATOM 3196 O O . ALA B 1 105 ? -5.406 16.5 -6.238 1 97.56 105 ALA B O 1
ATOM 3197 N N . GLY B 1 106 ? -4.309 16.734 -4.293 1 95.56 106 GLY B N 1
ATOM 3198 C CA . GLY B 1 106 ? -3.016 16.797 -4.953 1 95.56 106 GLY B CA 1
ATOM 3199 C C . GLY B 1 106 ? -2.592 18.203 -5.309 1 95.56 106 GLY B C 1
ATOM 3200 O O . GLY B 1 106 ? -3.434 19.047 -5.602 1 95.56 106 GLY B O 1
ATOM 3201 N N . TRP B 1 107 ? -1.188 18.453 -5.293 1 94.25 107 TRP B N 1
ATOM 3202 C CA . TRP B 1 107 ? -0.796 19.828 -5.566 1 94.25 107 TRP B CA 1
ATOM 3203 C C . TRP B 1 107 ? 0.604 19.891 -6.168 1 94.25 107 TRP B C 1
ATOM 3205 O O . TRP B 1 107 ? 0.928 20.812 -6.918 1 94.25 107 TRP B O 1
ATOM 3215 N N . GLN B 1 108 ? 1.481 18.906 -5.801 1 95.88 108 GLN B N 1
ATOM 3216 C CA . GLN B 1 108 ? 2.893 19.094 -6.129 1 95.88 108 GLN B CA 1
ATOM 3217 C C . GLN B 1 108 ? 3.143 18.875 -7.617 1 95.88 108 GLN B C 1
ATOM 3219 O O . GLN B 1 108 ? 3.082 17.734 -8.102 1 95.88 108 GLN B O 1
ATOM 3224 N N . GLU B 1 109 ? 3.562 19.844 -8.312 1 96.25 109 GLU B N 1
ATOM 3225 C CA . GLU B 1 109 ? 3.605 19.875 -9.773 1 96.25 109 GLU B CA 1
ATOM 3226 C C . GLU B 1 109 ? 4.719 18.969 -10.312 1 96.25 109 GLU B C 1
ATOM 3228 O O . GLU B 1 109 ? 4.504 18.203 -11.242 1 96.25 109 GLU B O 1
ATOM 3233 N N . ASN B 1 110 ? 5.934 19.016 -9.727 1 95.75 110 ASN B N 1
ATOM 3234 C CA . ASN B 1 110 ? 7.086 18.328 -10.289 1 95.75 110 ASN B CA 1
ATOM 3235 C C . ASN B 1 110 ? 6.879 16.812 -10.305 1 95.75 110 ASN B C 1
ATOM 3237 O O . ASN B 1 110 ? 7.254 16.141 -11.273 1 95.75 110 ASN B O 1
ATOM 3241 N N . GLU B 1 111 ? 6.27 16.266 -9.258 1 96 111 GLU B N 1
ATOM 3242 C CA . GLU B 1 111 ? 6.027 14.82 -9.227 1 96 111 GLU B CA 1
ATOM 3243 C C . GLU B 1 111 ? 5.055 14.398 -10.32 1 96 111 GLU B C 1
ATOM 3245 O O . GLU B 1 111 ? 5.238 13.352 -10.945 1 96 111 GLU B O 1
ATOM 3250 N N . HIS B 1 112 ? 4.039 15.242 -10.562 1 97.75 112 HIS B N 1
ATOM 3251 C CA . HIS B 1 112 ? 3.066 14.961 -11.609 1 97.75 112 HIS B CA 1
ATOM 3252 C C . HIS B 1 112 ? 3.709 15.031 -12.992 1 97.75 112 HIS B C 1
ATOM 3254 O O . HIS B 1 112 ? 3.49 14.156 -13.828 1 97.75 112 HIS B O 1
ATOM 3260 N N . GLN B 1 113 ? 4.535 16 -13.141 1 96.81 113 GLN B N 1
ATOM 3261 C CA . GLN B 1 113 ? 5.211 16.172 -14.422 1 96.81 113 GLN B CA 1
ATOM 3262 C C . GLN B 1 113 ? 6.18 15.023 -14.703 1 96.81 113 GLN B C 1
ATOM 3264 O O . GLN B 1 113 ? 6.156 14.438 -15.781 1 96.81 113 GLN B O 1
ATOM 3269 N N . ARG B 1 114 ? 6.961 14.664 -13.758 1 97.5 114 ARG B N 1
ATOM 3270 C CA . ARG B 1 114 ? 8.016 13.672 -13.945 1 97.5 114 ARG B CA 1
ATOM 3271 C C . ARG B 1 114 ? 7.43 12.281 -14.133 1 97.5 114 ARG B C 1
ATOM 3273 O O . ARG B 1 114 ? 7.996 11.453 -14.859 1 97.5 114 ARG B O 1
ATOM 3280 N N . TYR B 1 115 ? 6.297 11.992 -13.508 1 98.25 115 TYR B N 1
ATOM 3281 C CA . TYR B 1 115 ? 5.707 10.656 -13.586 1 98.25 115 TYR B CA 1
ATOM 3282 C C . TYR B 1 115 ? 4.598 10.609 -14.633 1 98.25 115 TYR B C 1
ATOM 3284 O O . TYR B 1 115 ? 3.998 9.555 -14.859 1 98.25 115 TYR B O 1
ATOM 3292 N N . GLY B 1 116 ? 4.316 11.734 -15.273 1 98.06 116 GLY B N 1
ATOM 3293 C CA . GLY B 1 116 ? 3.273 11.773 -16.281 1 98.06 116 GLY B CA 1
ATOM 3294 C C . GLY B 1 116 ? 1.879 11.609 -15.711 1 98.06 116 GLY B C 1
ATOM 3295 O O . GLY B 1 116 ? 1.01 11.008 -16.344 1 98.06 116 GLY B O 1
ATOM 3296 N N . LEU B 1 117 ? 1.634 11.992 -14.484 1 97.69 117 LEU B N 1
ATOM 3297 C CA . LEU B 1 117 ? 0.33 11.977 -13.836 1 97.69 117 LEU B CA 1
ATOM 3298 C C . LEU B 1 117 ? -0.402 13.297 -14.055 1 97.69 117 LEU B C 1
ATOM 3300 O O . LEU B 1 117 ? 0.215 14.367 -14.031 1 97.69 117 LEU B O 1
ATOM 3304 N N . GLU B 1 118 ? -1.672 13.227 -14.242 1 96.06 118 GLU B N 1
ATOM 3305 C CA . GLU B 1 118 ? -2.453 14.43 -14.484 1 96.06 118 GLU B CA 1
ATOM 3306 C C . GLU B 1 118 ? -2.775 15.156 -13.18 1 96.06 118 GLU B C 1
ATOM 3308 O O . GLU B 1 118 ? -3.447 14.602 -12.312 1 96.06 118 GLU B O 1
ATOM 3313 N N . LEU B 1 119 ? -2.336 16.297 -13.016 1 96.88 119 LEU B N 1
ATOM 3314 C CA . LEU B 1 119 ? -2.725 17.156 -11.891 1 96.88 119 LEU B CA 1
ATOM 3315 C C . LEU B 1 119 ? -3.961 17.969 -12.234 1 96.88 119 LEU B C 1
ATOM 3317 O O . LEU B 1 119 ? -4.922 18.016 -11.469 1 96.88 119 LEU B O 1
ATOM 3321 N N . GLY B 1 120 ? -3.932 18.484 -13.531 1 94.88 120 GLY B N 1
ATOM 3322 C CA . GLY B 1 120 ? -5.062 19.25 -14.023 1 94.88 120 GLY B CA 1
ATOM 3323 C C . GLY B 1 120 ? -5.141 20.656 -13.438 1 94.88 120 GLY B C 1
ATOM 3324 O O . GLY B 1 120 ? -4.34 21.016 -12.57 1 94.88 120 GLY B O 1
ATOM 3325 N N . LYS B 1 121 ? -6.164 21.484 -13.93 1 96 121 LYS B N 1
ATOM 3326 C CA . LYS B 1 121 ? -6.422 22.828 -13.414 1 96 121 LYS B CA 1
ATOM 3327 C C . LYS B 1 121 ? -7.09 22.781 -12.039 1 96 121 LYS B C 1
ATOM 3329 O O . LYS B 1 121 ? -7.773 21.797 -11.719 1 96 121 LYS B O 1
ATOM 3334 N N . PRO B 1 122 ? -6.945 23.828 -11.211 1 95 122 PRO B N 1
ATOM 3335 C CA . PRO B 1 122 ? -7.457 23.812 -9.836 1 95 122 PRO B CA 1
ATOM 3336 C C . PRO B 1 122 ? -8.938 23.438 -9.766 1 95 122 PRO B C 1
ATOM 3338 O O . PRO B 1 122 ? -9.328 22.594 -8.961 1 95 122 PRO B O 1
ATOM 3341 N N . GLY B 1 123 ? -9.758 24.062 -10.57 1 96.19 123 GLY B N 1
ATOM 3342 C CA . GLY B 1 123 ? -11.18 23.734 -10.57 1 96.19 123 GLY B CA 1
ATOM 3343 C C . GLY B 1 123 ? -11.469 22.281 -10.875 1 96.19 123 GLY B C 1
ATOM 3344 O O . GLY B 1 123 ? -12.203 21.625 -10.141 1 96.19 123 GLY B O 1
ATOM 3345 N N . ALA B 1 124 ? -10.859 21.812 -11.953 1 96.5 124 ALA B N 1
ATOM 3346 C CA . ALA B 1 124 ? -11.031 20.422 -12.367 1 96.5 124 ALA B CA 1
ATOM 3347 C C . ALA B 1 124 ? -10.492 19.453 -11.305 1 96.5 124 ALA B C 1
ATOM 3349 O O . ALA B 1 124 ? -11.039 18.375 -11.109 1 96.5 124 ALA B O 1
ATOM 3350 N N . ARG B 1 125 ? -9.43 19.891 -10.664 1 96.88 125 ARG B N 1
ATOM 3351 C CA . ARG B 1 125 ? -8.82 19.078 -9.617 1 96.88 125 ARG B CA 1
ATOM 3352 C C . ARG B 1 125 ? -9.789 18.859 -8.453 1 96.88 125 ARG B C 1
ATOM 3354 O O . ARG B 1 125 ? -9.891 17.766 -7.914 1 96.88 125 ARG B O 1
ATOM 3361 N N . VAL B 1 126 ? -10.492 19.906 -8.078 1 98.12 126 VAL B N 1
ATOM 3362 C CA . VAL B 1 126 ? -11.461 19.828 -6.98 1 98.12 126 VAL B CA 1
ATOM 3363 C C . VAL B 1 126 ? -12.664 19 -7.418 1 98.12 126 VAL B C 1
ATOM 3365 O O . VAL B 1 126 ? -13.211 18.219 -6.629 1 98.12 126 VAL B O 1
ATOM 3368 N N . ASP B 1 127 ? -13.086 19.141 -8.727 1 98.38 127 ASP B N 1
ATOM 3369 C CA . ASP B 1 127 ? -14.18 18.312 -9.25 1 98.38 127 ASP B CA 1
ATOM 3370 C C . ASP B 1 127 ? -13.828 16.828 -9.188 1 98.38 127 ASP B C 1
ATOM 3372 O O . ASP B 1 127 ? -14.641 16.016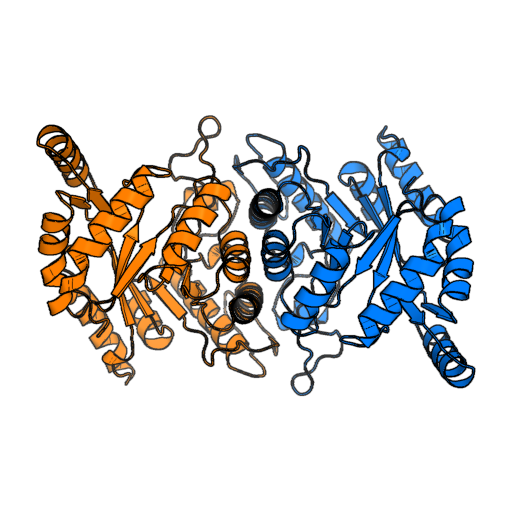 -8.766 1 98.38 127 ASP B O 1
ATOM 3376 N N . ARG B 1 128 ? -12.664 16.531 -9.609 1 98.5 128 ARG B N 1
ATOM 3377 C CA . ARG B 1 128 ? -12.18 15.156 -9.586 1 98.5 128 ARG B CA 1
ATOM 3378 C C . ARG B 1 128 ? -12.109 14.625 -8.164 1 98.5 128 ARG B C 1
ATOM 3380 O O . ARG B 1 128 ? -12.508 13.484 -7.898 1 98.5 128 ARG B O 1
ATOM 3387 N N . PHE B 1 129 ? -11.648 15.492 -7.254 1 98.75 129 PHE B N 1
ATOM 3388 C CA . PHE B 1 129 ? -11.57 15.125 -5.844 1 98.75 129 PHE B CA 1
ATOM 3389 C C . PHE B 1 129 ? -12.961 14.828 -5.285 1 98.75 129 PHE B C 1
ATOM 3391 O O . PHE B 1 129 ? -13.148 13.844 -4.57 1 98.75 129 PHE B O 1
ATOM 3398 N N . SER B 1 130 ? -13.891 15.633 -5.594 1 98.81 130 SER B N 1
ATOM 3399 C CA . SER B 1 130 ? -15.266 15.453 -5.148 1 98.81 130 SER B CA 1
ATOM 3400 C C . SER B 1 130 ? -15.828 14.109 -5.605 1 98.81 130 SER B C 1
ATOM 3402 O O . SER B 1 130 ? -16.406 13.367 -4.805 1 98.81 130 SER B O 1
ATOM 3404 N N . GLU B 1 131 ? -15.625 13.781 -6.895 1 98.81 131 GLU B N 1
ATOM 3405 C CA . GLU B 1 131 ? -16.078 12.492 -7.406 1 98.81 131 GLU B CA 1
ATOM 3406 C C . GLU B 1 131 ? -15.367 11.344 -6.711 1 98.81 131 GLU B C 1
ATOM 3408 O O . GLU B 1 131 ? -15.984 10.312 -6.406 1 98.81 131 GLU B O 1
ATOM 3413 N N . GLY B 1 132 ? -14.062 11.523 -6.508 1 98.81 132 GLY B N 1
ATOM 3414 C CA . GLY B 1 132 ? -13.305 10.508 -5.797 1 98.81 132 GLY B CA 1
ATOM 3415 C C . GLY B 1 132 ? -13.828 10.242 -4.398 1 98.81 132 GLY B C 1
ATOM 3416 O O . GLY B 1 132 ? -13.891 9.086 -3.959 1 98.81 132 GLY B O 1
ATOM 3417 N N . LEU B 1 133 ? -14.227 11.289 -3.691 1 98.88 133 LEU B N 1
ATOM 3418 C CA . LEU B 1 133 ? -14.797 11.148 -2.357 1 98.88 133 LEU B CA 1
ATOM 3419 C C . LEU B 1 133 ? -16.109 10.375 -2.41 1 98.88 133 LEU B C 1
ATOM 3421 O O . LEU B 1 133 ? -16.391 9.562 -1.53 1 98.88 133 LEU B O 1
ATOM 3425 N N . GLN B 1 134 ? -16.859 10.633 -3.447 1 98.81 134 GLN B N 1
ATOM 3426 C CA 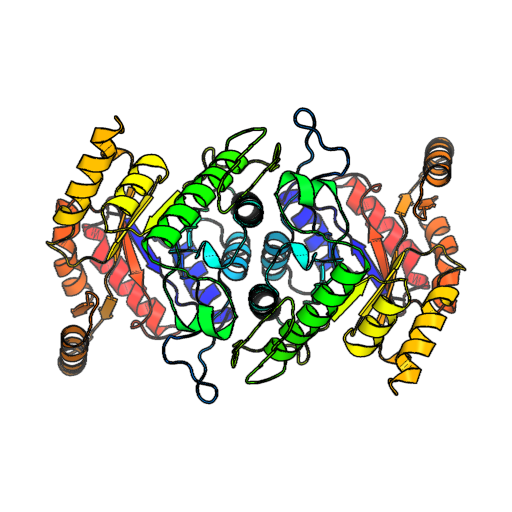. GLN B 1 134 ? -18.109 9.883 -3.631 1 98.81 134 GLN B CA 1
ATOM 3427 C C . GLN B 1 134 ? -17.828 8.391 -3.797 1 98.81 134 GLN B C 1
ATOM 3429 O O . GLN B 1 134 ? -18.484 7.555 -3.176 1 98.81 134 GLN B O 1
ATOM 3434 N N . VAL B 1 135 ? -16.859 8.086 -4.586 1 98.94 135 VAL B N 1
ATOM 3435 C CA . VAL B 1 135 ? -16.469 6.699 -4.836 1 98.94 135 VAL B CA 1
ATOM 3436 C C . VAL B 1 135 ? -16.016 6.051 -3.531 1 98.94 135 VAL B C 1
ATOM 3438 O O . VAL B 1 135 ? -16.531 5 -3.139 1 98.94 135 VAL B O 1
ATOM 3441 N N . ILE B 1 136 ? -15.102 6.699 -2.83 1 98.94 136 ILE B N 1
ATOM 3442 C CA . ILE B 1 136 ? -14.453 6.129 -1.651 1 98.94 136 ILE B CA 1
ATOM 3443 C C . ILE B 1 136 ? -15.484 5.941 -0.54 1 98.94 136 ILE B C 1
ATOM 3445 O O . ILE B 1 136 ? -15.594 4.859 0.042 1 98.94 136 ILE B O 1
ATOM 3449 N N . THR B 1 137 ? -16.281 6.938 -0.264 1 98.81 137 THR B N 1
ATOM 3450 C CA . THR B 1 137 ? -17.25 6.836 0.826 1 98.81 137 THR B CA 1
ATOM 3451 C C . THR B 1 137 ? -18.359 5.836 0.485 1 98.81 137 THR B C 1
ATOM 3453 O O . THR B 1 137 ? -18.812 5.098 1.354 1 98.81 137 THR B O 1
ATOM 3456 N N . GLY B 1 138 ? -18.734 5.785 -0.798 1 98.81 138 GLY B N 1
ATOM 3457 C CA . GLY B 1 138 ? -19.688 4.77 -1.213 1 98.81 138 GLY B CA 1
ATOM 3458 C C . GLY B 1 138 ? -19.188 3.354 -0.992 1 98.81 138 GLY B C 1
ATOM 3459 O O . GLY B 1 138 ? -19.891 2.533 -0.386 1 98.81 138 GLY B O 1
ATOM 3460 N N . LEU B 1 139 ? -18 3.109 -1.448 1 98.75 139 LEU B N 1
ATOM 3461 C CA . LEU B 1 139 ? -17.438 1.769 -1.358 1 98.75 139 LEU B CA 1
ATOM 3462 C C . LEU B 1 139 ? -17.203 1.371 0.095 1 98.75 139 LEU B C 1
ATOM 3464 O O . LEU B 1 139 ? -17.391 0.209 0.462 1 98.75 139 LEU B O 1
ATOM 3468 N N . LEU B 1 140 ? -16.844 2.299 0.967 1 98.81 140 LEU B N 1
ATOM 3469 C CA . LEU B 1 140 ? -16.484 1.989 2.348 1 98.81 140 LEU B CA 1
ATOM 3470 C C . LEU B 1 140 ? -17.734 1.827 3.209 1 98.81 140 LEU B C 1
ATOM 3472 O O . LEU B 1 140 ? -17.703 1.146 4.238 1 98.81 140 LEU B O 1
ATOM 3476 N N . ASN B 1 141 ? -18.891 2.406 2.793 1 98.38 141 ASN B N 1
ATOM 3477 C CA . ASN B 1 141 ? -20 2.49 3.727 1 98.38 141 ASN B CA 1
ATOM 3478 C C . ASN B 1 141 ? -21.234 1.776 3.184 1 98.38 141 ASN B C 1
ATOM 3480 O O . ASN B 1 141 ? -22.156 1.445 3.941 1 98.38 141 ASN B O 1
ATOM 3484 N N . GLU B 1 142 ? -21.297 1.599 1.831 1 97.94 142 GLU B N 1
ATOM 3485 C CA . GLU B 1 142 ? -22.484 1.009 1.21 1 97.94 142 GLU B CA 1
ATOM 3486 C C . GLU B 1 142 ? -22.188 -0.386 0.668 1 97.94 142 GLU B C 1
ATOM 3488 O O . GLU B 1 142 ? -21.047 -0.688 0.313 1 97.94 142 GLU B O 1
ATOM 3493 N N . PRO B 1 143 ? -23.203 -1.246 0.616 1 96.38 143 PRO B N 1
ATOM 3494 C CA . PRO B 1 143 ? -22.984 -2.578 0.051 1 96.38 143 PRO B CA 1
ATOM 3495 C C . PRO B 1 143 ? -22.562 -2.533 -1.416 1 96.38 143 PRO B C 1
ATOM 3497 O O . PRO B 1 143 ? -21.703 -3.32 -1.842 1 96.38 143 PRO B O 1
ATOM 3500 N N . VAL B 1 144 ? -23.172 -1.659 -2.141 1 97.31 144 VAL B N 1
ATOM 3501 C CA . VAL B 1 144 ? -22.906 -1.475 -3.562 1 97.31 144 VAL B CA 1
ATOM 3502 C C . VAL B 1 144 ? -22.859 0.016 -3.893 1 97.31 144 VAL B C 1
ATOM 3504 O O . VAL B 1 144 ? -23.625 0.805 -3.324 1 97.31 144 VAL B O 1
ATOM 3507 N N . THR B 1 145 ? -21.969 0.428 -4.793 1 98.31 145 THR B N 1
ATOM 3508 C CA . THR B 1 145 ? -21.781 1.835 -5.133 1 98.31 145 THR B CA 1
ATOM 3509 C C . THR B 1 145 ? -21.781 2.029 -6.645 1 98.31 145 THR B C 1
ATOM 3511 O O . THR B 1 145 ? -21.016 1.366 -7.359 1 98.31 145 THR B O 1
ATOM 3514 N N . THR B 1 146 ? -22.594 2.887 -7.129 1 98.5 146 THR B N 1
ATOM 3515 C CA . THR B 1 146 ? -22.594 3.309 -8.523 1 98.5 146 THR B CA 1
ATOM 3516 C C . THR B 1 146 ? -22.281 4.801 -8.633 1 98.5 146 THR B C 1
ATOM 3518 O O . THR B 1 146 ? -22.859 5.613 -7.91 1 98.5 146 THR B O 1
ATOM 3521 N N . VAL B 1 147 ? -21.312 5.164 -9.375 1 98.62 147 VAL B N 1
ATOM 3522 C CA . VAL B 1 147 ? -20.922 6.539 -9.672 1 98.62 147 VAL B CA 1
ATOM 3523 C C . VAL B 1 147 ? -20.797 6.727 -11.188 1 98.62 147 VAL B C 1
ATOM 3525 O O . VAL B 1 147 ? -20.062 5.984 -11.852 1 98.62 147 VAL B O 1
ATOM 3528 N N . ASP B 1 148 ? -21.516 7.609 -11.703 1 98.19 148 ASP B N 1
ATOM 3529 C CA . ASP B 1 148 ? -21.438 7.953 -13.117 1 98.19 148 ASP B CA 1
ATOM 3530 C C . ASP B 1 148 ? -20.906 9.367 -13.312 1 98.19 148 ASP B C 1
ATOM 3532 O O . ASP B 1 148 ? -21.609 10.242 -13.812 1 98.19 148 ASP B O 1
ATOM 3536 N N . GLY B 1 149 ? -19.656 9.539 -12.945 1 98.25 149 GLY B N 1
ATOM 3537 C CA . GLY B 1 149 ? -19.047 10.859 -12.977 1 98.25 149 GLY B CA 1
ATOM 3538 C C . GLY B 1 149 ? -18.25 11.125 -14.242 1 98.25 149 GLY B C 1
ATOM 3539 O O . GLY B 1 149 ? -18.203 10.281 -15.141 1 98.25 149 GLY B O 1
ATOM 3540 N N . GLN B 1 150 ? -17.703 12.328 -14.336 1 97.75 150 GLN B N 1
ATOM 3541 C CA . GLN B 1 150 ? -16.828 12.727 -15.422 1 97.75 150 GLN B CA 1
ATOM 3542 C C . GLN B 1 150 ? -15.461 12.055 -15.305 1 97.75 150 GLN B C 1
ATOM 3544 O O . GLN B 1 150 ? -14.859 11.68 -16.312 1 97.75 150 GLN B O 1
ATOM 3549 N N . TYR B 1 151 ? -14.992 11.859 -14.094 1 97.81 151 TYR B N 1
ATOM 3550 C CA . TYR B 1 151 ? -13.633 11.383 -13.859 1 97.81 151 TYR B CA 1
ATOM 3551 C C . TYR B 1 151 ? -13.641 9.906 -13.469 1 97.81 151 TYR B C 1
ATOM 3553 O O . TYR B 1 151 ? -12.688 9.172 -13.766 1 97.81 151 TYR B O 1
ATOM 3561 N N . TYR B 1 152 ? -14.672 9.516 -12.797 1 98.44 152 TYR B N 1
ATOM 3562 C CA . TYR B 1 152 ? -14.758 8.141 -12.312 1 98.44 152 TYR B CA 1
ATOM 3563 C C . TYR B 1 152 ? -16.125 7.547 -12.609 1 98.44 152 TYR B C 1
ATOM 3565 O O . TYR B 1 152 ? -17.156 8.219 -12.461 1 98.44 152 TYR B O 1
ATOM 3573 N N . ARG B 1 153 ? -16.109 6.293 -13.117 1 98.19 153 ARG B N 1
ATOM 3574 C CA . ARG B 1 153 ? -17.328 5.516 -13.352 1 98.19 153 ARG B CA 1
ATOM 3575 C C . ARG B 1 153 ? -17.25 4.164 -12.641 1 98.19 153 ARG B C 1
ATOM 3577 O O . ARG B 1 153 ? -16.312 3.395 -12.859 1 98.19 153 ARG B O 1
ATOM 3584 N N . LEU B 1 154 ? -18.078 3.926 -11.734 1 98.56 154 LEU B N 1
ATOM 3585 C CA . LEU B 1 154 ? -18.266 2.627 -11.094 1 98.56 154 LEU B CA 1
ATOM 3586 C C . LEU B 1 154 ? -19.656 2.078 -11.391 1 98.56 154 LEU B C 1
ATOM 3588 O O . LEU B 1 154 ? -20.641 2.818 -11.344 1 98.56 154 LEU B O 1
ATOM 3592 N N . ALA B 1 155 ? -19.703 0.829 -11.773 1 97.69 155 ALA B N 1
ATOM 3593 C CA . ALA B 1 155 ? -20.969 0.131 -11.992 1 97.69 155 ALA B CA 1
ATOM 3594 C C . ALA B 1 155 ? -21.188 -0.953 -10.945 1 97.69 155 ALA B C 1
ATOM 3596 O O . ALA B 1 155 ? -20.672 -2.066 -11.07 1 97.69 155 ALA B O 1
ATOM 3597 N N . GLU B 1 156 ? -21.906 -0.647 -9.961 1 97.06 156 GLU B N 1
ATOM 3598 C CA . GLU B 1 156 ? -22.188 -1.584 -8.875 1 97.06 156 GLU B CA 1
ATOM 3599 C C . GLU B 1 156 ? -20.891 -2.084 -8.234 1 97.06 156 GLU B C 1
ATOM 3601 O O . GLU B 1 156 ? -20.688 -3.293 -8.086 1 97.06 156 GLU B O 1
ATOM 3606 N N . GLY B 1 157 ? -20.078 -1.13 -7.898 1 98 157 GLY B N 1
ATOM 3607 C CA . GLY B 1 157 ? -18.828 -1.456 -7.234 1 98 157 GLY B CA 1
ATOM 3608 C C . GLY B 1 157 ? -19.016 -2.053 -5.855 1 98 157 GLY B C 1
ATOM 3609 O O . GLY B 1 157 ? -19.938 -1.657 -5.125 1 98 157 GLY B O 1
ATOM 3610 N N . ILE B 1 158 ? -18.141 -3.055 -5.566 1 97.69 158 ILE B N 1
ATOM 3611 C CA . ILE B 1 158 ? -18.188 -3.75 -4.285 1 97.69 158 ILE B CA 1
ATOM 3612 C C . ILE B 1 158 ? -16.828 -3.645 -3.59 1 97.69 158 ILE B C 1
ATOM 3614 O O . ILE B 1 158 ? -15.781 -3.791 -4.227 1 97.69 158 ILE B O 1
ATOM 3618 N N . CYS B 1 159 ? -16.859 -3.326 -2.305 1 98.19 159 CYS B N 1
ATOM 3619 C CA . CYS B 1 159 ? -15.656 -3.32 -1.475 1 98.19 159 CYS B CA 1
ATOM 3620 C C . CYS B 1 159 ? -15.898 -4.062 -0.166 1 98.19 159 CYS B C 1
ATOM 3622 O O . CYS B 1 159 ? -16.578 -3.553 0.727 1 98.19 159 CYS B O 1
ATOM 3624 N N . GLU B 1 160 ? -15.422 -5.262 -0.11 1 98.12 160 GLU B N 1
ATOM 3625 C CA . GLU B 1 160 ? -15.469 -6.09 1.093 1 98.12 160 GLU B CA 1
ATOM 3626 C C . GLU B 1 160 ? -14.094 -6.664 1.418 1 98.12 160 GLU B C 1
ATOM 3628 O O . GLU B 1 160 ? -13.352 -7.07 0.517 1 98.12 160 GLU B O 1
ATOM 3633 N N . PRO B 1 161 ? -13.75 -6.836 2.668 1 98 161 PRO B N 1
ATOM 3634 C CA . PRO B 1 161 ? -14.578 -6.496 3.826 1 98 161 PRO B CA 1
ATOM 3635 C C . PRO B 1 161 ? -14.734 -4.988 4.02 1 98 161 PRO B C 1
ATOM 3637 O O . PRO B 1 161 ? -13.891 -4.215 3.566 1 98 161 PRO B O 1
ATOM 3640 N N . LYS B 1 162 ? -15.828 -4.562 4.617 1 98.5 162 LYS B N 1
ATOM 3641 C CA . LYS B 1 162 ? -15.953 -3.195 5.109 1 98.5 162 LYS B CA 1
ATOM 3642 C C . LYS B 1 162 ? -14.953 -2.914 6.219 1 98.5 162 LYS B C 1
ATOM 3644 O O . LYS B 1 162 ? -14.445 -3.842 6.855 1 98.5 162 LYS B O 1
ATOM 3649 N N . PRO B 1 163 ? -14.617 -1.601 6.418 1 98.75 163 PRO B N 1
ATOM 3650 C CA . PRO B 1 163 ? -13.719 -1.292 7.531 1 98.75 163 PRO B CA 1
ATOM 3651 C C . PRO B 1 163 ? -14.281 -1.722 8.883 1 98.75 163 PRO B C 1
ATOM 3653 O O . PRO B 1 163 ? -15.5 -1.858 9.031 1 98.75 163 PRO B O 1
ATOM 3656 N N . LEU B 1 164 ? -13.367 -1.989 9.82 1 98.75 164 LEU B N 1
ATOM 3657 C CA . LEU B 1 164 ? -13.781 -2.232 11.195 1 98.75 164 LEU B CA 1
ATOM 3658 C C . LEU B 1 164 ? -14.492 -1.012 11.766 1 98.75 164 LEU B C 1
ATOM 3660 O O . LEU B 1 164 ? -15.523 -1.146 12.43 1 98.75 164 LEU B O 1
ATOM 3664 N N . GLN B 1 165 ? -13.875 0.128 11.531 1 98.69 165 GLN B N 1
ATOM 3665 C CA . GLN B 1 165 ? -14.531 1.374 11.914 1 98.69 165 GLN B CA 1
ATOM 3666 C C . GLN B 1 165 ? -15.703 1.691 10.992 1 98.69 165 GLN B C 1
ATOM 3668 O O . GLN B 1 165 ? -15.57 1.618 9.766 1 98.69 165 GLN B O 1
ATOM 3673 N N . ARG B 1 166 ? -16.781 2.023 11.578 1 97.06 166 ARG B N 1
ATOM 3674 C CA . ARG B 1 166 ? -17.953 2.363 10.789 1 97.06 166 ARG B CA 1
ATOM 3675 C C . ARG B 1 166 ? -18.547 3.703 11.227 1 97.06 166 ARG B C 1
ATOM 3677 O O . ARG B 1 166 ? -19.297 3.771 12.188 1 97.06 166 ARG B O 1
ATOM 3684 N N . PRO B 1 167 ? -18.234 4.656 10.625 1 98.06 167 PRO B N 1
ATOM 3685 C CA . PRO B 1 167 ? -17.438 4.762 9.406 1 98.06 167 PRO B CA 1
ATOM 3686 C C . PRO B 1 167 ? -15.938 4.859 9.688 1 98.06 167 PRO B C 1
ATOM 3688 O O . PRO B 1 167 ? -15.539 5.223 10.797 1 98.06 167 PRO B O 1
ATOM 3691 N N . LEU B 1 168 ? -15.125 4.559 8.672 1 98.75 168 LEU B N 1
ATOM 3692 C CA . LEU B 1 168 ? -13.703 4.895 8.672 1 98.75 168 LEU B CA 1
ATOM 3693 C C . LEU B 1 168 ? -13.508 6.402 8.562 1 98.75 168 LEU B C 1
ATOM 3695 O O . LEU B 1 168 ? -14.008 7.035 7.629 1 98.75 168 LEU B O 1
ATOM 3699 N N . PRO B 1 169 ? -12.812 7.004 9.5 1 98.88 169 PRO B N 1
ATOM 3700 C CA . PRO B 1 169 ? -12.68 8.461 9.461 1 98.88 169 PRO B CA 1
ATOM 3701 C C . PRO B 1 169 ? -11.883 8.953 8.258 1 98.88 169 PRO B C 1
ATOM 3703 O O . PRO B 1 169 ? -10.859 8.367 7.906 1 98.88 169 PRO B O 1
ATOM 3706 N N . ILE B 1 170 ? -12.422 10 7.695 1 98.94 170 ILE B N 1
ATOM 3707 C CA . ILE B 1 170 ? -11.758 10.703 6.602 1 98.94 170 ILE B CA 1
ATOM 3708 C C . ILE B 1 170 ? -11.227 12.047 7.094 1 98.94 170 ILE B C 1
ATOM 3710 O O . ILE B 1 170 ? -11.938 12.781 7.785 1 98.94 170 ILE B O 1
ATOM 3714 N N . LEU B 1 171 ? -9.977 12.312 6.809 1 98.94 171 LEU B N 1
ATOM 3715 C CA . LEU B 1 171 ? -9.336 13.594 7.086 1 98.94 171 LEU B CA 1
ATOM 3716 C C . LEU B 1 171 ? -9.055 14.352 5.797 1 98.94 171 LEU B C 1
ATOM 3718 O O . LEU B 1 171 ? -8.586 13.766 4.816 1 98.94 171 LEU B O 1
ATOM 3722 N N . ILE B 1 172 ? -9.438 15.617 5.73 1 98.94 172 ILE B N 1
ATOM 3723 C CA . ILE B 1 172 ? -9.156 16.453 4.566 1 98.94 172 ILE B CA 1
ATOM 3724 C C . ILE B 1 172 ? -8.383 17.688 5 1 98.94 172 ILE B C 1
ATOM 3726 O O . ILE B 1 172 ? -8.75 18.359 5.977 1 98.94 172 ILE B O 1
ATOM 3730 N N . GLY B 1 173 ? -7.258 17.953 4.41 1 98 173 GLY B N 1
ATOM 3731 C CA . GLY B 1 173 ? -6.57 19.234 4.535 1 98 173 GLY B CA 1
ATOM 3732 C C . GLY B 1 173 ? -7.078 20.281 3.566 1 98 173 GLY B C 1
ATOM 3733 O O . GLY B 1 173 ? -6.965 20.125 2.35 1 98 173 GLY B O 1
ATOM 3734 N N . ALA B 1 174 ? -7.609 21.406 4.094 1 97 174 ALA B N 1
ATOM 3735 C CA . ALA B 1 174 ? -8.258 22.359 3.207 1 97 174 ALA B CA 1
ATOM 3736 C C . ALA B 1 174 ? -8.32 23.75 3.852 1 97 174 ALA B C 1
ATOM 3738 O O . ALA B 1 174 ? -8.422 23.859 5.074 1 97 174 ALA B O 1
ATOM 3739 N N . THR B 1 175 ? -8.297 24.797 3.006 1 96.88 175 THR B N 1
ATOM 3740 C CA . THR B 1 175 ? -8.477 26.141 3.537 1 96.88 175 THR B CA 1
ATOM 3741 C C . THR B 1 175 ? -9.375 26.969 2.625 1 96.88 175 THR B C 1
ATOM 3743 O O . THR B 1 175 ? -9.859 28.031 3.018 1 96.88 175 THR B O 1
ATOM 3746 N N . GLN B 1 176 ? -9.609 26.531 1.417 1 97.25 176 GLN B N 1
ATOM 3747 C CA . GLN B 1 176 ? -10.383 27.312 0.462 1 97.25 176 GLN B CA 1
ATOM 3748 C C . GLN B 1 176 ? -11.836 26.859 0.437 1 97.25 176 GLN B C 1
ATOM 3750 O O . GLN B 1 176 ? -12.156 25.734 0.786 1 97.25 176 GLN B O 1
ATOM 3755 N N . PRO B 1 177 ? -12.742 27.703 -0.003 1 97.75 177 PRO B N 1
ATOM 3756 C CA . PRO B 1 177 ? -14.18 27.516 0.189 1 97.75 177 PRO B CA 1
ATOM 3757 C C . PRO B 1 177 ? -14.695 26.219 -0.41 1 97.75 177 PRO B C 1
ATOM 3759 O O . PRO B 1 177 ? -15.414 25.469 0.258 1 97.75 177 PRO B O 1
ATOM 3762 N N . ARG B 1 178 ? -14.359 25.891 -1.65 1 98.12 178 ARG B N 1
ATOM 3763 C CA . ARG B 1 178 ? -14.891 24.688 -2.273 1 98.12 178 ARG B CA 1
ATOM 3764 C C . ARG B 1 178 ? -14.422 23.438 -1.525 1 98.12 178 ARG B C 1
ATOM 3766 O O . ARG B 1 178 ? -15.203 22.5 -1.331 1 98.12 178 ARG B O 1
ATOM 3773 N N . MET B 1 179 ? -13.164 23.484 -1.108 1 98.5 179 MET B N 1
ATOM 3774 C CA . MET B 1 179 ? -12.625 22.344 -0.366 1 98.5 179 MET B CA 1
ATOM 3775 C C . MET B 1 179 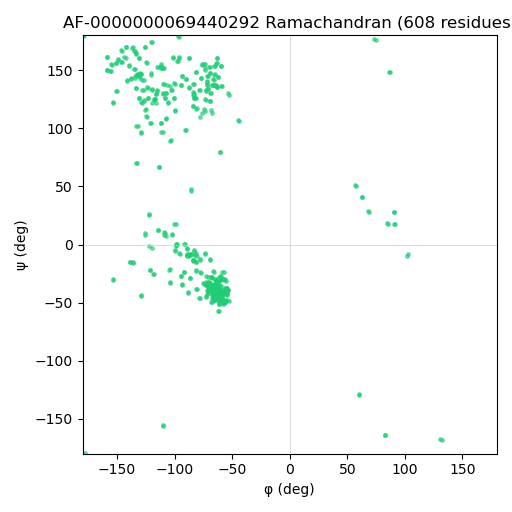? -13.234 22.281 1.031 1 98.5 179 MET B C 1
ATOM 3777 O O . MET B 1 179 ? -13.438 21.188 1.565 1 98.5 179 MET B O 1
ATOM 3781 N N . LEU B 1 180 ? -13.5 23.406 1.62 1 98.81 180 LEU B N 1
ATOM 3782 C CA . LEU B 1 180 ? -14.148 23.422 2.928 1 98.81 180 LEU B CA 1
ATOM 3783 C C . LEU B 1 180 ? -15.562 22.859 2.838 1 98.81 180 LEU B C 1
ATOM 3785 O O . LEU B 1 180 ? -16.031 22.203 3.764 1 98.81 180 LEU B O 1
ATOM 3789 N N . ALA B 1 181 ? -16.234 23.125 1.744 1 98.88 181 ALA B N 1
ATOM 3790 C CA . ALA B 1 181 ? -17.562 22.562 1.534 1 98.88 181 ALA B CA 1
ATOM 3791 C C . ALA B 1 181 ? -17.5 21.031 1.452 1 98.88 181 ALA B C 1
ATOM 3793 O O . ALA B 1 181 ? -18.344 20.344 2.027 1 98.88 181 ALA B O 1
ATOM 3794 N N . LEU B 1 182 ? -16.531 20.531 0.76 1 98.88 182 LEU B N 1
ATOM 3795 C CA . LEU B 1 182 ? -16.328 19.078 0.688 1 98.88 182 LEU B CA 1
ATOM 3796 C C . LEU B 1 182 ? -15.969 18.516 2.055 1 98.88 182 LEU B C 1
ATOM 3798 O O . LEU B 1 182 ? -16.406 17.422 2.412 1 98.88 182 LEU B O 1
ATOM 3802 N N . THR B 1 183 ? -15.125 19.25 2.764 1 98.88 183 THR B N 1
ATOM 3803 C CA . THR B 1 183 ? -14.773 18.844 4.121 1 98.88 183 THR B CA 1
ATOM 3804 C C . THR B 1 183 ? -16.031 18.719 4.988 1 98.88 183 THR B C 1
ATOM 3806 O O . THR B 1 183 ? -16.219 17.703 5.66 1 98.88 183 THR B O 1
ATOM 3809 N N . ALA B 1 184 ? -16.828 19.719 4.961 1 98.88 184 ALA B N 1
ATOM 3810 C CA . ALA B 1 184 ? -18.078 19.703 5.723 1 98.88 184 ALA B CA 1
ATOM 3811 C C . ALA B 1 184 ? -18.922 18.484 5.367 1 98.88 184 ALA B C 1
ATOM 3813 O O . ALA B 1 184 ? -19.5 17.844 6.25 1 98.88 184 ALA B O 1
ATOM 3814 N N . ARG B 1 185 ? -18.891 18.141 4.152 1 98.75 185 ARG B N 1
ATOM 3815 C CA . ARG B 1 185 ? -19.766 17.094 3.666 1 98.75 185 ARG B CA 1
ATOM 3816 C C . ARG B 1 185 ? -19.219 15.719 3.982 1 98.75 185 ARG B C 1
ATOM 3818 O O . ARG B 1 185 ? -19.953 14.812 4.371 1 98.75 185 ARG B O 1
ATOM 3825 N N . TYR B 1 186 ? -17.875 15.531 3.885 1 98.75 186 TYR B N 1
ATOM 3826 C CA . TYR B 1 186 ? -17.359 14.172 3.816 1 98.75 186 TYR B CA 1
ATOM 3827 C C . TYR B 1 186 ? -16.438 13.875 5 1 98.75 186 TYR B C 1
ATOM 3829 O O . TYR B 1 186 ? -16.219 12.719 5.352 1 98.75 186 TYR B O 1
ATOM 3837 N N . ALA B 1 187 ? -15.844 14.875 5.578 1 98.88 187 ALA B N 1
ATOM 3838 C CA . ALA B 1 187 ? -14.695 14.625 6.445 1 98.88 187 ALA B CA 1
ATOM 3839 C C . ALA B 1 187 ? -15.125 14.492 7.902 1 98.88 187 ALA B C 1
ATOM 3841 O O . ALA B 1 187 ? -16.062 15.156 8.344 1 98.88 187 ALA B O 1
ATOM 3842 N N . HIS B 1 188 ? -14.469 13.656 8.609 1 98.88 188 HIS B N 1
ATOM 3843 C CA . HIS B 1 188 ? -14.594 13.539 10.055 1 98.88 188 HIS B CA 1
ATOM 3844 C C . HIS B 1 188 ? -13.531 14.367 10.766 1 98.88 188 HIS B C 1
ATOM 3846 O O . HIS B 1 188 ? -13.727 14.789 11.914 1 98.88 188 HIS B O 1
ATOM 3852 N N . GLU B 1 189 ? -12.445 14.555 10.094 1 98.94 189 GLU B N 1
ATOM 3853 C CA . GLU B 1 189 ? -11.336 15.352 10.594 1 98.94 189 GLU B CA 1
ATOM 3854 C C . GLU B 1 189 ? -10.875 16.359 9.555 1 98.94 189 GLU B C 1
ATOM 3856 O O . GLU B 1 189 ? -10.945 16.109 8.352 1 98.94 189 GLU B O 1
ATOM 3861 N N . TRP B 1 190 ? -10.43 17.484 10.039 1 98.94 190 TRP B N 1
ATOM 3862 C CA . TRP B 1 190 ? -9.969 18.594 9.219 1 98.94 190 TRP B CA 1
ATOM 3863 C C . TRP B 1 190 ? -8.602 19.078 9.688 1 98.94 190 TRP B C 1
ATOM 3865 O O . TRP B 1 190 ? -8.312 19.094 10.883 1 98.94 190 TRP B O 1
ATOM 3875 N N . ASN B 1 191 ? -7.793 19.469 8.688 1 98.88 191 ASN B N 1
ATOM 3876 C CA . ASN B 1 191 ? -6.457 19.969 9.016 1 98.88 191 ASN B CA 1
ATOM 3877 C C . ASN B 1 191 ? -6.129 21.25 8.242 1 98.88 191 ASN B C 1
ATOM 3879 O O . ASN B 1 191 ? -6.531 21.391 7.086 1 98.88 191 ASN B O 1
ATOM 3883 N N . GLN B 1 192 ? -5.418 22.141 8.852 1 98.12 192 GLN B N 1
ATOM 3884 C CA . GLN B 1 192 ? -4.805 23.297 8.195 1 98.12 192 GLN B CA 1
ATOM 3885 C C . GLN B 1 192 ? -3.479 23.656 8.867 1 98.12 192 GLN B C 1
ATOM 3887 O O . GLN B 1 192 ? -3.25 23.328 10.031 1 98.12 192 GLN B O 1
ATOM 3892 N N . TRP B 1 193 ? -2.604 24.344 8.094 1 97.69 193 TRP B N 1
ATOM 3893 C CA . TRP B 1 193 ? -1.486 25.062 8.688 1 97.69 193 TRP B CA 1
ATOM 3894 C C . TRP B 1 193 ? -1.954 26.391 9.289 1 97.69 193 TRP B C 1
ATOM 3896 O O . TRP B 1 193 ? -2.705 27.141 8.656 1 97.69 193 TRP B O 1
ATOM 3906 N N . SER B 1 194 ? -1.534 26.672 10.492 1 97.5 194 SER B N 1
ATOM 3907 C CA . SER B 1 194 ? -1.886 27.969 11.055 1 97.5 194 SER B CA 1
ATOM 3908 C C . SER B 1 194 ? -0.889 28.391 12.133 1 97.5 194 SER B C 1
ATOM 3910 O O . SER B 1 194 ? -0.267 27.547 12.773 1 97.5 194 SER B O 1
ATOM 3912 N N . SER B 1 195 ? -0.715 29.688 12.25 1 97.25 195 SER B N 1
ATOM 3913 C CA . SER B 1 195 ? -0.056 30.25 13.43 1 97.25 195 SER B CA 1
ATOM 3914 C C . SER B 1 195 ? -1.027 30.375 14.602 1 97.25 195 SER B C 1
ATOM 3916 O O . SER B 1 195 ? -2.221 30.609 14.398 1 97.25 195 SER B O 1
ATOM 3918 N N . PRO B 1 196 ? -0.471 30.219 15.867 1 97.88 196 PRO B N 1
ATOM 3919 C CA . PRO B 1 196 ? -1.352 30.516 17 1 97.88 196 PRO B CA 1
ATOM 3920 C C . PRO B 1 196 ? -1.979 31.906 16.891 1 97.88 196 PRO B C 1
ATOM 3922 O O . PRO B 1 196 ? -1.283 32.875 16.594 1 97.88 196 PRO B O 1
ATOM 3925 N N . GLY B 1 197 ? -3.246 31.938 17.062 1 97.19 197 GLY B N 1
ATOM 3926 C CA . GLY B 1 197 ? -3.961 33.219 16.953 1 97.19 197 GLY B CA 1
ATOM 3927 C C . GLY B 1 197 ? -4.688 33.375 15.625 1 97.19 197 GLY B C 1
ATOM 3928 O O . GLY B 1 197 ? -5.531 34.25 15.477 1 97.19 197 GLY B O 1
ATOM 3929 N N . THR B 1 198 ? -4.445 32.469 14.664 1 97.38 198 THR B N 1
ATOM 3930 C CA . THR B 1 198 ? -5.012 32.656 13.336 1 97.38 198 THR B CA 1
ATOM 3931 C C . THR B 1 198 ? -5.922 31.516 12.945 1 97.38 198 THR B C 1
ATOM 3933 O O . THR B 1 198 ? -6.574 31.547 11.898 1 97.38 198 THR B O 1
ATOM 3936 N N . PHE B 1 199 ? -6.055 30.5 13.773 1 98.06 199 PHE B N 1
ATOM 3937 C CA . PHE B 1 199 ? -6.758 29.266 13.453 1 98.06 199 PHE B CA 1
ATOM 3938 C C . PHE B 1 199 ? -8.242 29.516 13.234 1 98.06 199 PHE B C 1
ATOM 3940 O O . PHE B 1 199 ? -8.875 28.891 12.391 1 98.06 199 PHE B O 1
ATOM 3947 N N . ARG B 1 200 ? -8.82 30.531 13.898 1 97.62 200 ARG B N 1
ATOM 3948 C CA . ARG B 1 200 ? -10.266 30.734 13.977 1 97.62 200 ARG B CA 1
ATOM 3949 C C . ARG B 1 200 ? -10.82 31.234 12.648 1 97.62 200 ARG B C 1
ATOM 3951 O O . ARG B 1 200 ? -11.977 30.953 12.312 1 97.62 200 ARG B O 1
ATOM 3958 N N . GLU B 1 201 ? -9.984 31.875 11.953 1 97.38 201 GLU B N 1
ATOM 3959 C CA . GLU B 1 201 ? -10.492 32.469 10.719 1 97.38 201 GLU B CA 1
ATOM 3960 C C . GLU B 1 201 ? -11.016 31.406 9.766 1 97.38 201 GLU B C 1
ATOM 3962 O O . GLU B 1 201 ? -12.188 31.406 9.398 1 97.38 201 GLU B O 1
ATOM 3967 N N . VAL B 1 202 ? -10.164 30.469 9.422 1 98.25 202 VAL B N 1
ATOM 3968 C CA . VAL B 1 202 ? -10.555 29.422 8.484 1 98.25 202 VAL B CA 1
ATOM 3969 C C . VAL B 1 202 ? -11.516 28.453 9.172 1 98.25 202 VAL B C 1
ATOM 3971 O O . VAL B 1 202 ? -12.445 27.938 8.547 1 98.25 202 VAL B O 1
ATOM 3974 N N . SER B 1 203 ? -11.344 28.25 10.445 1 98.56 203 SER B N 1
ATOM 3975 C CA . SER B 1 203 ? -12.258 27.406 11.211 1 98.56 203 SER B CA 1
ATOM 3976 C C . SER B 1 203 ? -13.688 27.938 11.141 1 98.56 203 SER B C 1
ATOM 3978 O O . SER B 1 203 ? -14.641 27.156 11.023 1 98.56 203 SER B O 1
ATOM 3980 N N . GLY B 1 204 ? -13.82 29.219 11.234 1 98.56 204 GLY B N 1
ATOM 3981 C CA . GLY B 1 204 ? -15.133 29.828 11.109 1 98.56 204 GLY B CA 1
ATOM 3982 C C . GLY B 1 204 ? -15.773 29.594 9.75 1 98.56 204 GLY B C 1
ATOM 3983 O O . GLY B 1 204 ? -16.984 29.391 9.656 1 98.56 204 GLY B O 1
ATOM 3984 N N . ARG B 1 205 ? -14.977 29.641 8.711 1 98.75 205 ARG B N 1
ATOM 3985 C CA . ARG B 1 205 ? -15.477 29.344 7.371 1 98.75 205 ARG B CA 1
ATOM 3986 C C . ARG B 1 205 ? -15.938 27.906 7.266 1 98.75 205 ARG B C 1
ATOM 3988 O O . ARG B 1 205 ? -16.922 27.609 6.586 1 98.75 205 ARG B O 1
ATOM 3995 N N . LEU B 1 206 ? -15.242 26.984 7.918 1 98.81 206 LEU B N 1
ATOM 3996 C CA . LEU B 1 206 ? -15.672 25.594 7.957 1 98.81 206 LEU B CA 1
ATOM 3997 C C . LEU B 1 206 ? -17 25.469 8.703 1 98.81 206 LEU B C 1
ATOM 3999 O O . LEU B 1 206 ? -17.875 24.703 8.281 1 98.81 206 LEU B O 1
ATOM 4003 N N . ASP B 1 207 ? -17.156 26.219 9.844 1 98.75 207 ASP B N 1
ATOM 4004 C CA . ASP B 1 207 ? -18.422 26.219 10.57 1 98.75 207 ASP B CA 1
ATOM 4005 C C . ASP B 1 207 ? -19.578 26.625 9.664 1 98.75 207 ASP B C 1
ATOM 4007 O O . ASP B 1 207 ? -20.609 25.953 9.633 1 98.75 207 ASP B O 1
ATOM 4011 N N . ALA B 1 208 ? -19.344 27.656 8.977 1 98.69 208 ALA B N 1
ATOM 4012 C CA . ALA B 1 208 ? -20.375 28.156 8.078 1 98.69 208 ALA B CA 1
ATOM 4013 C C . ALA B 1 208 ? -20.719 27.125 7.016 1 98.69 208 ALA B C 1
ATOM 4015 O O . ALA B 1 208 ? -21.906 26.922 6.688 1 98.69 208 ALA B O 1
ATOM 4016 N N . ALA B 1 209 ? -19.719 26.469 6.445 1 98.81 209 ALA B N 1
ATOM 4017 C CA . ALA B 1 209 ? -19.938 25.438 5.438 1 98.81 209 ALA B CA 1
ATOM 4018 C C . ALA B 1 209 ? -20.719 24.266 6.012 1 98.81 209 ALA B C 1
ATOM 4020 O O . ALA B 1 209 ? -21.625 23.734 5.352 1 98.81 209 ALA B O 1
ATOM 4021 N N . ALA B 1 210 ? -20.375 23.812 7.203 1 98.81 210 ALA B N 1
ATOM 4022 C CA . ALA B 1 210 ? -21.078 22.719 7.867 1 98.81 210 ALA B CA 1
ATOM 4023 C C . ALA B 1 210 ? -22.531 23.094 8.148 1 98.81 210 ALA B C 1
ATOM 4025 O O . ALA B 1 210 ? -23.453 22.312 7.863 1 98.81 210 ALA B O 1
ATOM 4026 N N . GLU B 1 211 ? -22.719 24.281 8.672 1 98.69 211 GLU B N 1
ATOM 4027 C CA . GLU B 1 211 ? -24.062 24.75 9.016 1 98.69 211 GLU B CA 1
ATOM 4028 C C . GLU B 1 211 ? -24.953 24.844 7.773 1 98.69 211 GLU B C 1
ATOM 4030 O O . GLU B 1 211 ? -26.141 24.547 7.836 1 98.69 211 GLU B O 1
ATOM 4035 N N . LYS B 1 212 ? -24.422 25.25 6.703 1 98.5 212 LYS B N 1
ATOM 4036 C CA . LYS B 1 212 ? -25.141 25.375 5.445 1 98.5 212 LYS B CA 1
ATOM 4037 C C . LYS B 1 212 ? -25.797 24.062 5.047 1 98.5 212 LYS B C 1
ATOM 4039 O O . LYS B 1 212 ? -26.859 24.047 4.441 1 98.5 212 LYS B O 1
ATOM 4044 N N . ILE B 1 213 ? -25.156 22.969 5.441 1 98.56 213 ILE B N 1
ATOM 4045 C CA . ILE B 1 213 ? -25.703 21.672 5.035 1 98.56 213 ILE B CA 1
ATOM 4046 C C . ILE B 1 213 ? -26.344 20.984 6.234 1 98.56 213 ILE B C 1
ATOM 4048 O O . ILE B 1 213 ? -26.594 19.766 6.203 1 98.56 213 ILE B O 1
ATOM 4052 N N . GLY B 1 214 ? -26.453 21.641 7.344 1 98.69 214 GLY B N 1
ATOM 4053 C CA . GLY B 1 214 ? -27.156 21.156 8.508 1 98.69 214 GLY B CA 1
ATOM 4054 C C . GLY B 1 214 ? -26.312 20.25 9.391 1 98.69 214 GLY B C 1
ATOM 4055 O O . GLY B 1 214 ? -26.844 19.453 10.172 1 98.69 214 GLY B O 1
ATOM 4056 N N . ARG B 1 215 ? -25.016 20.297 9.242 1 98.69 215 ARG B N 1
ATOM 4057 C CA . ARG B 1 215 ? -24.125 19.516 10.094 1 98.69 215 ARG B CA 1
ATOM 4058 C C . ARG B 1 215 ? -23.625 20.328 11.281 1 98.69 215 ARG B C 1
ATOM 4060 O O . ARG B 1 215 ? -23.297 21.5 11.141 1 98.69 215 ARG B O 1
ATOM 4067 N N . ASP B 1 216 ? -23.609 19.672 12.453 1 98.62 216 ASP B N 1
ATOM 4068 C CA . ASP B 1 216 ? -23.016 20.281 13.633 1 98.62 216 ASP B CA 1
ATOM 4069 C C . ASP B 1 216 ? -21.5 20.422 13.484 1 98.62 216 ASP B C 1
ATOM 4071 O O . ASP B 1 216 ? -20.781 19.422 13.43 1 98.62 216 ASP B O 1
ATOM 4075 N N . PRO B 1 217 ? -21 21.625 13.414 1 98.25 217 PRO B N 1
ATOM 4076 C CA . PRO B 1 217 ? -19.562 21.812 13.219 1 98.25 217 PRO B CA 1
ATOM 4077 C C . PRO B 1 217 ? -18.719 21.141 14.297 1 98.25 217 PRO B C 1
ATOM 4079 O O . PRO B 1 217 ? -17.562 20.766 14.047 1 98.25 217 PRO B O 1
ATOM 4082 N N . ALA B 1 218 ? -19.297 20.922 15.445 1 97.62 218 ALA B N 1
ATOM 4083 C CA . ALA B 1 218 ? -18.562 20.359 16.578 1 97.62 218 ALA B CA 1
ATOM 4084 C C . ALA B 1 218 ? -18.203 18.906 16.328 1 97.62 218 ALA B C 1
ATOM 4086 O O . ALA B 1 218 ? -17.391 18.32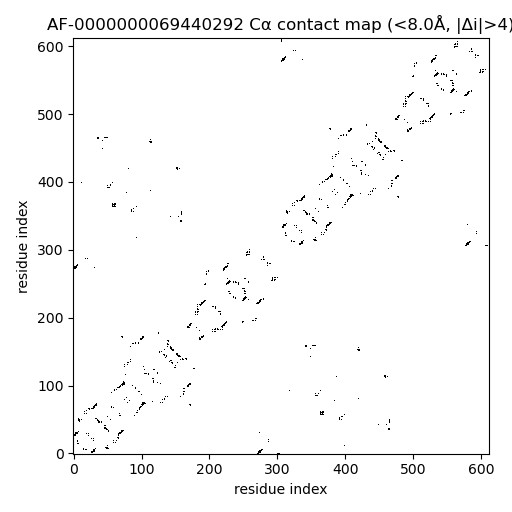8 17.047 1 97.62 218 ALA B O 1
ATOM 4087 N N . THR B 1 219 ? -18.812 18.297 15.297 1 98.31 219 THR B N 1
ATOM 4088 C CA . THR B 1 219 ? -18.562 16.891 14.992 1 98.31 219 THR B CA 1
ATOM 4089 C C . THR B 1 219 ? -17.297 16.719 14.156 1 98.31 219 THR B C 1
ATOM 4091 O O . THR B 1 219 ? -16.859 15.602 13.891 1 98.31 219 THR B O 1
ATOM 4094 N N . ILE B 1 220 ? -16.688 17.797 13.75 1 98.81 220 ILE B N 1
ATOM 4095 C CA . ILE B 1 220 ? -15.477 17.75 12.945 1 98.81 220 ILE B CA 1
ATOM 4096 C C . ILE B 1 220 ? -14.25 17.969 13.836 1 98.81 220 ILE B C 1
ATOM 4098 O O . ILE B 1 220 ? -14.117 19.016 14.469 1 98.81 220 ILE B O 1
ATOM 4102 N N . TRP B 1 221 ? -13.43 16.938 13.922 1 98.81 221 TRP B N 1
ATOM 4103 C CA . TRP B 1 221 ? -12.164 17.031 14.656 1 98.81 221 TRP B CA 1
ATOM 4104 C C . TRP B 1 221 ? -11.188 17.953 13.938 1 98.81 221 TRP B C 1
ATOM 4106 O O . TRP B 1 221 ? -10.945 17.812 12.742 1 98.81 221 TRP B O 1
ATOM 4116 N N . ARG B 1 222 ? -10.594 18.906 14.688 1 98.88 222 ARG B N 1
ATOM 4117 C CA . ARG B 1 222 ? -9.836 19.969 14.039 1 98.88 222 ARG B CA 1
ATOM 4118 C C . ARG B 1 222 ? -8.367 19.922 14.461 1 98.88 222 ARG B C 1
ATOM 4120 O O . ARG B 1 222 ? -8.055 19.969 15.648 1 98.88 222 ARG B O 1
ATOM 4127 N N . SER B 1 223 ? -7.504 19.828 13.438 1 98.88 223 SER B N 1
ATOM 4128 C CA . SER B 1 223 ? -6.074 19.766 13.719 1 98.88 223 SER B CA 1
ATOM 4129 C C . SER B 1 223 ? -5.316 20.875 13 1 98.88 223 SER B C 1
ATOM 4131 O O . SER B 1 223 ? -5.809 21.438 12.023 1 98.88 223 SER B O 1
ATOM 4133 N N . THR B 1 224 ? -4.164 21.219 13.531 1 98.81 224 THR B N 1
ATOM 4134 C CA . THR B 1 224 ? -3.236 22.188 12.938 1 98.81 224 THR B CA 1
ATOM 4135 C C . THR B 1 224 ? -1.791 21.781 13.227 1 98.81 224 THR B C 1
ATOM 4137 O O . THR B 1 224 ? -1.539 20.828 13.961 1 98.81 224 THR B O 1
ATOM 4140 N N . GLN B 1 225 ? -0.866 22.406 12.523 1 98.38 225 GLN B N 1
ATOM 4141 C CA . GLN B 1 225 ? 0.561 22.203 12.758 1 98.38 225 GLN B CA 1
ATOM 4142 C C . GLN B 1 225 ? 1.354 23.469 12.438 1 98.38 225 GLN B C 1
ATOM 4144 O O . GLN B 1 225 ? 0.87 24.344 11.719 1 98.38 225 GLN B O 1
ATOM 4149 N N . ALA B 1 226 ? 2.461 23.531 12.977 1 97.81 226 ALA B N 1
ATOM 4150 C CA . ALA B 1 226 ? 3.561 24.438 12.656 1 97.81 226 ALA B CA 1
ATOM 4151 C C . ALA B 1 226 ? 4.902 23.703 12.711 1 97.81 226 ALA B C 1
ATOM 4153 O O . ALA B 1 226 ? 5.035 22.688 13.391 1 97.81 226 ALA B O 1
ATOM 4154 N N . ARG B 1 227 ? 5.863 24.234 11.945 1 97.31 227 ARG B N 1
ATOM 4155 C CA . ARG B 1 227 ? 7.215 23.734 12.172 1 97.31 227 ARG B CA 1
ATOM 4156 C C . ARG B 1 227 ? 7.707 24.109 13.57 1 97.31 227 ARG B C 1
ATOM 4158 O O . ARG B 1 227 ? 7.344 25.156 14.102 1 97.31 227 ARG B O 1
ATOM 4165 N N . VAL B 1 228 ? 8.508 23.188 14.102 1 97.62 228 VAL B N 1
ATOM 4166 C CA . VAL B 1 228 ? 8.992 23.406 15.461 1 97.62 228 VAL B CA 1
ATOM 4167 C C . VAL B 1 228 ? 10.508 23.266 15.492 1 97.62 228 VAL B C 1
ATOM 4169 O O . VAL B 1 228 ? 11.07 22.344 14.898 1 97.62 228 VAL B O 1
ATOM 4172 N N . ILE B 1 229 ? 11.18 24.219 16.141 1 97 229 ILE B N 1
ATOM 4173 C CA . ILE B 1 229 ? 12.617 24.172 16.391 1 97 229 ILE B CA 1
ATOM 4174 C C . ILE B 1 229 ? 12.883 24.312 17.891 1 97 229 ILE B C 1
ATOM 4176 O O . ILE B 1 229 ? 12.68 25.375 18.469 1 97 229 ILE B O 1
ATOM 4180 N N . VAL B 1 230 ? 13.336 23.234 18.469 1 97.56 230 VAL B N 1
ATOM 4181 C CA . VAL B 1 230 ? 13.711 23.281 19.891 1 97.56 230 VAL B CA 1
ATOM 4182 C C . VAL B 1 230 ? 15.133 23.828 20.016 1 97.56 230 VAL B C 1
ATOM 4184 O O . VAL B 1 230 ? 16.062 23.312 19.391 1 97.56 230 VAL B O 1
ATOM 4187 N N . THR B 1 231 ? 15.289 24.875 20.828 1 96.44 231 THR B N 1
ATOM 4188 C CA . THR B 1 231 ? 16.594 25.516 20.984 1 96.44 231 THR B CA 1
ATOM 4189 C C . THR B 1 231 ? 17.109 25.344 22.406 1 96.44 231 THR B C 1
ATOM 4191 O O . THR B 1 231 ? 16.344 25.109 23.344 1 96.44 231 THR B O 1
ATOM 4194 N N . ASP B 1 232 ? 18.391 25.359 22.578 1 91.56 232 ASP B N 1
ATOM 4195 C CA . ASP B 1 232 ? 19 25.125 23.875 1 91.56 232 ASP B CA 1
ATOM 4196 C C . ASP B 1 232 ? 19.938 26.266 24.266 1 91.56 232 ASP B C 1
ATOM 4198 O O . ASP B 1 232 ? 20.719 26.141 25.203 1 91.56 232 ASP B O 1
ATOM 4202 N N . GLY B 1 233 ? 19.953 27.391 23.531 1 93.75 233 GLY B N 1
ATOM 4203 C CA . GLY B 1 233 ? 20.781 28.547 23.828 1 93.75 233 GLY B CA 1
ATOM 4204 C C . GLY B 1 233 ? 20.578 29.688 22.859 1 93.75 233 GLY B C 1
ATOM 4205 O O . GLY B 1 233 ? 19.797 29.594 21.922 1 93.75 233 GLY B O 1
ATOM 4206 N N . PRO B 1 234 ? 21.359 30.719 23.188 1 94.56 234 PRO B N 1
ATOM 4207 C CA . PRO B 1 234 ? 21.156 31.938 22.391 1 94.56 234 PRO B CA 1
ATOM 4208 C C . PRO B 1 234 ? 21.531 31.75 20.922 1 94.56 234 PRO B C 1
ATOM 4210 O O . PRO B 1 234 ? 20.859 32.312 20.047 1 94.56 234 PRO B O 1
ATOM 4213 N N . GLN B 1 235 ? 22.531 31.016 20.703 1 95.44 235 GLN B N 1
ATOM 4214 C CA . GLN B 1 235 ? 22.984 30.828 19.328 1 95.44 235 GLN B CA 1
ATOM 4215 C C . GLN B 1 235 ? 21.953 30.031 18.516 1 95.44 235 GLN B C 1
ATOM 4217 O O . GLN B 1 235 ? 21.625 30.406 17.391 1 95.44 235 GLN B O 1
ATOM 4222 N N . SER B 1 236 ? 21.516 28.938 19.047 1 94.56 236 SER B N 1
ATOM 4223 C CA . SER B 1 236 ? 20.5 28.141 18.359 1 94.56 236 SER B CA 1
ATOM 4224 C C . SER B 1 236 ? 19.203 28.922 18.203 1 94.56 236 SER B C 1
ATOM 4226 O O . SER B 1 236 ? 18.484 28.734 17.219 1 94.56 236 SER B O 1
ATOM 4228 N N . GLU B 1 237 ? 18.906 29.781 19.109 1 96.38 237 GLU B N 1
ATOM 4229 C CA . GLU B 1 237 ? 17.703 30.594 19.016 1 96.38 237 GLU B CA 1
ATOM 4230 C C . GLU B 1 237 ? 17.797 31.594 17.859 1 96.38 237 GLU B C 1
ATOM 4232 O O . GLU B 1 237 ? 16.812 31.828 17.156 1 96.38 237 GLU B O 1
ATOM 4237 N N . ALA B 1 238 ? 18.984 32.125 17.734 1 96.56 238 ALA B N 1
ATOM 4238 C CA . ALA B 1 238 ? 19.188 33.094 16.641 1 96.56 238 ALA B CA 1
ATOM 4239 C C . ALA B 1 238 ? 19.016 32.406 15.289 1 96.56 238 ALA B C 1
ATOM 4241 O O . ALA B 1 238 ? 18.406 32.969 14.375 1 96.56 238 ALA B O 1
ATOM 4242 N N . ARG B 1 239 ? 19.641 31.328 15.203 1 95.31 239 ARG B N 1
ATOM 4243 C CA . ARG B 1 239 ? 19.516 30.578 13.961 1 95.31 239 ARG B CA 1
ATOM 4244 C C . ARG B 1 239 ? 18.062 30.219 13.688 1 95.31 239 ARG B C 1
ATOM 4246 O O . ARG B 1 239 ? 17.609 30.297 12.539 1 95.31 239 ARG B O 1
ATOM 4253 N N . ALA B 1 240 ? 17.297 29.781 14.672 1 96.94 240 ALA B N 1
ATOM 4254 C CA . ALA B 1 240 ? 15.875 29.438 14.547 1 96.94 240 ALA B CA 1
ATOM 4255 C C . ALA B 1 240 ? 15.055 30.656 14.125 1 96.94 240 ALA B C 1
ATOM 4257 O O . ALA B 1 240 ? 14.125 30.531 13.32 1 96.94 240 ALA B O 1
ATOM 4258 N N . ALA B 1 241 ? 15.406 31.766 14.664 1 96.75 241 ALA B N 1
ATOM 4259 C CA . ALA B 1 241 ? 14.703 33 14.32 1 96.75 241 ALA B CA 1
ATOM 4260 C C . ALA B 1 241 ? 14.875 33.344 12.844 1 96.75 241 ALA B C 1
ATOM 4262 O O . ALA B 1 241 ? 13.93 33.781 12.195 1 96.75 241 ALA B O 1
ATOM 4263 N N . GLU B 1 242 ? 15.992 33.188 12.352 1 96.94 242 GLU B N 1
ATOM 4264 C CA . GLU B 1 242 ? 16.266 33.406 10.938 1 96.94 242 GLU B CA 1
ATOM 4265 C C . GLU B 1 242 ? 15.445 32.438 10.062 1 96.94 242 GLU B C 1
ATOM 4267 O O . GLU B 1 242 ? 14.875 32.875 9.055 1 96.94 242 GLU B O 1
ATOM 4272 N N . THR B 1 243 ? 15.461 31.219 10.461 1 95 243 THR B N 1
ATOM 4273 C CA . THR B 1 243 ? 14.68 30.219 9.734 1 95 243 THR B CA 1
ATOM 4274 C C . THR B 1 243 ? 13.195 30.594 9.734 1 95 243 THR B C 1
ATOM 4276 O O . THR B 1 243 ? 12.539 30.516 8.695 1 95 243 THR B O 1
ATOM 4279 N N . ALA B 1 244 ? 12.711 30.922 10.891 1 95.25 244 ALA B N 1
ATOM 4280 C CA . ALA B 1 244 ? 11.305 31.297 11.023 1 95.25 244 ALA B CA 1
ATOM 4281 C C . ALA B 1 244 ? 10.961 32.5 10.133 1 95.25 244 ALA B C 1
ATOM 4283 O O . ALA B 1 244 ? 9.914 32.5 9.484 1 95.25 244 ALA B O 1
ATOM 4284 N N . ALA B 1 245 ? 11.852 33.406 10.07 1 95.12 245 ALA B N 1
ATOM 4285 C CA . ALA B 1 245 ? 11.625 34.625 9.289 1 95.12 245 ALA B CA 1
ATOM 4286 C C . ALA B 1 245 ? 11.578 34.312 7.797 1 95.12 245 ALA B C 1
ATOM 4288 O O . ALA B 1 245 ? 10.867 34.969 7.043 1 95.12 245 ALA B O 1
ATOM 4289 N N . ALA B 1 246 ? 12.211 33.344 7.398 1 94.38 246 ALA B N 1
ATOM 4290 C CA . ALA B 1 246 ? 12.328 33.031 5.98 1 94.38 246 ALA B CA 1
ATOM 4291 C C . ALA B 1 246 ? 11.289 32 5.555 1 94.38 246 ALA B C 1
ATOM 4293 O O . ALA B 1 246 ? 11.102 31.75 4.359 1 94.38 246 ALA B O 1
ATOM 4294 N N . SER B 1 247 ? 10.586 31.469 6.496 1 93.62 247 SER B N 1
ATOM 4295 C CA . SER B 1 247 ? 9.711 30.344 6.211 1 93.62 247 SER B CA 1
ATOM 4296 C C . SER B 1 247 ? 8.328 30.812 5.758 1 93.62 247 SER B C 1
ATOM 4298 O O . SER B 1 247 ? 7.73 31.688 6.391 1 93.62 247 SER B O 1
ATOM 4300 N N . PRO B 1 248 ? 7.832 30.156 4.684 1 90.81 248 PRO B N 1
ATOM 4301 C CA . PRO B 1 248 ? 6.465 30.469 4.266 1 90.81 248 PRO B CA 1
ATOM 4302 C C . PRO B 1 248 ? 5.406 29.797 5.137 1 90.81 248 PRO B C 1
ATOM 4304 O O . PRO B 1 248 ? 4.223 30.125 5.047 1 90.81 248 PRO B O 1
ATOM 4307 N N . ILE B 1 249 ? 5.785 28.859 5.961 1 93.38 249 ILE B N 1
ATOM 4308 C CA . ILE B 1 249 ? 4.891 28.156 6.879 1 93.38 249 ILE B CA 1
ATOM 4309 C C . ILE B 1 249 ? 5.227 28.547 8.32 1 93.38 249 ILE B C 1
ATOM 4311 O O . ILE B 1 249 ? 6.367 28.891 8.625 1 93.38 249 ILE B O 1
ATOM 4315 N N . PRO B 1 250 ? 4.234 28.484 9.164 1 96.5 250 PRO B N 1
ATOM 4316 C CA . PRO B 1 250 ? 4.477 28.906 10.547 1 96.5 250 PRO B CA 1
ATOM 4317 C C . PRO B 1 250 ? 5.57 28.078 11.227 1 96.5 250 PRO B C 1
ATOM 4319 O O . PRO B 1 250 ? 5.633 26.859 11.047 1 96.5 250 PRO B O 1
ATOM 4322 N N . VAL B 1 251 ? 6.438 28.797 11.945 1 97.5 251 VAL B N 1
ATOM 4323 C CA . VAL B 1 251 ? 7.512 28.156 12.695 1 97.5 251 VAL B CA 1
ATOM 4324 C C . VAL B 1 251 ? 7.461 28.609 14.156 1 97.5 251 VAL B C 1
ATOM 4326 O O . VAL B 1 251 ? 7.414 29.812 14.43 1 97.5 251 VAL B O 1
ATOM 4329 N N . LEU B 1 252 ? 7.371 27.734 15.055 1 98.19 252 LEU B N 1
ATOM 4330 C CA . LEU B 1 252 ? 7.539 27.984 16.484 1 98.19 252 LEU B CA 1
ATOM 4331 C C . LEU B 1 252 ? 8.914 27.531 16.953 1 98.19 252 LEU B C 1
ATOM 4333 O O . LEU B 1 252 ? 9.391 26.469 16.578 1 98.19 252 LEU B O 1
ATOM 4337 N N . TYR B 1 253 ? 9.609 28.406 17.734 1 97.69 253 TYR B N 1
ATOM 4338 C CA . TYR B 1 253 ? 10.953 28.031 18.156 1 97.69 253 TYR B CA 1
ATOM 4339 C C . TYR B 1 253 ? 11.242 28.516 19.578 1 97.69 253 TYR B C 1
ATOM 4341 O O . TYR B 1 253 ? 10.562 29.406 20.078 1 97.69 253 TYR B O 1
ATOM 4349 N N . GLY B 1 254 ? 12.211 27.984 20.25 1 97.75 254 GLY B N 1
ATOM 4350 C CA . GLY B 1 254 ? 12.602 28.234 21.625 1 97.75 254 GLY B CA 1
ATOM 4351 C C . GLY B 1 254 ? 12.797 26.969 22.438 1 97.75 254 GLY B C 1
ATOM 4352 O O . GLY B 1 254 ? 12.922 25.875 21.875 1 97.75 254 GLY B O 1
ATOM 4353 N N . THR B 1 255 ? 12.898 27.172 23.75 1 97.19 255 THR B N 1
ATOM 4354 C CA . THR B 1 255 ? 12.852 26 24.609 1 97.19 255 THR B CA 1
ATOM 4355 C C . THR B 1 255 ? 11.5 25.312 24.484 1 97.19 255 THR B C 1
ATOM 4357 O O . THR B 1 255 ? 10.523 25.906 24.016 1 97.19 255 THR B O 1
ATOM 4360 N N . ALA B 1 256 ? 11.438 24.062 24.875 1 97.88 256 ALA B N 1
ATOM 4361 C CA . ALA B 1 256 ? 10.18 23.328 24.844 1 97.88 256 ALA B CA 1
ATOM 4362 C C . ALA B 1 256 ? 9.078 24.078 25.594 1 97.88 256 ALA B C 1
ATOM 4364 O O . ALA B 1 256 ? 7.934 24.141 25.125 1 97.88 256 ALA B O 1
ATOM 4365 N N . GLU B 1 257 ? 9.445 24.672 26.703 1 97.81 257 GLU B N 1
ATOM 4366 C CA . GLU B 1 257 ? 8.477 25.406 27.5 1 97.81 257 GLU B CA 1
ATOM 4367 C C . GLU B 1 257 ? 7.969 26.641 26.75 1 97.81 257 GLU B C 1
ATOM 4369 O O . GLU B 1 257 ? 6.773 26.938 26.781 1 97.81 257 GLU B O 1
ATOM 4374 N N . ARG B 1 258 ? 8.867 27.328 26.094 1 97.81 258 ARG B N 1
ATOM 4375 C CA . ARG B 1 258 ? 8.477 28.516 25.344 1 97.81 258 ARG B CA 1
ATOM 4376 C C . ARG B 1 258 ? 7.59 28.141 24.156 1 97.81 258 ARG B C 1
ATOM 4378 O O . ARG B 1 258 ? 6.652 28.859 23.812 1 97.81 258 ARG B O 1
ATOM 4385 N N . ILE B 1 259 ? 7.926 27.062 23.484 1 98.25 259 ILE B N 1
ATOM 4386 C CA . ILE B 1 259 ? 7.109 26.562 22.391 1 98.25 259 ILE B CA 1
ATOM 4387 C C . ILE B 1 259 ? 5.707 26.234 22.891 1 98.25 259 ILE B C 1
ATOM 4389 O O . ILE B 1 259 ? 4.711 26.609 22.266 1 98.25 259 ILE B O 1
ATOM 4393 N N . ALA B 1 260 ? 5.594 25.578 24.031 1 98.19 260 ALA B N 1
ATOM 4394 C CA . ALA B 1 260 ? 4.297 25.266 24.625 1 98.19 260 ALA B CA 1
ATOM 4395 C C . ALA B 1 260 ? 3.508 26.547 24.906 1 98.19 260 ALA B C 1
ATOM 4397 O O . ALA B 1 260 ? 2.303 26.609 24.656 1 98.19 260 ALA B O 1
ATOM 4398 N N . GLU B 1 261 ? 4.219 27.516 25.438 1 98.12 261 GLU B N 1
ATOM 4399 C CA . GLU B 1 261 ? 3.572 28.797 25.688 1 98.12 261 GLU B CA 1
ATOM 4400 C C . GLU B 1 261 ? 3.029 29.406 24.391 1 98.12 261 GLU B C 1
ATOM 4402 O O . GLU B 1 261 ? 1.93 29.969 24.375 1 98.12 261 GLU B O 1
ATOM 4407 N N . GLN B 1 262 ? 3.838 29.344 23.344 1 98.12 262 GLN B N 1
ATOM 4408 C CA . GLN B 1 262 ? 3.432 29.875 22.047 1 98.12 262 GLN B CA 1
ATOM 4409 C C . GLN B 1 262 ? 2.193 29.156 21.531 1 98.12 262 GLN B C 1
ATOM 4411 O O . GLN B 1 262 ? 1.389 29.734 20.797 1 98.12 262 GLN B O 1
ATOM 4416 N N . MET B 1 263 ? 1.943 27.875 21.875 1 98.31 263 MET B N 1
ATOM 4417 C CA . MET B 1 263 ? 0.857 27.047 21.359 1 98.31 263 MET B CA 1
ATOM 4418 C C . MET B 1 263 ? -0.43 27.297 22.141 1 98.31 263 MET B C 1
ATOM 4420 O O . MET B 1 263 ? -1.513 26.906 21.703 1 98.31 263 MET B O 1
ATOM 4424 N N . ALA B 1 264 ? -0.375 27.938 23.266 1 97.38 264 ALA B N 1
ATOM 4425 C CA . ALA B 1 264 ? -1.479 28.078 24.203 1 97.38 264 ALA B CA 1
ATOM 4426 C C . ALA B 1 264 ? -2.701 28.703 23.531 1 97.38 264 ALA B C 1
ATOM 4428 O O . ALA B 1 264 ? -3.832 28.266 23.766 1 97.38 264 ALA B O 1
ATOM 4429 N N . PRO B 1 265 ? -2.537 29.688 22.656 1 97.94 265 PRO B N 1
ATOM 4430 C CA . PRO B 1 265 ? -3.709 30.297 22.016 1 97.94 265 PRO B CA 1
ATOM 4431 C C . PRO B 1 265 ? -4.535 29.281 21.219 1 97.94 265 PRO B C 1
ATOM 4433 O O . PRO B 1 265 ? -5.754 29.438 21.109 1 97.94 265 PRO B O 1
ATOM 4436 N N . TRP B 1 266 ? -3.936 28.234 20.672 1 98.25 266 TRP B N 1
ATOM 4437 C CA . TRP B 1 266 ? -4.652 27.219 19.906 1 98.25 266 TRP B CA 1
ATOM 4438 C C . TRP B 1 266 ? -5.719 26.531 20.75 1 98.25 266 TRP B C 1
ATOM 4440 O O . TRP B 1 266 ? -6.766 26.141 20.234 1 98.25 266 TRP B O 1
ATOM 4450 N N . THR B 1 267 ? -5.488 26.422 22.031 1 95.38 267 THR B N 1
ATOM 4451 C CA . THR B 1 267 ? -6.465 25.812 22.938 1 95.38 267 THR B CA 1
ATOM 4452 C C . THR B 1 267 ? -7.766 26.609 22.938 1 95.38 267 THR B C 1
ATOM 4454 O O . THR B 1 267 ? -8.852 26.031 22.922 1 95.38 267 THR B O 1
ATOM 4457 N N . GLN B 1 268 ? -7.641 27.875 22.922 1 95.06 268 GLN B N 1
ATOM 4458 C CA . GLN B 1 268 ? -8.805 28.766 22.969 1 95.06 268 GLN B CA 1
ATOM 4459 C C . GLN B 1 268 ? -9.438 28.922 21.594 1 95.06 268 GLN B C 1
ATOM 4461 O O . GLN B 1 268 ? -10.57 29.391 21.469 1 95.06 268 GLN B O 1
ATOM 4466 N N . GLU B 1 269 ? -8.711 28.516 20.578 1 97.56 269 GLU B N 1
ATOM 4467 C CA . GLU B 1 269 ? -9.18 28.703 19.203 1 97.56 269 GLU B CA 1
ATOM 4468 C C . GLU B 1 269 ? -9.953 27.5 18.703 1 97.56 269 GLU B C 1
ATOM 4470 O O . GLU B 1 269 ? -10.422 27.469 17.562 1 97.56 269 GLU B O 1
ATOM 4475 N N . GLY B 1 270 ? -10.094 26.5 19.531 1 95.69 270 GLY B N 1
ATOM 4476 C CA . GLY B 1 270 ? -10.891 25.344 19.172 1 95.69 270 GLY B CA 1
ATOM 4477 C C . GLY B 1 270 ? -10.07 24.25 18.5 1 95.69 270 GLY B C 1
ATOM 4478 O O . GLY B 1 270 ? -10.625 23.359 17.828 1 95.69 270 GLY B O 1
ATOM 4479 N N . VAL B 1 271 ? -8.758 24.312 18.656 1 98.44 271 VAL B N 1
ATOM 4480 C CA . VAL B 1 271 ? -7.906 23.25 18.125 1 98.44 271 VAL B CA 1
ATOM 4481 C C . VAL B 1 271 ? -8.039 22 18.984 1 98.44 271 VAL B C 1
ATOM 4483 O O . VAL B 1 271 ? -7.887 22.062 20.203 1 98.44 271 VAL B O 1
ATOM 4486 N N . ASP B 1 272 ? -8.383 20.875 18.328 1 98.38 272 ASP B N 1
ATOM 4487 C CA . ASP B 1 272 ? -8.477 19.594 19.031 1 98.38 272 ASP B CA 1
ATOM 4488 C C . ASP B 1 272 ? -7.121 18.891 19.094 1 98.38 272 ASP B C 1
ATOM 4490 O O . ASP B 1 272 ? -6.852 18.125 20.016 1 98.38 272 ASP B O 1
ATOM 4494 N N . GLU B 1 273 ? -6.285 19.156 18.094 1 98.69 273 GLU B N 1
ATOM 4495 C CA . GLU B 1 273 ? -5.055 18.391 17.938 1 98.69 273 GLU B CA 1
ATOM 4496 C C . GLU B 1 273 ? -3.961 19.234 17.281 1 98.69 273 GLU B C 1
ATOM 4498 O O . GLU B 1 273 ? -4.211 19.922 16.281 1 98.69 273 GLU B O 1
ATOM 4503 N N . VAL B 1 274 ? -2.77 19.234 17.844 1 98.75 274 VAL B N 1
ATOM 4504 C CA . VAL B 1 274 ? -1.591 19.844 17.234 1 98.75 274 VAL B CA 1
ATOM 4505 C C . VAL B 1 274 ? -0.632 18.75 16.75 1 98.75 274 VAL B C 1
ATOM 4507 O O . VAL B 1 274 ? -0.265 17.859 17.531 1 98.75 274 VAL B O 1
ATOM 4510 N N . ILE B 1 275 ? -0.287 18.828 15.516 1 98.81 275 ILE B N 1
ATOM 4511 C CA . ILE B 1 275 ? 0.619 17.859 14.898 1 98.81 275 ILE B CA 1
ATOM 4512 C C . ILE B 1 275 ? 2.021 18.453 14.805 1 98.81 275 ILE B C 1
ATOM 4514 O O . ILE B 1 275 ? 2.207 19.547 14.258 1 98.81 275 ILE B O 1
ATOM 4518 N N . LEU B 1 276 ? 2.99 17.766 15.32 1 98.5 276 LEU B N 1
ATOM 4519 C CA . LEU B 1 276 ? 4.363 18.25 15.391 1 98.5 276 LEU B CA 1
ATOM 4520 C C . LEU B 1 276 ? 5.25 17.516 14.391 1 98.5 276 LEU B C 1
ATOM 4522 O O . LEU B 1 276 ? 5.637 16.375 14.625 1 98.5 276 LEU B O 1
ATOM 4526 N N . PRO B 1 277 ? 5.656 18.188 13.328 1 98 277 PRO B N 1
ATOM 4527 C CA . PRO B 1 277 ? 6.555 17.531 12.367 1 98 277 PRO B CA 1
ATOM 4528 C C . PRO B 1 277 ? 7.977 17.391 12.906 1 98 277 PRO B C 1
ATOM 4530 O O . PRO B 1 277 ? 8.445 18.234 13.664 1 98 277 PRO B O 1
ATOM 4533 N N . ASP B 1 278 ? 8.656 16.406 12.453 1 96.56 278 ASP B N 1
ATOM 4534 C CA . ASP B 1 278 ? 10.008 16.188 12.969 1 96.56 278 ASP B CA 1
ATOM 4535 C C . ASP B 1 278 ? 11.055 16.719 12 1 96.56 278 ASP B C 1
ATOM 4537 O O . ASP B 1 278 ? 12.234 16.375 12.094 1 96.56 278 ASP B O 1
ATOM 4541 N N . HIS B 1 279 ? 10.719 17.562 11.07 1 90.88 279 HIS B N 1
ATOM 4542 C CA . HIS B 1 279 ? 11.57 18.078 10.008 1 90.88 279 HIS B CA 1
ATOM 4543 C C . HIS B 1 279 ? 12.828 18.734 10.578 1 90.88 279 HIS B C 1
ATOM 4545 O O . HIS B 1 279 ? 13.898 18.656 9.961 1 90.88 279 HIS B O 1
ATOM 4551 N N . LEU B 1 280 ? 12.648 19.406 11.703 1 91.88 280 LEU B N 1
ATOM 4552 C CA . LEU B 1 280 ? 13.719 20.234 12.234 1 91.88 280 LEU B CA 1
ATOM 4553 C C . LEU B 1 280 ? 14.094 19.797 13.648 1 91.88 280 LEU B C 1
ATOM 4555 O O . LEU B 1 280 ? 14.539 20.625 14.453 1 91.88 280 LEU B O 1
ATOM 4559 N N . LEU B 1 281 ? 13.836 18.5 13.984 1 93.81 281 LEU B N 1
ATOM 4560 C CA . LEU B 1 281 ? 14.07 18.016 15.344 1 93.81 281 LEU B CA 1
ATOM 4561 C C . LEU B 1 281 ? 15.281 17.094 15.391 1 93.81 281 LEU B C 1
ATOM 4563 O O . LEU B 1 281 ? 15.516 16.422 16.406 1 93.81 281 LEU B O 1
ATOM 4567 N N . GLY B 1 282 ? 15.992 17.078 14.273 1 88.12 282 GLY B N 1
ATOM 4568 C CA . GLY B 1 282 ? 17.156 16.203 14.219 1 88.12 282 GLY B CA 1
ATOM 4569 C C . GLY B 1 282 ? 16.812 14.766 13.867 1 88.12 282 GLY B C 1
ATOM 4570 O O . GLY B 1 282 ? 15.773 14.508 13.266 1 88.12 282 GLY B O 1
ATOM 4571 N N . SER B 1 283 ? 17.812 13.867 14.148 1 86.81 283 SER B N 1
ATOM 4572 C CA . SER B 1 283 ? 17.641 12.453 13.844 1 86.81 283 SER B CA 1
ATOM 4573 C C . SER B 1 283 ? 18.016 11.578 15.039 1 86.81 283 SER B C 1
ATOM 4575 O O . SER B 1 283 ? 18.594 12.062 16.016 1 86.81 283 SER B O 1
ATOM 4577 N N . GLY B 1 284 ? 17.516 10.328 14.992 1 88.5 284 GLY B N 1
ATOM 4578 C CA . GLY B 1 284 ? 17.891 9.367 16.031 1 88.5 284 GLY B CA 1
ATOM 4579 C C . GLY B 1 284 ? 17.484 9.812 17.422 1 88.5 284 GLY B C 1
ATOM 4580 O O . GLY B 1 284 ? 16.344 10.195 17.656 1 88.5 284 GLY B O 1
ATOM 4581 N N . SER B 1 285 ? 18.469 9.758 18.312 1 90.81 285 SER B N 1
ATOM 4582 C CA . SER B 1 285 ? 18.219 10.039 19.719 1 90.81 285 SER B CA 1
ATOM 4583 C C . SER B 1 285 ? 17.891 11.516 19.938 1 90.81 285 SER B C 1
ATOM 4585 O O . SER B 1 285 ? 17.094 11.859 20.797 1 90.81 285 SER B O 1
ATOM 4587 N N . ALA B 1 286 ? 18.484 12.383 19.156 1 92 286 ALA B N 1
ATOM 4588 C CA . ALA B 1 286 ? 18.234 13.812 19.297 1 92 286 ALA B CA 1
ATOM 4589 C C . ALA B 1 286 ? 16.766 14.133 19.016 1 92 286 ALA B C 1
ATOM 4591 O O . ALA B 1 286 ? 16.172 14.977 19.688 1 92 286 ALA B O 1
ATOM 4592 N N . ARG B 1 287 ? 16.219 13.516 18.031 1 94.81 287 ARG B N 1
ATOM 4593 C CA . ARG B 1 287 ? 14.82 13.695 17.703 1 94.81 287 ARG B CA 1
ATOM 4594 C C . ARG B 1 287 ? 13.922 13.234 18.844 1 94.81 287 ARG B C 1
ATOM 4596 O O . ARG B 1 287 ? 12.969 13.93 19.203 1 94.81 287 ARG B O 1
ATOM 4603 N N . ARG B 1 288 ? 14.211 12.086 19.375 1 94.88 288 ARG B N 1
ATOM 4604 C CA . ARG B 1 288 ? 13.422 11.562 20.484 1 94.88 288 ARG B CA 1
ATOM 4605 C C . ARG B 1 288 ? 13.523 12.469 21.719 1 94.88 288 ARG B C 1
ATOM 4607 O O . ARG B 1 288 ? 12.531 12.727 22.391 1 94.88 288 ARG B O 1
ATOM 4614 N N . ASP B 1 289 ? 14.758 12.938 21.953 1 95.06 289 ASP B N 1
ATOM 4615 C CA . ASP B 1 289 ? 14.961 13.844 23.078 1 95.06 289 ASP B CA 1
ATOM 4616 C C . ASP B 1 289 ? 14.117 15.109 22.922 1 95.06 289 ASP B C 1
ATOM 4618 O O . ASP B 1 289 ? 13.531 15.602 23.891 1 95.06 289 ASP B O 1
ATOM 4622 N N . ALA B 1 290 ? 14.125 15.609 21.719 1 96.56 290 ALA B N 1
ATOM 4623 C CA . ALA B 1 290 ? 13.32 16.797 21.453 1 96.56 290 ALA B CA 1
ATOM 4624 C C . ALA B 1 290 ? 11.836 16.531 21.688 1 96.56 290 ALA B C 1
ATOM 4626 O O . ALA B 1 290 ? 11.141 17.328 22.312 1 96.56 290 ALA B O 1
ATOM 4627 N N . TYR B 1 291 ? 11.32 15.375 21.234 1 97.56 291 TYR B N 1
ATOM 4628 C CA . TYR B 1 291 ? 9.922 15.023 21.422 1 97.56 291 TYR B CA 1
ATOM 4629 C C . TYR B 1 291 ? 9.625 14.797 22.906 1 97.56 291 TYR B C 1
ATOM 4631 O O . TYR B 1 291 ? 8.539 15.148 23.391 1 97.56 291 TYR B O 1
ATOM 4639 N N . ASP B 1 292 ? 10.562 14.219 23.641 1 97.12 292 ASP B N 1
ATOM 4640 C CA . ASP B 1 292 ? 10.391 14.055 25.078 1 97.12 292 ASP B CA 1
ATOM 4641 C C . ASP B 1 292 ? 10.227 15.398 25.781 1 97.12 292 ASP B C 1
ATOM 4643 O O . ASP B 1 292 ? 9.344 15.57 26.625 1 97.12 292 ASP B O 1
ATOM 4647 N N . ALA B 1 293 ? 11.109 16.312 25.422 1 97.25 293 ALA B N 1
ATOM 4648 C CA . ALA B 1 293 ? 11.047 17.656 26.016 1 97.25 293 ALA B CA 1
ATOM 4649 C C . ALA B 1 293 ? 9.719 18.328 25.672 1 97.25 293 ALA B C 1
ATOM 4651 O O . ALA B 1 293 ? 9.102 18.953 26.547 1 97.25 293 ALA B O 1
ATOM 4652 N N . LEU B 1 294 ? 9.32 18.203 24.453 1 97.94 294 LEU B N 1
ATOM 4653 C CA . LEU B 1 294 ? 8.062 18.812 24.031 1 97.94 294 LEU B CA 1
ATOM 4654 C C . LEU B 1 294 ? 6.883 18.156 24.734 1 97.94 294 LEU B C 1
ATOM 4656 O O . LEU B 1 294 ? 5.977 18.844 25.219 1 97.94 294 LEU B O 1
ATOM 4660 N N . ALA B 1 295 ? 6.855 16.844 24.781 1 97.19 295 ALA B N 1
ATOM 4661 C CA . ALA B 1 295 ? 5.77 16.125 25.453 1 97.19 295 ALA B CA 1
ATOM 4662 C C . ALA B 1 295 ? 5.605 16.578 26.891 1 97.19 295 ALA B C 1
ATOM 4664 O O . ALA B 1 295 ? 4.484 16.797 27.359 1 97.19 295 ALA B O 1
ATOM 4665 N N . GLN B 1 296 ? 6.703 16.75 27.531 1 97 296 GLN B N 1
ATOM 4666 C CA . GLN B 1 296 ? 6.676 17.203 28.922 1 97 296 GLN B CA 1
ATOM 4667 C C . GLN B 1 296 ? 6.125 18.625 29.016 1 97 296 GLN B C 1
ATOM 4669 O O . GLN B 1 296 ? 5.273 18.906 29.859 1 97 296 GLN B O 1
ATOM 4674 N N . ALA B 1 297 ? 6.582 19.484 28.172 1 97.62 297 ALA B N 1
ATOM 4675 C CA . ALA B 1 297 ? 6.203 20.891 28.203 1 97.62 297 ALA B CA 1
ATOM 4676 C C . ALA B 1 297 ? 4.738 21.078 27.828 1 97.62 297 ALA B C 1
ATOM 4678 O O . ALA B 1 297 ? 4.086 22.016 28.266 1 97.62 297 ALA B O 1
ATOM 4679 N N . LEU B 1 298 ? 4.195 20.156 27.016 1 97.62 298 LEU B N 1
ATOM 4680 C CA . LEU B 1 298 ? 2.863 20.312 26.438 1 97.62 298 LEU B CA 1
ATOM 4681 C C . LEU B 1 298 ? 1.805 19.719 27.359 1 97.62 298 LEU B C 1
ATOM 4683 O O . LEU B 1 298 ? 0.608 19.938 27.156 1 97.62 298 LEU B O 1
ATOM 4687 N N . ARG B 1 299 ? 2.188 19.016 28.375 1 96.12 299 ARG B N 1
ATOM 4688 C CA . ARG B 1 299 ? 1.29 18.266 29.25 1 96.12 299 ARG B CA 1
ATOM 4689 C C . ARG B 1 299 ? 0.2 19.172 29.812 1 96.12 299 ARG B C 1
ATOM 4691 O O . ARG B 1 299 ? -0.976 18.812 29.828 1 96.12 299 ARG B O 1
ATOM 4698 N N . PRO B 1 300 ? 0.559 20.391 30.203 1 95.5 300 PRO B N 1
ATOM 4699 C CA . PRO B 1 300 ? -0.474 21.25 30.797 1 95.5 300 PRO B CA 1
ATOM 4700 C C . PRO B 1 300 ? -1.555 21.641 29.781 1 95.5 300 PRO B C 1
ATOM 4702 O O . PRO B 1 300 ? -2.641 22.078 30.188 1 95.5 300 PRO B O 1
ATOM 4705 N N . LEU B 1 301 ? -1.252 21.594 28.547 1 96.38 301 LEU B N 1
ATOM 4706 C CA . LEU B 1 301 ? -2.186 22 27.5 1 96.38 301 LEU B CA 1
ATOM 4707 C C . LEU B 1 301 ? -3.047 20.812 27.047 1 96.38 301 LEU B C 1
ATOM 4709 O O . LEU B 1 301 ? -3.992 20.984 26.281 1 96.38 301 LEU B O 1
ATOM 4713 N N . SER B 1 302 ? -2.717 19.609 27.516 1 92.94 302 SER B N 1
ATOM 4714 C CA . SER B 1 302 ? -3.369 18.391 27.047 1 92.94 302 SER B CA 1
ATOM 4715 C C . SER B 1 302 ? -4.676 18.141 27.797 1 92.94 302 SER B C 1
ATOM 4717 O O . SER B 1 302 ? -4.789 18.453 28.984 1 92.94 302 SER B O 1
ATOM 4719 N N . ASN B 1 303 ? -5.703 17.734 27.047 1 81.31 303 ASN B N 1
ATOM 4720 C CA . ASN B 1 303 ? -6.984 17.344 27.625 1 81.31 303 ASN B CA 1
ATOM 4721 C C . ASN B 1 303 ? -6.953 15.914 28.141 1 81.31 303 ASN B C 1
ATOM 4723 O O . ASN B 1 303 ? -7.965 15.406 28.625 1 81.31 303 ASN B O 1
ATOM 4727 N N . GLU B 1 304 ? -5.852 15.141 27.875 1 63.88 304 GLU B N 1
ATOM 4728 C CA . GLU B 1 304 ? -5.828 13.758 28.359 1 63.88 304 GLU B CA 1
ATOM 4729 C C . GLU B 1 304 ? -5.938 13.695 29.875 1 63.88 304 GLU B C 1
ATOM 4731 O O . GLU B 1 304 ? -5.156 14.336 30.594 1 63.88 304 GLU B O 1
ATOM 4736 N N . THR B 1 305 ? -7.215 13.836 30.359 1 47 305 THR B N 1
ATOM 4737 C CA . THR B 1 305 ? -7.43 13.586 31.781 1 47 305 THR B CA 1
ATOM 4738 C C . THR B 1 305 ? -6.695 12.32 32.219 1 47 305 THR B C 1
ATOM 4740 O O . THR B 1 305 ? -6.789 11.281 31.578 1 47 305 THR B O 1
ATOM 4743 N N . ASP B 1 306 ? -5.578 12.539 32.969 1 40.06 306 ASP B N 1
ATOM 4744 C CA . ASP B 1 306 ? -5.07 11.383 33.688 1 40.06 306 ASP B CA 1
ATOM 4745 C C . ASP B 1 306 ? -6.215 10.516 34.219 1 40.06 306 ASP B C 1
ATOM 4747 O O . ASP B 1 306 ? -7.234 11.039 34.688 1 40.06 306 ASP B O 1
#